Protein AF-T2MBQ6-F1 (afdb_monomer_lite)

InterPro domains:
  IPR016201 PSI domain [SM00423] (404-449)
  IPR027806 Harbinger transposase-derived nuclease domain [PF13359] (69-145)
  IPR031152 Plexin domain-containing protein [PTHR13055] (173-454)

Structure (mmCIF, N/CA/C/O backbone):
data_AF-T2MBQ6-F1
#
_entry.id   AF-T2MBQ6-F1
#
loop_
_atom_site.group_PDB
_atom_site.id
_atom_site.type_symbol
_atom_site.label_atom_id
_atom_site.label_alt_id
_atom_site.label_comp_id
_atom_site.label_asym_id
_atom_site.label_entity_id
_atom_site.label_seq_id
_atom_site.pdbx_PDB_ins_code
_atom_site.Cartn_x
_atom_site.Cartn_y
_atom_site.Cartn_z
_atom_site.occupancy
_atom_site.B_iso_or_equiv
_atom_site.auth_seq_id
_atom_site.auth_comp_id
_atom_site.auth_asym_id
_atom_site.auth_atom_id
_atom_site.pdbx_PDB_model_num
ATOM 1 N N . MET A 1 1 ? 13.380 43.664 20.270 1.00 54.34 1 MET A N 1
ATOM 2 C CA . MET A 1 1 ? 13.650 43.300 18.874 1.00 54.34 1 MET A CA 1
ATOM 3 C C . MET A 1 1 ? 13.574 44.564 18.054 1.00 54.34 1 MET A C 1
ATOM 5 O O . MET A 1 1 ? 12.499 45.163 17.990 1.00 54.34 1 MET A O 1
ATOM 9 N N . GLU A 1 2 ? 14.716 45.008 17.545 1.00 64.50 2 GLU A N 1
ATOM 10 C CA . GLU A 1 2 ? 14.783 46.165 16.647 1.00 64.50 2 GLU A CA 1
ATOM 11 C C . GLU A 1 2 ? 14.126 45.846 15.293 1.00 64.50 2 GLU A C 1
ATOM 13 O O . GLU A 1 2 ? 13.927 44.680 14.956 1.00 64.50 2 GLU A O 1
ATOM 18 N N . GLU A 1 3 ? 13.758 46.864 14.507 1.00 58.66 3 GLU A N 1
ATOM 19 C CA . GLU A 1 3 ? 13.023 46.690 13.237 1.00 58.66 3 GLU A CA 1
ATOM 20 C C . GLU A 1 3 ? 13.784 45.779 12.251 1.00 58.66 3 GLU A C 1
ATOM 22 O O . GLU A 1 3 ? 13.183 44.937 11.580 1.00 58.66 3 GLU A O 1
ATOM 27 N N . CYS A 1 4 ? 15.115 45.902 12.206 1.00 51.03 4 CYS A N 1
ATOM 28 C CA . CYS A 1 4 ? 15.989 45.070 11.379 1.00 51.03 4 CYS A CA 1
ATOM 29 C C . CYS A 1 4 ? 15.979 43.606 11.836 1.00 51.03 4 CYS A C 1
ATOM 31 O O . CYS A 1 4 ? 15.735 42.712 11.031 1.00 51.03 4 CYS A O 1
ATOM 33 N N . GLU A 1 5 ? 16.134 43.372 13.137 1.00 51.25 5 GLU A N 1
ATOM 34 C CA . GLU A 1 5 ? 16.115 42.042 13.750 1.00 51.25 5 GLU A CA 1
ATOM 35 C C . GLU A 1 5 ? 14.728 41.376 13.612 1.00 51.25 5 GLU A C 1
ATOM 37 O O . GLU A 1 5 ? 14.616 40.185 13.320 1.00 51.25 5 GLU A O 1
ATOM 42 N N . PHE A 1 6 ? 13.645 42.152 13.718 1.00 61.66 6 PHE A N 1
ATOM 43 C CA . PHE A 1 6 ? 12.268 41.693 13.501 1.00 61.66 6 PHE A CA 1
ATOM 44 C C . PHE A 1 6 ? 12.035 41.257 12.058 1.00 61.66 6 PHE A C 1
ATOM 46 O O . PHE A 1 6 ? 11.490 40.183 11.780 1.00 61.66 6 PHE A O 1
ATOM 53 N N . LYS A 1 7 ? 12.513 42.068 11.118 1.00 58.31 7 LYS A N 1
ATOM 54 C CA . LYS A 1 7 ? 12.462 41.752 9.697 1.00 58.31 7 LYS A CA 1
ATOM 55 C C . LYS A 1 7 ? 13.332 40.543 9.348 1.00 58.31 7 LYS A C 1
ATOM 57 O O . LYS A 1 7 ? 12.990 39.808 8.424 1.00 58.31 7 LYS A O 1
ATOM 62 N N . GLU A 1 8 ? 14.417 40.288 10.069 1.00 53.22 8 GLU A N 1
ATOM 63 C CA . GLU A 1 8 ? 15.236 39.088 9.879 1.00 53.22 8 GLU A CA 1
ATOM 64 C C . GLU A 1 8 ? 14.537 37.809 10.350 1.00 53.22 8 GLU A C 1
ATOM 66 O O . GLU A 1 8 ? 14.531 36.822 9.607 1.00 53.22 8 GLU A O 1
ATOM 71 N N . HIS A 1 9 ? 13.890 37.845 11.518 1.00 49.19 9 HIS A N 1
ATOM 72 C CA . HIS A 1 9 ? 13.227 36.682 12.116 1.00 49.19 9 HIS A CA 1
ATOM 73 C C . HIS A 1 9 ? 11.884 36.325 11.465 1.00 49.19 9 HIS A C 1
ATOM 75 O O . HIS A 1 9 ? 11.538 35.145 11.428 1.00 49.19 9 HIS A O 1
ATOM 81 N N . PHE A 1 10 ? 11.132 37.308 10.953 1.00 59.06 10 PHE A N 1
ATOM 82 C CA . PHE A 1 10 ? 9.771 37.102 10.423 1.00 59.06 10 PHE A CA 1
ATOM 83 C C . PHE A 1 10 ? 9.609 37.482 8.942 1.00 59.06 10 PHE A C 1
ATOM 85 O O . PHE A 1 10 ? 8.551 37.249 8.360 1.00 59.06 10 PHE A O 1
ATOM 92 N N . ARG A 1 11 ? 10.638 38.073 8.312 1.00 57.59 11 ARG A N 1
ATOM 93 C CA . ARG A 1 11 ? 10.669 38.496 6.889 1.00 57.59 11 ARG A CA 1
ATOM 94 C C . ARG A 1 11 ? 9.586 39.505 6.478 1.00 57.59 11 ARG A C 1
ATOM 96 O O . ARG A 1 11 ? 9.420 39.782 5.289 1.00 57.59 11 ARG A O 1
ATOM 103 N N . VAL A 1 12 ? 8.915 40.117 7.452 1.00 69.75 12 VAL A N 1
ATOM 104 C CA . VAL A 1 12 ? 7.949 41.211 7.293 1.00 69.75 12 VAL A CA 1
ATOM 105 C C . VAL A 1 12 ? 8.272 42.340 8.271 1.00 69.75 12 VAL A C 1
ATOM 107 O O . VAL A 1 12 ? 8.831 42.100 9.338 1.00 69.75 12 VAL A O 1
ATOM 110 N N . ASN A 1 13 ? 7.917 43.573 7.907 1.00 77.31 13 ASN A N 1
ATOM 111 C CA . ASN A 1 13 ? 8.017 44.711 8.824 1.00 77.31 13 ASN A CA 1
ATOM 112 C C . ASN A 1 13 ? 6.902 44.641 9.880 1.00 77.31 13 ASN A C 1
ATOM 114 O O . ASN A 1 13 ? 5.900 43.938 9.703 1.00 77.31 13 ASN A O 1
ATOM 118 N N . ARG A 1 14 ? 7.037 45.421 10.954 1.00 75.56 14 ARG A N 1
ATOM 119 C CA . ARG A 1 14 ? 6.098 45.388 12.084 1.00 75.56 14 ARG A CA 1
ATOM 120 C C . ARG A 1 14 ? 4.676 45.808 11.720 1.00 75.56 14 ARG A C 1
ATOM 122 O O . ARG A 1 14 ? 3.723 45.230 12.228 1.00 75.56 14 ARG A O 1
ATOM 129 N N . ASN A 1 15 ? 4.520 46.754 10.797 1.00 74.06 15 ASN A N 1
ATOM 130 C CA . ASN A 1 15 ? 3.199 47.250 10.397 1.00 74.06 15 ASN A CA 1
ATOM 131 C C . ASN A 1 15 ? 2.342 46.163 9.705 1.00 74.06 15 ASN A C 1
ATOM 133 O O . ASN A 1 15 ? 1.237 45.903 10.178 1.00 74.06 15 ASN A O 1
ATOM 137 N N . PRO A 1 16 ? 2.838 45.446 8.672 1.00 72.19 16 PRO A N 1
ATOM 138 C CA . PRO A 1 16 ? 2.152 44.273 8.122 1.00 72.19 16 PRO A CA 1
ATOM 139 C C . PRO A 1 16 ? 1.929 43.147 9.135 1.00 72.19 16 PRO A C 1
ATOM 141 O O . PRO A 1 16 ? 0.903 42.473 9.093 1.00 72.19 16 PRO A O 1
ATOM 144 N N . PHE A 1 17 ? 2.881 42.934 10.046 1.00 78.50 17 PHE A N 1
ATOM 145 C CA . PHE A 1 17 ? 2.743 41.932 11.099 1.00 78.50 17 PHE A CA 1
ATOM 146 C C . PHE A 1 17 ? 1.569 42.255 12.033 1.00 78.50 17 PHE A C 1
ATOM 148 O O . PHE A 1 17 ? 0.724 41.400 12.280 1.00 78.50 17 PHE A O 1
ATOM 155 N N . ASN A 1 18 ? 1.475 43.500 12.498 1.00 76.50 18 ASN A N 1
ATOM 156 C CA . ASN A 1 18 ? 0.396 43.953 13.374 1.00 76.50 18 ASN A CA 1
ATOM 157 C C . ASN A 1 18 ? -0.955 43.960 12.654 1.00 76.50 18 ASN A C 1
ATOM 159 O O . ASN A 1 18 ? -1.964 43.604 13.252 1.00 76.50 18 ASN A O 1
ATOM 163 N N . PHE A 1 19 ? -0.971 44.291 11.361 1.00 79.12 19 PHE A N 1
ATOM 164 C CA . PHE A 1 19 ? -2.164 44.157 10.530 1.00 79.12 19 PHE A CA 1
ATOM 165 C C . PHE A 1 19 ? -2.678 42.708 10.513 1.00 79.12 19 PHE A C 1
ATOM 167 O O . PHE A 1 19 ? -3.849 42.468 10.786 1.00 79.12 19 PHE A O 1
ATOM 174 N N . LEU A 1 20 ? -1.792 41.730 10.291 1.00 65.69 20 LEU A N 1
ATOM 175 C CA . LEU A 1 20 ? -2.149 40.306 10.315 1.00 65.69 20 LEU A CA 1
ATOM 176 C C . LEU A 1 20 ? -2.623 39.838 11.694 1.00 65.69 20 LEU A C 1
ATOM 178 O O . LEU A 1 20 ? -3.560 39.051 11.785 1.00 65.69 20 LEU A O 1
ATOM 182 N N . VAL A 1 21 ? -1.992 40.315 12.767 1.00 75.00 21 VAL A N 1
ATOM 183 C CA . VAL A 1 21 ? -2.441 40.025 14.134 1.00 75.00 21 VAL A CA 1
ATOM 184 C C . VAL A 1 21 ? -3.853 40.555 14.363 1.00 75.00 21 VAL A C 1
ATOM 186 O O . VAL A 1 21 ? -4.668 39.823 14.915 1.00 75.00 21 VAL A O 1
ATOM 189 N N . ASN A 1 22 ? -4.149 41.781 13.929 1.00 77.56 22 ASN A N 1
ATOM 190 C CA . ASN A 1 22 ? -5.450 42.417 14.128 1.00 77.56 22 ASN A CA 1
ATOM 191 C C . ASN A 1 22 ? -6.560 41.724 13.332 1.00 77.56 22 ASN A C 1
ATOM 193 O O . ASN A 1 22 ? -7.618 41.450 13.889 1.00 77.56 22 ASN A O 1
ATOM 197 N N . GLU A 1 23 ? -6.294 41.360 12.077 1.00 77.94 23 GLU A N 1
ATOM 198 C CA . GLU A 1 23 ? -7.236 40.608 11.236 1.00 77.94 23 GLU A CA 1
ATOM 199 C C . GLU A 1 23 ? -7.515 39.199 11.778 1.00 77.94 23 GLU A C 1
ATOM 201 O O . GLU A 1 23 ? -8.631 38.693 11.701 1.00 77.94 23 GLU A O 1
ATOM 206 N N . LEU A 1 24 ? -6.508 38.543 12.361 1.00 65.75 24 LEU A N 1
ATOM 207 C CA . LEU A 1 24 ? -6.647 37.179 12.880 1.00 65.75 24 LEU A CA 1
ATOM 208 C C . LEU A 1 24 ? -7.117 37.129 14.338 1.00 65.75 24 LEU A C 1
ATOM 210 O O . LEU A 1 24 ? -7.486 36.059 14.831 1.00 65.75 24 LEU A O 1
ATOM 214 N N . HIS A 1 25 ? -7.136 38.268 15.030 1.00 76.44 25 HIS A N 1
ATOM 215 C CA . HIS A 1 25 ? -7.543 38.369 16.427 1.00 76.44 25 HIS A CA 1
ATOM 216 C C . HIS A 1 25 ? -8.958 37.830 16.709 1.00 76.44 25 HIS A C 1
ATOM 218 O O . HIS A 1 25 ? -9.100 37.061 17.664 1.00 76.44 25 HIS A O 1
ATOM 224 N N . PRO A 1 26 ? -9.992 38.131 15.894 1.00 71.81 26 PRO A N 1
ATOM 225 C CA . PRO A 1 26 ? -11.354 37.633 16.112 1.00 71.81 26 PRO A CA 1
ATOM 226 C C . PRO A 1 26 ? -11.474 36.111 15.972 1.00 71.81 26 PRO A C 1
ATOM 228 O O . PRO A 1 26 ? -12.374 35.502 16.540 1.00 71.81 26 PRO A O 1
ATOM 231 N N . HIS A 1 27 ? -10.566 35.492 15.214 1.00 66.19 27 HIS A N 1
ATOM 232 C CA . HIS A 1 27 ? -10.608 34.067 14.887 1.00 66.19 27 HIS A CA 1
ATOM 233 C C . HIS A 1 27 ? -9.719 33.208 15.793 1.00 66.19 27 HIS A C 1
ATOM 235 O O . HIS A 1 27 ? -9.966 32.012 15.943 1.00 66.19 27 HIS A O 1
ATOM 241 N N . LEU A 1 28 ? -8.670 33.796 16.374 1.00 66.62 28 LEU A N 1
ATOM 242 C CA . LEU A 1 28 ? -7.662 33.082 17.163 1.00 66.62 28 LEU A CA 1
ATOM 243 C C . LEU A 1 28 ? -7.659 33.461 18.651 1.00 66.62 28 LEU A C 1
ATOM 245 O O . LEU A 1 28 ? -7.049 32.746 19.449 1.00 66.62 28 LEU A O 1
ATOM 249 N N . GLY A 1 29 ? -8.314 34.560 19.035 1.00 69.75 29 GLY A N 1
ATOM 250 C CA . GLY A 1 29 ? -8.444 34.977 20.429 1.00 69.75 29 GLY A CA 1
ATOM 251 C C . GLY A 1 29 ? -9.274 33.982 21.246 1.00 69.75 29 GLY A C 1
ATOM 252 O O . GLY A 1 29 ? -10.341 33.551 20.817 1.00 69.75 29 GLY A O 1
ATOM 253 N N . LYS A 1 30 ? -8.789 33.606 22.435 1.00 70.06 30 LYS A N 1
ATOM 254 C CA . LYS A 1 30 ? -9.489 32.721 23.384 1.00 70.06 30 LYS A CA 1
ATOM 255 C C . LYS A 1 30 ? -9.589 33.388 24.757 1.00 70.06 30 LYS A C 1
ATOM 257 O O . LYS A 1 30 ? -8.722 34.182 25.111 1.00 70.06 30 LYS A O 1
ATOM 262 N N . THR A 1 31 ? -10.619 33.049 25.529 1.00 61.88 31 THR A N 1
ATOM 263 C CA . THR A 1 31 ? -10.839 33.536 26.900 1.00 61.88 31 THR A CA 1
ATOM 264 C C . THR A 1 31 ? -9.897 32.869 27.904 1.00 61.88 31 THR A C 1
ATOM 266 O O . THR A 1 31 ? -9.593 31.679 27.796 1.00 61.88 31 THR A O 1
ATOM 269 N N . THR A 1 32 ? -9.432 33.637 28.893 1.00 58.41 32 THR A N 1
ATOM 270 C CA . THR A 1 32 ? -8.564 33.132 29.964 1.00 58.41 32 THR A CA 1
ATOM 271 C C . THR A 1 32 ? -9.331 32.186 30.879 1.00 58.41 32 THR A C 1
ATOM 273 O O . THR A 1 32 ? -10.420 32.507 31.345 1.00 58.41 32 THR A O 1
ATOM 276 N N . THR A 1 33 ? -8.752 31.014 31.138 1.00 63.06 33 THR A N 1
ATOM 277 C CA . THR A 1 33 ? -9.290 30.035 32.094 1.00 63.06 33 THR A CA 1
ATOM 278 C C . THR A 1 33 ? -8.458 30.047 33.373 1.00 63.06 33 THR A C 1
ATOM 280 O O . THR A 1 33 ? -7.293 30.43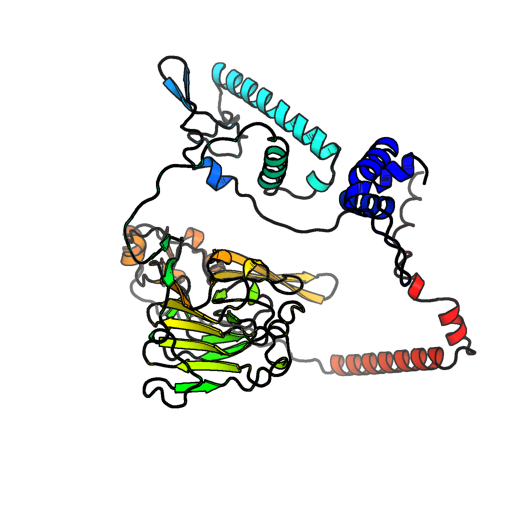7 33.348 1.00 63.06 33 THR A O 1
ATOM 283 N N . THR A 1 34 ? -9.022 29.576 34.485 1.00 51.91 34 THR A N 1
ATOM 284 C CA . THR A 1 34 ? -8.368 29.543 35.808 1.00 51.91 34 THR A CA 1
ATOM 285 C C . THR A 1 34 ? -7.125 28.646 35.889 1.00 51.91 34 THR A C 1
ATOM 287 O O . THR A 1 34 ? -6.360 28.783 36.837 1.00 51.91 34 THR A O 1
ATOM 290 N N . MET A 1 35 ? -6.884 27.757 34.914 1.00 44.22 35 MET A N 1
ATOM 291 C CA . MET A 1 35 ? -5.711 26.865 34.904 1.00 44.22 35 MET A CA 1
ATOM 292 C C . MET A 1 35 ? -4.532 27.364 34.058 1.00 44.22 35 MET A C 1
ATOM 294 O O . MET A 1 35 ? -3.388 27.020 34.352 1.00 44.22 35 MET A O 1
ATOM 298 N N . ARG A 1 36 ? -4.775 28.123 32.980 1.00 42.78 36 ARG A N 1
ATOM 299 C CA . ARG A 1 36 ? -3.714 28.604 32.081 1.00 42.78 36 ARG A CA 1
ATOM 300 C C . ARG A 1 36 ? -4.193 29.774 31.227 1.00 42.78 36 ARG A C 1
ATOM 302 O O . ARG A 1 36 ? -5.295 29.743 30.674 1.00 42.78 36 ARG A O 1
ATOM 309 N N . GLU A 1 37 ? -3.311 30.749 31.031 1.00 51.31 37 GLU A N 1
ATOM 310 C CA . GLU A 1 37 ? -3.525 31.825 30.065 1.00 51.31 37 GLU A CA 1
ATOM 311 C C . GLU A 1 37 ? -3.363 31.329 28.612 1.00 51.31 37 GLU A C 1
ATOM 313 O O . GLU A 1 37 ? -2.385 30.635 28.294 1.00 51.31 37 GLU A O 1
ATOM 318 N N . PRO A 1 38 ? -4.305 31.656 27.706 1.00 58.75 38 PRO A N 1
ATOM 319 C CA . PRO A 1 38 ? -4.214 31.293 26.300 1.00 58.75 38 PRO A CA 1
ATOM 320 C C . PRO A 1 38 ? -3.017 31.977 25.628 1.00 58.75 38 PRO A C 1
ATOM 322 O O . PRO A 1 38 ? -2.656 33.112 25.936 1.00 58.75 38 PRO A O 1
ATOM 325 N N . ILE A 1 39 ? -2.391 31.277 24.678 1.00 58.66 39 ILE A N 1
ATOM 326 C CA . ILE A 1 39 ? -1.291 31.836 23.884 1.00 58.66 39 ILE A CA 1
ATOM 327 C C . ILE A 1 39 ? -1.839 33.020 23.087 1.00 58.66 39 ILE A C 1
ATOM 329 O O . ILE A 1 39 ? -2.822 32.877 22.361 1.00 58.66 39 ILE A O 1
ATOM 333 N N . SER A 1 40 ? -1.202 34.184 23.218 1.00 68.62 40 SER A N 1
ATOM 334 C CA . SER A 1 40 ? -1.664 35.386 22.531 1.00 68.62 40 SER A CA 1
ATOM 335 C C . SER A 1 40 ? -1.621 35.212 21.013 1.00 68.62 40 SER A C 1
ATOM 337 O O . SER A 1 40 ? -0.705 34.595 20.463 1.00 68.62 40 SER A O 1
ATOM 339 N N . VAL A 1 41 ? -2.587 35.819 20.320 1.00 67.88 41 VAL A N 1
ATOM 340 C CA . VAL A 1 41 ? -2.657 35.816 18.849 1.00 67.88 41 VAL A CA 1
ATOM 341 C C . VAL A 1 41 ? -1.350 36.331 18.239 1.00 67.88 41 VAL A C 1
ATOM 343 O O . VAL A 1 41 ? -0.846 35.760 17.276 1.00 67.88 41 VAL A O 1
ATOM 346 N N . VAL A 1 42 ? -0.730 37.325 18.882 1.00 72.06 42 VAL A N 1
ATOM 347 C CA . VAL A 1 42 ? 0.606 37.841 18.549 1.00 72.06 42 VAL A CA 1
ATOM 348 C C . VAL A 1 42 ? 1.656 36.725 18.513 1.00 72.06 42 VAL A C 1
ATOM 350 O O . VAL A 1 42 ? 2.410 36.626 17.547 1.00 72.06 42 VAL A O 1
ATOM 353 N N . LYS A 1 43 ? 1.708 35.861 19.537 1.00 60.34 43 LYS A N 1
ATOM 354 C CA . LYS A 1 43 ? 2.661 34.741 19.595 1.00 60.34 43 LYS A CA 1
ATOM 355 C C . LYS A 1 43 ? 2.357 33.688 18.528 1.00 60.34 43 LYS A C 1
ATOM 357 O O . LYS A 1 43 ? 3.291 33.189 17.911 1.00 60.34 43 LYS A O 1
ATOM 362 N N . CYS A 1 44 ? 1.086 33.387 18.264 1.00 53.75 44 CYS A N 1
ATOM 363 C CA . CYS A 1 44 ? 0.693 32.448 17.207 1.00 53.75 44 CYS A CA 1
ATOM 364 C C . CYS A 1 44 ? 1.134 32.929 15.814 1.00 53.75 44 CYS A C 1
ATOM 366 O O . CYS A 1 44 ? 1.727 32.164 15.053 1.00 53.75 44 CYS A O 1
ATOM 368 N N . VAL A 1 45 ? 0.898 34.207 15.500 1.00 64.50 45 VAL A N 1
ATOM 369 C CA . VAL A 1 45 ? 1.301 34.824 14.224 1.00 64.50 45 VAL A CA 1
ATOM 370 C C . VAL A 1 45 ? 2.826 34.924 14.115 1.00 64.50 45 VAL A C 1
ATOM 372 O O . VAL A 1 45 ? 3.382 34.624 13.059 1.00 64.50 45 VAL A O 1
ATOM 375 N N . ALA A 1 46 ? 3.518 35.257 15.210 1.00 57.94 46 ALA A N 1
ATOM 376 C CA . ALA A 1 46 ? 4.979 35.257 15.273 1.00 57.94 46 ALA A CA 1
ATOM 377 C C . ALA A 1 46 ? 5.567 33.873 14.980 1.00 57.94 46 ALA A C 1
ATOM 379 O O . ALA A 1 46 ? 6.410 33.753 14.099 1.00 57.94 46 ALA A O 1
ATOM 380 N N . VAL A 1 47 ? 5.100 32.818 15.652 1.00 49.91 47 VAL A N 1
ATOM 381 C CA . VAL A 1 47 ? 5.609 31.452 15.444 1.00 49.91 47 VAL A CA 1
ATOM 382 C C . VAL A 1 47 ? 5.365 30.977 14.010 1.00 49.91 47 VAL A C 1
ATOM 384 O O . VAL A 1 47 ? 6.267 30.405 13.408 1.00 49.91 47 VAL A O 1
ATOM 387 N N . ALA A 1 48 ? 4.198 31.265 13.425 1.00 53.88 48 ALA A N 1
ATOM 388 C CA . ALA A 1 48 ? 3.889 30.885 12.045 1.00 53.88 48 ALA A CA 1
ATOM 389 C C . ALA A 1 48 ? 4.768 31.614 11.014 1.00 53.88 48 ALA A C 1
ATOM 391 O O . ALA A 1 48 ? 5.283 30.992 10.087 1.00 53.88 48 ALA A O 1
ATOM 392 N N . LEU A 1 49 ? 4.974 32.924 11.173 1.00 56.88 49 LEU A N 1
ATOM 393 C CA . LEU A 1 49 ? 5.851 33.693 10.286 1.00 56.88 49 LEU A CA 1
ATOM 394 C C . LEU A 1 49 ? 7.323 33.341 10.486 1.00 56.88 49 LEU A C 1
ATOM 396 O O . LEU A 1 49 ? 8.075 33.304 9.516 1.00 56.88 49 LEU A O 1
ATOM 400 N N . HIS A 1 50 ? 7.722 33.029 11.717 1.00 52.34 50 HIS A N 1
ATOM 401 C CA . HIS A 1 50 ? 9.059 32.538 12.011 1.00 52.34 50 HIS A CA 1
ATOM 402 C C . HIS A 1 50 ? 9.292 31.167 11.381 1.00 52.34 50 HIS A C 1
ATOM 404 O O . HIS A 1 50 ? 10.327 30.967 10.764 1.00 52.34 50 HIS A O 1
ATOM 410 N N . TYR A 1 51 ? 8.307 30.267 11.447 1.00 48.69 51 TYR A N 1
ATOM 411 C CA . TYR A 1 51 ? 8.321 28.967 10.773 1.00 48.69 51 TYR A CA 1
ATOM 412 C C . TYR A 1 51 ? 8.358 29.096 9.244 1.00 48.69 51 TYR A C 1
ATOM 414 O O . TYR A 1 51 ? 9.066 28.357 8.582 1.00 48.69 51 TYR A O 1
ATOM 422 N N . LEU A 1 52 ? 7.650 30.065 8.653 1.00 51.09 52 LEU A N 1
ATOM 423 C CA . LEU A 1 52 ? 7.767 30.370 7.218 1.00 51.09 52 LEU A CA 1
ATOM 424 C C . LEU A 1 52 ? 9.130 30.987 6.853 1.00 51.09 52 LEU A C 1
ATOM 426 O O . LEU A 1 52 ? 9.563 30.905 5.700 1.00 51.09 52 LEU A O 1
ATOM 430 N N . ALA A 1 53 ? 9.790 31.629 7.818 1.00 51.22 53 ALA A N 1
ATOM 431 C CA . ALA A 1 53 ? 11.114 32.218 7.672 1.00 51.22 53 ALA A CA 1
ATOM 432 C C . ALA A 1 53 ? 12.260 31.221 7.952 1.00 51.22 53 ALA A C 1
ATOM 434 O O . ALA A 1 53 ? 13.365 31.437 7.444 1.00 51.22 53 ALA A O 1
ATOM 435 N N . SER A 1 54 ? 12.011 30.145 8.708 1.00 44.12 54 SER A N 1
ATOM 436 C CA . SER A 1 54 ? 12.959 29.087 9.083 1.00 44.12 54 SER A CA 1
ATOM 437 C C . SER A 1 54 ? 12.662 27.760 8.351 1.00 44.12 54 SER A C 1
ATOM 439 O O . SER A 1 54 ? 11.614 27.580 7.748 1.00 44.12 54 SER A O 1
ATOM 441 N N . CYS A 1 55 ? 13.642 26.856 8.247 1.00 40.66 55 CYS A N 1
ATOM 442 C CA . CYS A 1 55 ? 13.575 25.672 7.373 1.00 40.66 55 CYS A CA 1
ATOM 443 C C . CYS A 1 55 ? 13.389 24.370 8.170 1.00 40.66 55 CYS A C 1
ATOM 445 O O . CYS A 1 55 ? 14.380 23.852 8.674 1.00 40.66 55 CYS A O 1
ATOM 447 N N . GLU A 1 56 ? 12.187 23.783 8.168 1.00 35.19 56 GLU A N 1
ATOM 448 C CA . GLU A 1 56 ? 11.971 22.349 8.451 1.00 35.19 56 GLU A CA 1
ATOM 449 C C . GLU A 1 56 ? 11.057 21.707 7.380 1.00 35.19 56 GLU A C 1
ATOM 451 O O . GLU A 1 56 ? 10.126 22.336 6.876 1.00 35.19 56 GLU A O 1
ATOM 456 N N . GLU A 1 57 ? 11.401 20.486 6.942 1.00 32.91 57 GLU A N 1
ATOM 457 C CA . GLU A 1 57 ? 11.021 19.863 5.652 1.00 32.91 57 GLU A CA 1
ATOM 458 C C . GLU A 1 57 ? 9.687 19.088 5.627 1.00 32.91 57 GLU A C 1
ATOM 460 O O . GLU A 1 57 ? 9.354 18.457 6.615 1.00 32.91 57 GLU A O 1
ATOM 465 N N . TYR A 1 58 ? 9.035 19.000 4.442 1.00 30.94 58 TYR A N 1
ATOM 466 C CA . TYR A 1 58 ? 8.357 17.790 3.895 1.00 30.94 58 TYR A CA 1
ATOM 467 C C . TYR A 1 58 ? 8.224 17.835 2.338 1.00 30.94 58 TYR A C 1
ATOM 469 O O . TYR A 1 58 ? 8.185 18.906 1.719 1.00 30.94 58 TYR A O 1
ATOM 477 N N . ARG A 1 59 ? 8.198 16.671 1.654 1.00 28.81 59 ARG A N 1
ATOM 478 C CA . ARG A 1 59 ? 8.417 16.447 0.191 1.00 28.81 59 ARG A CA 1
ATOM 479 C C . ARG A 1 59 ? 7.208 15.797 -0.528 1.00 28.81 59 ARG A C 1
ATOM 481 O O . ARG A 1 59 ? 6.685 14.828 -0.005 1.00 28.81 59 ARG A O 1
ATOM 488 N N . VAL A 1 60 ? 6.813 16.272 -1.734 1.00 30.72 60 VAL A N 1
ATOM 489 C CA . VAL A 1 60 ? 5.834 15.641 -2.680 1.00 30.72 60 VAL A CA 1
ATOM 490 C C . VAL A 1 60 ? 6.154 16.025 -4.155 1.00 30.72 60 VAL A C 1
ATOM 492 O O . VAL A 1 60 ? 6.610 17.145 -4.391 1.00 30.72 60 VAL A O 1
ATOM 495 N N . ASN A 1 61 ? 5.934 15.105 -5.119 1.00 30.83 61 ASN A N 1
ATOM 496 C CA . ASN A 1 61 ? 6.175 15.194 -6.587 1.00 30.83 61 ASN A CA 1
ATOM 497 C C . ASN A 1 61 ? 5.009 15.839 -7.404 1.00 30.83 61 ASN A C 1
ATOM 499 O O . ASN A 1 61 ? 3.864 15.795 -6.967 1.00 30.83 61 ASN A O 1
ATOM 503 N N . SER A 1 62 ? 5.290 16.405 -8.600 1.00 39.44 62 SER A N 1
ATOM 504 C CA . SER A 1 62 ? 4.369 17.196 -9.473 1.00 39.44 62 SER A CA 1
ATOM 505 C C . SER A 1 62 ? 3.386 16.422 -10.366 1.00 39.44 62 SER A C 1
ATOM 507 O O . SER A 1 62 ? 3.772 15.474 -11.043 1.00 39.44 62 SER A O 1
ATOM 509 N N . SER A 1 63 ? 2.195 17.010 -10.538 1.00 41.12 63 SER A N 1
ATOM 510 C CA . SER A 1 63 ? 1.029 16.649 -11.373 1.00 41.12 63 SER A CA 1
ATOM 511 C C . SER A 1 63 ? 1.010 17.199 -12.822 1.00 41.12 63 SER A C 1
ATOM 513 O O . SER A 1 63 ? -0.017 17.161 -13.494 1.00 41.12 63 SER A O 1
ATOM 515 N N . LEU A 1 64 ? 2.124 17.732 -13.337 1.00 41.88 64 LEU A N 1
ATOM 516 C CA . LEU A 1 64 ? 2.141 18.528 -14.583 1.00 41.88 64 LEU A CA 1
ATOM 517 C C . LEU A 1 64 ? 1.947 17.705 -15.874 1.00 41.88 64 LEU A C 1
ATOM 519 O O . LEU A 1 64 ? 1.459 18.232 -16.870 1.00 41.88 64 LEU A O 1
ATOM 523 N N . LYS A 1 65 ? 2.285 16.410 -15.856 1.00 45.75 65 LYS A N 1
ATOM 524 C CA . LYS A 1 65 ? 2.169 15.529 -17.030 1.00 45.75 65 LYS A CA 1
ATOM 525 C C . LYS A 1 65 ? 0.708 15.240 -17.405 1.00 45.75 65 LYS A C 1
ATOM 527 O O . LYS A 1 65 ? 0.356 15.339 -18.571 1.00 45.75 65 LYS A O 1
ATOM 532 N N . ALA A 1 66 ? -0.146 14.991 -16.411 1.00 45.22 66 ALA A N 1
ATOM 533 C CA . ALA A 1 66 ? -1.565 14.693 -16.622 1.00 45.22 66 ALA A CA 1
ATOM 534 C C . ALA A 1 66 ? -2.357 15.888 -17.191 1.00 45.22 66 ALA A C 1
ATOM 536 O O . ALA A 1 66 ? -3.336 15.705 -17.905 1.00 45.22 66 ALA A O 1
ATOM 537 N N . ILE A 1 67 ? -1.925 17.123 -16.905 1.00 46.41 67 ILE A N 1
ATOM 538 C CA . ILE A 1 67 ? -2.591 18.344 -17.388 1.00 46.41 67 ILE A CA 1
ATOM 539 C C . ILE A 1 67 ? -2.290 18.585 -18.876 1.00 46.41 67 ILE A C 1
ATOM 541 O O . ILE A 1 67 ? -3.182 18.982 -19.623 1.00 46.41 67 ILE A O 1
ATOM 545 N N . LEU A 1 68 ? -1.057 18.310 -19.316 1.00 46.97 68 LEU A N 1
ATOM 546 C CA . LEU A 1 68 ? -0.611 18.474 -20.708 1.00 46.97 68 LEU A CA 1
ATOM 547 C C . LEU A 1 68 ? -1.280 17.501 -21.693 1.00 46.97 68 LEU A C 1
ATOM 549 O O . LEU A 1 68 ? -1.367 17.810 -22.877 1.00 46.97 68 LEU A O 1
ATOM 553 N N . GLU A 1 69 ? -1.734 16.346 -21.206 1.00 52.00 69 GLU A N 1
ATOM 554 C CA . GLU A 1 69 ? -2.388 15.294 -22.000 1.00 52.00 69 GLU A CA 1
ATOM 555 C C . GLU A 1 69 ? -3.929 15.410 -21.983 1.00 52.00 69 GLU A C 1
ATOM 557 O O . GLU A 1 69 ? -4.621 14.588 -22.576 1.00 52.00 69 GLU A O 1
ATOM 562 N N . SER A 1 70 ? -4.486 16.430 -21.319 1.00 55.22 70 SER A N 1
ATOM 563 C CA . SER A 1 70 ? -5.935 16.633 -21.200 1.00 55.22 70 SER A CA 1
ATOM 564 C C . SER A 1 70 ? -6.517 17.503 -22.326 1.00 55.22 70 SER A C 1
ATOM 566 O O . SER A 1 70 ? -5.877 18.444 -22.794 1.00 55.22 70 SER A O 1
ATOM 568 N N . ASN A 1 71 ? -7.793 17.288 -22.678 1.00 54.25 71 ASN A N 1
ATOM 569 C CA . ASN A 1 71 ? -8.541 18.063 -23.693 1.00 54.25 71 ASN A CA 1
ATOM 570 C C . ASN A 1 71 ? -8.827 19.530 -23.282 1.00 54.25 71 ASN A C 1
ATOM 572 O O . ASN A 1 71 ? -9.673 20.208 -23.867 1.00 54.25 71 ASN A O 1
ATOM 576 N N . LEU A 1 72 ? -8.178 20.024 -22.225 1.00 53.72 72 LEU A N 1
ATOM 577 C CA . LEU A 1 72 ? -8.406 21.345 -21.639 1.00 53.72 72 LEU A CA 1
ATOM 578 C C . LEU A 1 72 ? -7.891 22.471 -22.552 1.00 53.72 72 LEU A C 1
ATOM 580 O O . LEU A 1 72 ? -8.471 23.554 -22.570 1.00 53.72 72 LEU A O 1
ATOM 584 N N . PHE A 1 73 ? -6.851 22.191 -23.347 1.00 52.94 73 PHE A N 1
ATOM 585 C CA . PHE A 1 73 ? -6.229 23.132 -24.289 1.00 52.94 73 PHE A CA 1
ATOM 586 C C . PHE A 1 73 ? -6.868 23.129 -25.688 1.00 52.94 73 PHE A C 1
ATOM 588 O O . PHE A 1 73 ? -6.645 24.058 -26.461 1.00 52.94 73 PHE A O 1
ATOM 595 N N . ASP A 1 74 ? -7.716 22.139 -25.988 1.00 55.25 74 ASP A N 1
ATOM 596 C CA . ASP A 1 74 ? -8.430 22.017 -27.268 1.00 55.25 74 ASP A CA 1
ATOM 597 C C . ASP A 1 74 ? -9.687 22.903 -27.352 1.00 55.25 74 ASP A C 1
ATOM 599 O O . ASP A 1 74 ? -10.230 23.122 -28.432 1.00 55.25 74 ASP A O 1
ATOM 603 N N . LYS A 1 75 ? -10.153 23.455 -26.223 1.00 55.84 75 LYS A N 1
ATOM 604 C CA . LYS A 1 75 ? -11.381 24.272 -26.161 1.00 55.84 75 LYS A CA 1
ATOM 605 C C . LYS A 1 75 ? -11.206 25.727 -26.607 1.00 55.84 75 LYS A C 1
ATOM 607 O O . LYS A 1 75 ? -12.203 26.394 -26.861 1.00 55.84 75 LYS A O 1
ATOM 612 N N . CYS A 1 76 ? -9.972 26.222 -26.700 1.00 55.72 76 CYS A N 1
ATOM 613 C CA . CYS A 1 76 ? -9.667 27.607 -27.064 1.00 55.72 76 CYS A CA 1
ATOM 614 C C . CYS A 1 76 ? -8.636 27.625 -28.194 1.00 55.72 76 CYS A C 1
ATOM 616 O O . CYS A 1 76 ? -7.433 27.612 -27.935 1.00 55.72 76 CYS A O 1
ATOM 618 N N . CYS A 1 77 ? -9.110 27.654 -29.438 1.00 59.53 77 CYS A N 1
ATOM 619 C CA . CYS A 1 77 ? -8.265 27.783 -30.622 1.00 59.53 77 CYS A CA 1
ATOM 620 C C . CYS A 1 77 ? -8.408 29.179 -31.234 1.00 59.53 77 CYS A C 1
ATOM 622 O O . CYS A 1 77 ? -9.475 29.789 -31.159 1.00 59.53 77 CYS A O 1
ATOM 624 N N . LYS A 1 78 ? -7.333 29.688 -31.837 1.00 63.88 78 LYS A N 1
ATOM 625 C CA . LYS A 1 78 ? -7.326 30.952 -32.575 1.00 63.88 78 LYS A CA 1
ATOM 626 C C . LYS A 1 78 ? -6.923 30.677 -34.019 1.00 63.88 78 LYS A C 1
ATOM 628 O O . LYS A 1 78 ? -5.918 30.012 -34.260 1.00 63.88 78 LYS A O 1
ATOM 633 N N . GLU A 1 79 ? -7.704 31.176 -34.967 1.00 65.94 79 GLU A N 1
ATOM 634 C CA . GLU A 1 79 ? -7.373 31.081 -36.389 1.00 65.94 79 GLU A CA 1
ATOM 635 C C . GLU A 1 79 ? -6.222 32.035 -36.715 1.00 65.94 79 GLU A C 1
ATOM 637 O O . GLU A 1 79 ? -6.259 33.227 -36.398 1.00 65.94 79 GLU A O 1
ATOM 642 N N . LEU A 1 80 ? -5.165 31.487 -37.308 1.00 62.69 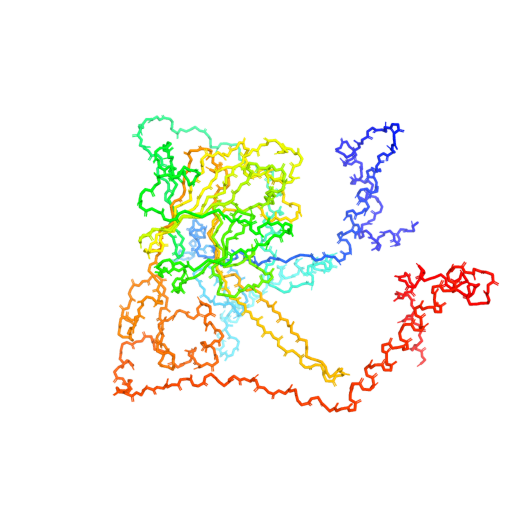80 LEU A N 1
ATOM 643 C CA . LEU A 1 80 ? -4.033 32.234 -37.839 1.00 62.69 80 LEU A CA 1
ATOM 644 C C . LEU A 1 80 ? -3.834 31.802 -39.292 1.00 62.69 80 LEU A C 1
ATOM 646 O O . LEU A 1 80 ? -3.267 30.744 -39.561 1.00 62.69 80 LEU A O 1
ATOM 650 N N . GLY A 1 81 ? -4.317 32.629 -40.223 1.00 73.88 81 GLY A N 1
ATOM 651 C CA . GLY A 1 81 ? -4.412 32.255 -41.637 1.00 73.88 81 GLY A CA 1
ATOM 652 C C . GLY A 1 81 ? -5.383 31.086 -41.821 1.00 73.88 81 GLY A C 1
ATOM 653 O O . GLY A 1 81 ? -6.425 31.058 -41.175 1.00 73.88 81 GLY A O 1
ATOM 654 N N . ASP A 1 82 ? -5.001 30.092 -42.624 1.00 67.88 82 ASP A N 1
ATOM 655 C CA . ASP A 1 82 ? -5.819 28.898 -42.908 1.00 67.88 82 ASP A CA 1
ATOM 656 C C . ASP A 1 82 ? -5.645 27.775 -41.865 1.00 67.88 82 ASP A C 1
ATOM 658 O O . ASP A 1 82 ? -5.982 26.617 -42.107 1.00 67.88 82 ASP A O 1
ATOM 662 N N . SER A 1 83 ? -5.039 28.074 -40.712 1.00 56.59 83 SER A N 1
ATOM 663 C CA . SER A 1 83 ? -4.699 27.082 -39.689 1.00 56.59 83 SER A CA 1
ATOM 664 C C . SER A 1 83 ? -5.261 27.451 -38.319 1.00 56.59 83 SER A C 1
ATOM 666 O O . SER A 1 83 ? -5.052 28.548 -37.796 1.00 56.59 83 SER A O 1
ATOM 668 N N . LEU A 1 84 ? -5.956 26.490 -37.714 1.00 65.00 84 LEU A N 1
ATOM 669 C CA . LEU A 1 84 ? -6.578 26.613 -36.402 1.00 65.00 84 LEU A CA 1
ATOM 670 C C . LEU A 1 84 ? -5.559 26.221 -35.322 1.00 65.00 84 LEU A C 1
ATOM 672 O O . LEU A 1 84 ? -5.183 25.054 -35.202 1.00 65.00 84 LEU A O 1
ATOM 676 N N . VAL A 1 85 ? -5.070 27.201 -34.559 1.00 68.06 85 VAL A N 1
ATOM 677 C CA . VAL A 1 85 ? -3.977 26.997 -33.597 1.00 68.06 85 VAL A CA 1
ATOM 678 C C . VAL A 1 85 ? -4.542 26.881 -32.175 1.00 68.06 85 VAL A C 1
ATOM 680 O O . VAL A 1 85 ? -5.176 27.831 -31.706 1.00 68.06 85 VAL A O 1
ATOM 683 N N . PRO A 1 86 ? -4.333 25.755 -31.463 1.00 66.31 86 PRO A N 1
ATOM 684 C CA . PRO A 1 86 ? -4.803 25.585 -30.090 1.00 66.31 86 PRO A CA 1
ATOM 685 C C . PRO A 1 86 ? -3.980 26.409 -29.093 1.00 66.31 86 PRO A C 1
ATOM 687 O O . PRO A 1 86 ? -2.894 26.905 -29.398 1.00 66.31 86 PRO A O 1
ATOM 690 N N . LEU A 1 87 ? -4.487 26.542 -27.866 1.00 63.47 87 LEU A N 1
ATOM 691 C CA . LEU A 1 87 ? -3.738 27.162 -26.779 1.00 63.47 87 LEU A CA 1
ATOM 692 C C . LEU A 1 87 ? -2.485 26.323 -26.468 1.00 63.47 87 LEU A C 1
ATOM 694 O O . LEU A 1 87 ? -2.584 25.149 -26.109 1.00 63.47 87 LEU A O 1
ATOM 698 N N . CYS A 1 88 ? -1.308 26.940 -26.576 1.00 62.72 88 CYS A N 1
ATOM 699 C CA . CYS A 1 88 ? -0.023 26.274 -26.372 1.00 62.72 88 CYS A CA 1
ATOM 700 C C . CYS A 1 88 ? 0.751 26.885 -25.201 1.00 62.72 88 CYS A C 1
ATOM 702 O O . CYS A 1 88 ? 0.836 28.105 -25.050 1.00 62.72 88 CYS A O 1
ATOM 704 N N . LEU A 1 89 ? 1.375 26.027 -24.398 1.00 69.38 89 LEU A N 1
ATOM 705 C CA . LEU A 1 89 ? 2.354 26.405 -23.389 1.00 69.38 89 LEU A CA 1
ATOM 706 C C . LEU A 1 89 ? 3.721 26.649 -24.037 1.00 69.38 89 LEU A C 1
ATOM 708 O O . LEU A 1 89 ? 4.047 26.074 -25.074 1.00 69.38 89 LEU A O 1
ATOM 712 N N . ILE A 1 90 ? 4.536 27.497 -23.412 1.00 69.19 90 ILE A N 1
ATOM 713 C CA . ILE A 1 90 ? 5.885 27.825 -23.884 1.00 69.19 90 ILE A CA 1
ATOM 714 C C . ILE A 1 90 ? 6.902 27.106 -22.995 1.00 69.19 90 ILE A C 1
ATOM 716 O O . ILE A 1 90 ? 6.998 27.388 -21.801 1.00 69.19 90 ILE A O 1
ATOM 720 N N . GLY A 1 91 ? 7.650 26.177 -23.584 1.00 65.94 91 GLY A N 1
ATOM 721 C CA . GLY A 1 91 ? 8.711 25.405 -22.943 1.00 65.94 91 GLY A CA 1
ATOM 722 C C . GLY A 1 91 ? 10.113 25.902 -23.296 1.00 65.94 91 GLY A C 1
ATOM 723 O O . GLY A 1 91 ? 10.312 26.684 -24.229 1.00 65.94 91 GLY A O 1
ATOM 724 N N . ASP A 1 92 ? 11.106 25.439 -22.537 1.00 65.06 92 ASP A N 1
ATOM 725 C CA . ASP A 1 92 ? 12.516 25.575 -22.907 1.00 65.06 92 ASP A CA 1
ATOM 726 C C . ASP A 1 92 ? 12.957 24.473 -23.895 1.00 65.06 92 ASP A C 1
ATOM 728 O O . ASP A 1 92 ? 12.178 23.600 -24.290 1.00 65.06 92 ASP A O 1
ATOM 732 N N . SER A 1 93 ? 14.220 24.520 -24.324 1.00 67.94 93 SER A N 1
ATOM 733 C CA . SER A 1 93 ? 14.783 23.559 -25.278 1.00 67.94 93 SER A CA 1
ATOM 734 C C . SER A 1 93 ? 14.831 22.116 -24.756 1.00 67.94 93 SER A C 1
ATOM 736 O O . SER A 1 93 ? 14.890 21.193 -25.579 1.00 67.94 93 SER A O 1
ATOM 738 N N . ALA A 1 94 ? 14.777 21.918 -23.432 1.00 57.84 94 ALA A N 1
ATOM 739 C CA . ALA A 1 94 ? 14.844 20.616 -22.776 1.00 57.84 94 ALA A CA 1
ATOM 740 C C . ALA A 1 94 ? 13.515 19.848 -22.838 1.00 57.84 94 ALA A C 1
ATOM 742 O O . ALA A 1 94 ? 13.506 18.634 -22.631 1.00 57.84 94 ALA A O 1
ATOM 743 N N . PHE A 1 95 ? 12.404 20.516 -23.159 1.00 62.75 95 PHE A N 1
ATOM 744 C CA . PHE A 1 95 ? 11.124 19.848 -23.377 1.00 62.75 95 PHE A CA 1
ATOM 745 C C . PHE A 1 95 ? 10.960 19.357 -24.829 1.00 62.75 95 PHE A C 1
ATOM 747 O O . PHE A 1 95 ? 11.525 19.937 -25.765 1.00 62.75 95 PHE A O 1
ATOM 754 N N . PRO A 1 96 ? 10.204 18.268 -25.061 1.00 65.19 96 PRO A N 1
ATOM 755 C CA . PRO A 1 96 ? 9.819 17.856 -26.407 1.00 65.19 96 PRO A CA 1
ATOM 756 C C . PRO A 1 96 ? 8.760 18.810 -26.980 1.00 65.19 96 PRO A C 1
ATOM 758 O O . PRO A 1 96 ? 7.927 19.332 -26.243 1.00 65.19 96 PRO A O 1
ATOM 761 N N . LEU A 1 97 ? 8.786 19.031 -28.297 1.00 72.38 97 LEU A N 1
ATOM 762 C CA . LEU A 1 97 ? 7.720 19.762 -28.983 1.00 72.38 97 LEU A CA 1
ATOM 763 C C . LEU A 1 97 ? 6.476 18.867 -29.006 1.00 72.38 97 LEU A C 1
ATOM 765 O O . LEU A 1 97 ? 6.562 17.725 -29.456 1.00 72.38 97 LEU A O 1
ATOM 769 N N . THR A 1 98 ? 5.340 19.366 -28.530 1.00 70.38 98 THR A N 1
ATOM 770 C CA . THR A 1 98 ? 4.066 18.632 -28.562 1.00 70.38 98 THR A CA 1
ATOM 771 C C . THR A 1 98 ? 2.946 19.533 -29.074 1.00 70.38 98 THR A C 1
ATOM 773 O O . THR A 1 98 ? 3.137 20.737 -29.241 1.00 70.38 98 THR A O 1
ATOM 776 N N . ARG A 1 99 ? 1.754 18.963 -29.300 1.00 67.12 99 ARG A N 1
ATOM 777 C CA . ARG A 1 99 ? 0.565 19.688 -29.785 1.00 67.12 99 ARG A CA 1
ATOM 778 C C . ARG A 1 99 ? 0.211 20.925 -28.944 1.00 67.12 99 ARG A C 1
ATOM 780 O O . ARG A 1 99 ? -0.316 21.885 -29.489 1.00 67.12 99 ARG A O 1
ATOM 787 N N . HIS A 1 100 ? 0.535 20.905 -27.650 1.00 67.19 100 HIS A N 1
ATOM 788 C CA . HIS A 1 100 ? 0.230 21.976 -26.695 1.00 67.19 100 HIS A CA 1
ATOM 789 C C . HIS A 1 100 ? 1.477 22.572 -26.028 1.00 67.19 100 HIS A C 1
ATOM 791 O O . HIS A 1 100 ? 1.342 23.335 -25.074 1.00 67.19 100 HIS A O 1
ATOM 797 N N . LEU A 1 101 ? 2.691 22.241 -26.488 1.00 68.44 101 LEU A N 1
ATOM 798 C CA . LEU A 1 101 ? 3.940 22.764 -25.929 1.00 68.44 101 LEU A CA 1
ATOM 799 C C . LEU A 1 101 ? 4.891 23.191 -27.046 1.00 68.44 101 LEU A C 1
ATOM 801 O O . LEU A 1 101 ? 5.464 22.356 -27.746 1.00 68.44 101 LEU A O 1
ATOM 805 N N . LEU A 1 102 ? 5.077 24.503 -27.177 1.00 77.31 102 LEU A N 1
ATOM 806 C CA . LEU A 1 102 ? 6.003 25.127 -28.114 1.00 77.31 102 LEU A CA 1
ATOM 807 C C . LEU A 1 102 ? 7.389 25.250 -27.494 1.00 77.31 102 LEU A C 1
ATOM 809 O O . LEU A 1 102 ? 7.525 25.623 -26.329 1.00 77.31 102 LEU A O 1
ATOM 813 N N . LYS A 1 103 ? 8.425 25.006 -28.296 1.00 80.12 103 LYS A N 1
ATOM 814 C CA . LYS A 1 103 ? 9.821 25.124 -27.872 1.00 80.12 103 LYS A CA 1
ATOM 815 C C . LYS A 1 103 ? 10.663 25.876 -28.908 1.00 80.12 103 LYS A C 1
ATOM 817 O O . LYS A 1 103 ? 10.278 25.907 -30.079 1.00 80.12 103 LYS A O 1
ATOM 822 N N . PRO A 1 104 ? 11.801 26.479 -28.516 1.00 83.25 104 PRO A N 1
ATOM 823 C CA . PRO A 1 104 ? 12.680 27.156 -29.464 1.00 83.25 104 PRO A CA 1
ATOM 824 C C . PRO A 1 104 ? 13.336 26.163 -30.433 1.00 83.25 104 PRO A C 1
ATOM 826 O O . PRO A 1 104 ? 13.562 24.996 -30.095 1.00 83.25 104 PRO A O 1
ATOM 829 N N . TYR A 1 105 ? 13.677 26.642 -31.632 1.00 81.81 105 TYR A N 1
ATOM 830 C CA . TYR A 1 105 ? 14.460 25.852 -32.583 1.00 81.81 105 TYR A CA 1
ATOM 831 C C . TYR A 1 105 ? 15.862 25.557 -32.017 1.00 81.81 105 TYR A C 1
ATOM 833 O O . TYR A 1 105 ? 16.428 26.429 -31.352 1.00 81.81 105 TYR A O 1
ATOM 841 N N . PRO A 1 106 ? 16.437 24.366 -32.275 1.00 77.94 106 PRO A N 1
ATOM 842 C CA . PRO A 1 106 ? 17.771 24.014 -31.794 1.00 77.94 106 PRO A CA 1
ATOM 843 C C . PRO A 1 106 ? 18.838 24.966 -32.349 1.00 77.94 106 PRO A C 1
ATOM 845 O O . PRO A 1 106 ? 18.908 25.174 -33.557 1.00 77.94 106 PRO A O 1
ATOM 848 N N . GLU A 1 107 ? 19.694 25.505 -31.481 1.00 67.19 107 GLU A N 1
ATOM 849 C CA . GLU A 1 107 ? 20.756 26.454 -31.865 1.00 67.19 107 GLU A CA 1
ATOM 850 C C . GLU A 1 107 ? 21.909 25.796 -32.646 1.00 67.19 107 GLU A C 1
ATOM 852 O O . GLU A 1 107 ? 22.706 26.488 -33.269 1.00 67.19 107 GLU A O 1
ATOM 857 N N . ASN A 1 108 ? 21.960 24.460 -32.670 1.00 66.00 108 ASN A N 1
ATOM 858 C CA . ASN A 1 108 ? 23.029 23.669 -33.290 1.00 66.00 108 ASN A CA 1
ATOM 859 C C . ASN A 1 108 ? 22.863 23.491 -34.814 1.00 66.00 108 ASN A C 1
ATOM 861 O O . ASN A 1 108 ? 23.560 22.680 -35.418 1.00 66.00 108 ASN A O 1
ATOM 865 N N . LEU A 1 109 ? 21.909 24.193 -35.427 1.00 69.56 109 LEU A N 1
ATOM 866 C CA . LEU A 1 109 ? 21.616 24.150 -36.860 1.00 69.56 109 LEU A CA 1
ATOM 867 C C . LEU A 1 109 ? 21.796 25.553 -37.454 1.00 69.56 109 LEU A C 1
ATOM 869 O O . LEU A 1 109 ? 21.594 26.552 -36.761 1.00 69.56 109 LEU A O 1
ATOM 873 N N . GLU A 1 110 ? 22.117 25.657 -38.745 1.00 78.75 110 GLU A N 1
ATOM 874 C CA . GLU A 1 110 ? 22.070 26.943 -39.450 1.00 78.75 110 GLU A CA 1
ATOM 875 C C . GLU A 1 110 ? 20.618 27.432 -39.562 1.00 78.75 110 GLU A C 1
ATOM 877 O O . GLU A 1 110 ? 19.888 27.132 -40.503 1.00 78.75 110 GLU A O 1
ATOM 882 N N . LEU A 1 111 ? 20.166 28.171 -38.546 1.00 78.56 111 LEU A N 1
ATOM 883 C CA . LEU A 1 111 ? 18.793 28.660 -38.477 1.00 78.56 111 LEU A CA 1
ATOM 884 C C . LEU A 1 111 ? 18.556 29.792 -39.483 1.00 78.56 111 LEU A C 1
ATOM 886 O O . LEU A 1 111 ? 19.297 30.785 -39.523 1.00 78.56 111 LEU A O 1
ATOM 890 N N . SER A 1 112 ? 17.446 29.691 -40.214 1.00 82.56 112 SER A N 1
ATOM 891 C CA . SER A 1 112 ? 16.947 30.766 -41.074 1.00 82.56 112 SER A CA 1
ATOM 892 C C . SER A 1 112 ? 16.646 32.038 -40.269 1.00 82.56 112 SER A C 1
ATOM 894 O O . SER A 1 112 ? 16.408 32.008 -39.056 1.00 82.56 112 SER A O 1
ATOM 896 N N . LYS A 1 113 ? 16.603 33.194 -40.945 1.00 81.62 113 LYS A N 1
ATOM 897 C CA . LYS A 1 113 ? 16.303 34.485 -40.299 1.00 81.62 113 LYS A CA 1
ATOM 898 C C . LYS A 1 113 ? 14.951 34.472 -39.569 1.00 81.62 113 LYS A C 1
ATOM 900 O O . LYS A 1 113 ? 14.838 35.051 -38.490 1.00 81.62 113 LYS A O 1
ATOM 905 N N . ILE A 1 114 ? 13.962 33.769 -40.124 1.00 79.19 114 ILE A N 1
ATOM 906 C CA . ILE A 1 114 ? 12.616 33.633 -39.555 1.00 79.19 114 ILE A CA 1
ATOM 907 C C . ILE A 1 114 ? 12.653 32.781 -38.280 1.00 79.19 114 ILE A C 1
ATOM 909 O O . ILE A 1 114 ? 12.112 33.195 -37.257 1.00 79.19 114 ILE A O 1
ATOM 913 N N . GLN A 1 115 ? 13.362 31.647 -38.290 1.00 80.38 115 GLN A N 1
ATOM 914 C CA . GLN A 1 115 ? 13.528 30.796 -37.103 1.00 80.38 115 GLN A CA 1
ATOM 915 C C . GLN A 1 115 ? 14.292 31.512 -35.983 1.00 80.38 115 GLN A C 1
ATOM 917 O O . GLN A 1 115 ? 13.899 31.435 -34.819 1.00 80.38 115 GLN A O 1
ATOM 922 N N . LYS A 1 116 ? 15.335 32.281 -36.329 1.00 78.06 116 LYS A N 1
ATOM 923 C CA . LYS A 1 116 ? 16.060 33.134 -35.372 1.00 78.06 116 LYS A CA 1
ATOM 924 C C . LYS A 1 116 ? 15.142 34.186 -34.747 1.00 78.06 116 LYS A C 1
ATOM 926 O O . LYS A 1 116 ? 15.204 34.416 -33.539 1.00 78.06 116 LYS A O 1
ATOM 931 N N . ASN A 1 117 ? 14.270 34.805 -35.545 1.00 83.50 117 ASN A N 1
ATOM 932 C CA . ASN A 1 117 ? 13.307 35.783 -35.044 1.00 83.50 117 ASN A CA 1
ATOM 933 C C . ASN A 1 117 ? 12.254 35.134 -34.127 1.00 83.50 117 ASN A C 1
ATOM 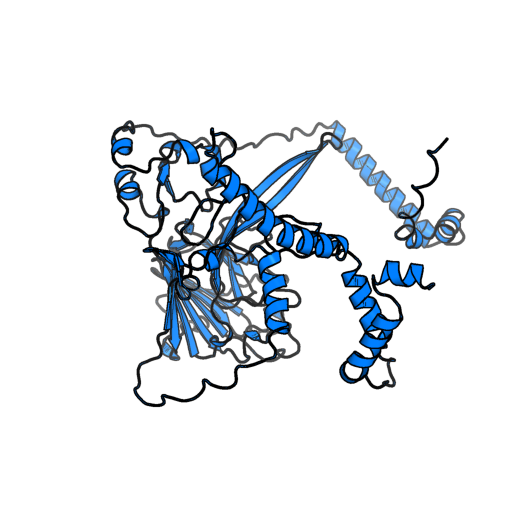935 O O . ASN A 1 117 ? 11.967 35.658 -33.052 1.00 83.50 117 ASN A O 1
ATOM 939 N N . PHE A 1 118 ? 11.748 33.955 -34.496 1.00 83.62 118 PHE A N 1
ATOM 940 C CA . PHE A 1 118 ? 10.814 33.183 -33.676 1.00 83.62 118 PHE A CA 1
ATOM 941 C C . PHE A 1 118 ? 11.408 32.821 -32.307 1.00 83.62 118 PHE A C 1
ATOM 943 O O . PHE A 1 118 ? 10.809 33.134 -31.276 1.00 83.62 118 PHE A O 1
ATOM 950 N N . SER A 1 119 ? 12.614 32.240 -32.272 1.00 84.81 119 SER A N 1
ATOM 951 C CA . SER A 1 119 ? 13.287 31.899 -31.011 1.00 84.81 119 SER A CA 1
ATOM 952 C C . SER A 1 119 ? 13.527 33.138 -30.141 1.00 84.81 119 SER A C 1
ATOM 954 O O . SER A 1 119 ? 13.351 33.076 -28.925 1.00 84.81 119 SER A O 1
ATOM 956 N N . LYS A 1 120 ? 13.849 34.295 -30.741 1.00 80.88 120 LYS A N 1
ATOM 957 C CA . LYS A 1 120 ? 14.018 35.562 -30.009 1.00 80.88 120 LYS A CA 1
ATOM 958 C C . LYS A 1 120 ? 12.727 36.009 -29.314 1.00 80.88 120 LYS A C 1
ATOM 960 O O . LYS A 1 120 ? 12.773 36.395 -28.146 1.00 80.88 120 LYS A O 1
ATOM 965 N N . ILE A 1 121 ? 11.588 35.937 -30.003 1.00 78.38 121 ILE A N 1
ATOM 966 C CA . ILE A 1 121 ? 10.274 36.307 -29.452 1.00 78.38 121 ILE A CA 1
ATOM 967 C C . ILE A 1 121 ? 9.872 35.343 -28.328 1.00 78.38 121 ILE A C 1
ATOM 969 O O . ILE A 1 121 ? 9.495 35.782 -27.239 1.00 78.38 121 ILE A O 1
ATOM 973 N N . LEU A 1 122 ? 10.026 34.035 -28.553 1.00 80.00 122 LEU A N 1
ATOM 974 C CA . LEU A 1 122 ? 9.678 32.997 -27.581 1.00 80.00 122 LEU A CA 1
ATOM 975 C C . LEU A 1 122 ? 10.532 33.099 -26.302 1.00 80.00 122 LEU A C 1
ATOM 977 O O . LEU A 1 122 ? 10.005 33.053 -25.188 1.00 80.00 122 LEU A O 1
ATOM 981 N N . CYS A 1 123 ? 11.838 33.344 -26.440 1.00 75.50 123 CYS A N 1
ATOM 982 C CA . CYS A 1 123 ? 12.730 33.610 -25.309 1.00 75.50 123 CYS A CA 1
ATOM 983 C C . CYS A 1 123 ? 12.378 34.910 -24.567 1.00 75.50 123 CYS A C 1
ATOM 985 O O . CYS A 1 123 ? 12.499 34.962 -23.341 1.00 75.50 123 CYS A O 1
ATOM 987 N N . GLY A 1 124 ? 11.920 35.945 -25.278 1.00 75.81 124 GLY A N 1
ATOM 988 C CA . GLY A 1 124 ? 11.439 37.193 -24.681 1.00 75.81 124 GLY A CA 1
ATOM 989 C C . GLY A 1 124 ? 10.224 36.981 -23.776 1.00 75.81 124 GLY A C 1
ATOM 990 O O . GLY A 1 124 ? 10.228 37.433 -22.632 1.00 75.81 124 GLY A O 1
ATOM 991 N N . ALA A 1 125 ? 9.229 36.222 -24.242 1.00 73.38 125 ALA A N 1
ATOM 992 C CA . ALA A 1 125 ? 8.053 35.870 -23.445 1.00 73.38 125 ALA A CA 1
ATOM 993 C C . ALA A 1 125 ? 8.424 35.034 -22.204 1.00 73.38 125 ALA A C 1
ATOM 995 O O . ALA A 1 125 ? 7.946 35.297 -21.099 1.00 73.38 125 ALA A O 1
ATOM 996 N N . ARG A 1 126 ? 9.349 34.076 -22.357 1.00 71.25 126 ARG A N 1
ATOM 997 C CA . ARG A 1 126 ? 9.839 33.224 -21.260 1.00 71.25 126 ARG A CA 1
ATOM 998 C C . ARG A 1 126 ? 10.550 34.029 -20.167 1.00 71.25 126 ARG A C 1
ATOM 1000 O O . ARG A 1 126 ? 10.320 33.787 -18.985 1.00 71.25 126 ARG A O 1
ATOM 1007 N N . ARG A 1 127 ? 11.342 35.041 -20.544 1.00 68.88 127 ARG A N 1
ATOM 1008 C CA . ARG A 1 127 ? 12.062 35.918 -19.601 1.00 68.88 127 ARG A CA 1
ATOM 1009 C C . ARG A 1 127 ? 11.141 36.682 -18.653 1.00 68.88 127 ARG A C 1
ATOM 1011 O O . ARG A 1 127 ? 11.512 36.900 -17.506 1.00 68.88 127 ARG A O 1
ATOM 1018 N N . VAL A 1 128 ? 9.943 37.075 -19.090 1.00 71.00 128 VAL A N 1
ATOM 1019 C CA . VAL A 1 128 ? 8.966 37.753 -18.216 1.00 71.00 128 VAL A CA 1
ATOM 1020 C C . VAL A 1 128 ? 8.538 36.828 -17.074 1.00 71.00 128 VAL A C 1
ATOM 1022 O O . VAL A 1 128 ? 8.527 37.233 -15.910 1.00 71.00 128 VAL A O 1
ATOM 1025 N N . VAL A 1 129 ? 8.270 35.562 -17.399 1.00 60.38 129 VAL A N 1
ATOM 1026 C CA . VAL A 1 129 ? 7.915 34.517 -16.432 1.00 60.38 129 VAL A CA 1
ATOM 1027 C C . VAL A 1 129 ? 9.104 34.191 -15.523 1.00 60.38 129 VAL A C 1
ATOM 1029 O O . VAL A 1 129 ? 8.956 34.158 -14.303 1.00 60.38 129 VAL A O 1
ATOM 1032 N N . GLU A 1 130 ? 10.303 34.026 -16.085 1.00 57.81 130 GLU A N 1
ATOM 1033 C CA . GLU A 1 130 ? 11.529 33.781 -15.315 1.00 57.81 130 GLU A CA 1
ATOM 1034 C C . GLU A 1 130 ? 11.849 34.917 -14.344 1.00 57.81 130 GLU A C 1
ATOM 1036 O O . GLU A 1 130 ? 12.199 34.646 -13.199 1.00 57.81 130 GLU A O 1
ATOM 1041 N N . ASN A 1 131 ? 11.677 36.174 -14.755 1.00 60.72 131 ASN A N 1
ATOM 1042 C CA . ASN A 1 131 ? 11.894 37.337 -13.899 1.00 60.72 131 ASN A CA 1
ATOM 1043 C C . ASN A 1 131 ? 10.847 37.417 -12.784 1.00 60.72 131 ASN A C 1
ATOM 1045 O O . ASN A 1 131 ? 11.188 37.735 -11.644 1.00 60.72 131 ASN A O 1
ATOM 1049 N N . ALA A 1 132 ? 9.585 37.089 -13.072 1.00 60.78 132 ALA A N 1
ATOM 1050 C CA . ALA A 1 132 ? 8.540 37.012 -12.055 1.00 60.78 132 ALA A CA 1
ATOM 1051 C C . ALA A 1 132 ? 8.865 35.936 -11.004 1.00 60.78 132 ALA A C 1
ATOM 1053 O O . ALA A 1 132 ? 8.879 36.225 -9.804 1.00 60.78 132 ALA A O 1
ATOM 1054 N N . PHE A 1 133 ? 9.232 34.725 -11.440 1.00 55.38 133 PHE A N 1
ATOM 1055 C CA . PHE A 1 133 ? 9.686 33.662 -10.540 1.00 55.38 133 PHE A CA 1
ATOM 1056 C C . PHE A 1 133 ? 11.017 33.991 -9.860 1.00 55.38 133 PHE A C 1
ATOM 1058 O O . PHE A 1 133 ? 11.212 33.601 -8.716 1.00 55.38 133 PHE A O 1
ATOM 1065 N N . GLY A 1 134 ? 11.915 34.728 -10.510 1.00 53.69 134 GLY A N 1
ATOM 1066 C CA . GLY A 1 134 ? 13.177 35.205 -9.950 1.00 53.69 134 GLY A CA 1
ATOM 1067 C C . GLY A 1 134 ? 12.954 36.172 -8.792 1.00 53.69 134 GLY A C 1
ATOM 1068 O O . GLY A 1 134 ? 13.554 36.011 -7.734 1.00 53.69 134 GLY A O 1
ATOM 1069 N N . ARG A 1 135 ? 12.007 37.108 -8.929 1.00 59.62 135 ARG A N 1
ATOM 1070 C CA . ARG A 1 135 ? 11.585 38.005 -7.839 1.00 59.62 135 ARG A CA 1
ATOM 1071 C C . ARG A 1 135 ? 10.911 37.238 -6.700 1.00 59.62 135 ARG A C 1
ATOM 1073 O O . ARG A 1 135 ? 11.139 37.549 -5.533 1.00 59.62 135 ARG A O 1
ATOM 1080 N N . LEU A 1 136 ? 10.126 36.212 -7.029 1.00 52.19 136 LEU A N 1
ATOM 1081 C CA . LEU A 1 136 ? 9.485 35.326 -6.053 1.00 52.19 136 LEU A CA 1
ATOM 1082 C C . LEU A 1 136 ? 10.523 34.501 -5.265 1.00 52.19 136 LEU A C 1
ATOM 1084 O O . LEU A 1 136 ? 10.472 34.452 -4.038 1.00 52.19 136 LEU A O 1
ATOM 1088 N N . LYS A 1 137 ? 11.506 33.927 -5.968 1.00 54.44 137 LYS A N 1
ATOM 1089 C CA . LYS A 1 137 ? 12.665 33.187 -5.438 1.00 54.44 137 LYS A CA 1
ATOM 1090 C C . LYS A 1 137 ? 13.577 34.063 -4.579 1.00 54.44 137 LYS A C 1
ATOM 1092 O O . LYS A 1 137 ? 14.048 33.622 -3.534 1.00 54.44 137 LYS A O 1
ATOM 1097 N N . ALA A 1 138 ? 13.788 35.313 -4.988 1.00 53.50 138 ALA A N 1
ATOM 1098 C CA . ALA A 1 138 ? 14.560 36.291 -4.227 1.00 53.50 138 ALA A CA 1
ATOM 1099 C C . ALA A 1 138 ? 13.877 36.673 -2.902 1.00 53.50 138 ALA A C 1
ATOM 1101 O O . ALA A 1 138 ? 14.561 36.954 -1.920 1.00 53.50 138 ALA A O 1
ATOM 1102 N N . ARG A 1 139 ? 12.537 36.656 -2.857 1.00 46.62 139 ARG A N 1
ATOM 1103 C CA . ARG A 1 139 ? 11.748 37.044 -1.677 1.00 46.62 139 ARG A CA 1
ATOM 1104 C C . ARG A 1 139 ? 11.462 35.882 -0.721 1.00 46.62 139 ARG A C 1
ATOM 1106 O O . ARG A 1 139 ? 11.471 36.087 0.488 1.00 46.62 139 ARG A O 1
ATOM 1113 N N . PHE A 1 140 ? 11.255 34.671 -1.239 1.00 52.34 140 PHE A N 1
ATOM 1114 C CA . PHE A 1 140 ? 10.967 33.472 -0.449 1.00 52.34 140 PHE A CA 1
ATOM 1115 C C . PHE A 1 140 ? 12.025 32.393 -0.707 1.00 52.34 140 PHE A C 1
ATOM 1117 O O . PHE A 1 140 ? 11.931 31.616 -1.658 1.00 52.34 140 PHE A O 1
ATOM 1124 N N . ARG A 1 141 ? 13.036 32.314 0.170 1.00 45.97 141 ARG A N 1
ATOM 1125 C CA . ARG A 1 141 ? 14.174 31.380 0.032 1.00 45.97 141 ARG A CA 1
ATOM 1126 C C . ARG A 1 141 ? 13.779 29.895 0.049 1.00 45.97 141 ARG A C 1
ATOM 1128 O O . ARG A 1 141 ? 14.527 29.085 -0.494 1.00 45.97 141 ARG A O 1
ATOM 1135 N N . VAL A 1 142 ? 12.601 29.542 0.576 1.00 45.47 142 VAL A N 1
ATOM 1136 C CA . VAL A 1 142 ? 12.018 28.185 0.481 1.00 45.47 142 VAL A CA 1
ATOM 1137 C C . VAL A 1 142 ? 11.837 27.734 -0.977 1.00 45.47 142 VAL A C 1
ATOM 1139 O O . VAL A 1 142 ? 12.000 26.556 -1.281 1.00 45.47 142 VAL A O 1
ATOM 1142 N N . ILE A 1 143 ? 11.595 28.670 -1.905 1.00 47.06 143 ILE A N 1
ATOM 1143 C CA . ILE A 1 143 ? 11.418 28.387 -3.340 1.00 47.06 143 ILE A CA 1
ATOM 1144 C C . ILE A 1 143 ? 12.764 28.046 -4.017 1.00 47.06 143 ILE A C 1
ATOM 1146 O O . ILE A 1 143 ? 12.789 27.434 -5.084 1.00 47.06 143 ILE A O 1
ATOM 1150 N N . CYS A 1 144 ? 13.899 28.393 -3.398 1.00 44.00 144 CYS A N 1
ATOM 1151 C CA . CYS A 1 144 ? 15.239 28.128 -3.934 1.00 44.00 144 CYS A CA 1
ATOM 1152 C C . CYS A 1 144 ? 15.854 26.793 -3.483 1.00 44.00 144 CYS A C 1
ATOM 1154 O O . CYS A 1 144 ? 16.863 26.390 -4.055 1.00 44.00 144 CYS A O 1
ATOM 1156 N N . LYS A 1 145 ? 15.279 26.088 -2.497 1.00 43.44 145 LYS A N 1
ATOM 1157 C CA . LYS A 1 145 ? 15.822 24.818 -1.977 1.00 43.44 145 LYS A CA 1
ATOM 1158 C C . LYS A 1 145 ? 14.946 23.600 -2.313 1.00 43.44 145 LYS A C 1
ATOM 1160 O O . LYS A 1 145 ? 14.566 22.861 -1.419 1.00 43.44 145 LYS A O 1
ATOM 1165 N N . GLN A 1 146 ? 14.627 23.386 -3.593 1.00 39.41 146 GLN A N 1
ATOM 1166 C CA . GLN A 1 146 ? 14.646 22.064 -4.258 1.00 39.41 146 GLN A CA 1
ATOM 1167 C C . GLN A 1 146 ? 14.071 22.136 -5.676 1.00 39.41 146 GLN A C 1
ATOM 1169 O O . GLN A 1 146 ? 12.985 22.663 -5.916 1.00 39.41 146 GLN A O 1
ATOM 1174 N N . ASP A 1 147 ? 14.834 21.555 -6.597 1.00 39.81 147 ASP A N 1
ATOM 1175 C CA . ASP A 1 147 ? 14.548 21.410 -8.016 1.00 39.81 147 ASP A CA 1
ATOM 1176 C C . ASP A 1 147 ? 13.383 20.418 -8.264 1.00 39.81 147 ASP A C 1
ATOM 1178 O O . ASP A 1 147 ? 13.277 19.379 -7.614 1.00 39.81 147 ASP A O 1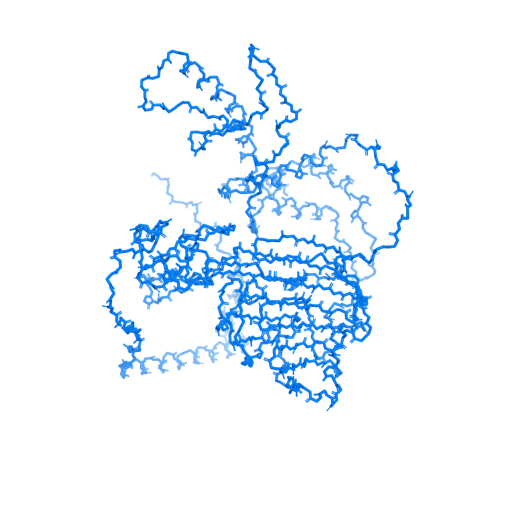
ATOM 1182 N N . ARG A 1 148 ? 12.524 20.790 -9.225 1.00 39.62 148 ARG A N 1
ATOM 1183 C CA . ARG A 1 148 ? 11.462 20.040 -9.944 1.00 39.62 148 ARG A CA 1
ATOM 1184 C C . ARG A 1 148 ? 10.386 19.305 -9.127 1.00 39.62 148 ARG A C 1
ATOM 1186 O O . ARG A 1 148 ? 10.497 18.126 -8.816 1.00 39.62 148 ARG A O 1
ATOM 1193 N N . GLY A 1 149 ? 9.244 19.974 -8.927 1.00 42.47 149 GLY A N 1
ATOM 1194 C CA . GLY A 1 149 ? 7.959 19.274 -8.747 1.00 42.47 149 GLY A CA 1
ATOM 1195 C C . GLY A 1 149 ? 6.898 19.971 -7.888 1.00 42.47 149 GLY A C 1
ATOM 1196 O O . GLY A 1 149 ? 5.719 19.642 -7.957 1.00 42.47 149 GLY A O 1
ATOM 1197 N N . LYS A 1 150 ? 7.263 20.972 -7.088 1.00 41.25 150 LYS A N 1
ATOM 1198 C CA . LYS A 1 150 ? 6.317 21.574 -6.128 1.00 41.25 150 LYS A CA 1
ATOM 1199 C C . LYS A 1 150 ? 5.587 22.828 -6.628 1.00 41.25 150 LYS A C 1
ATOM 1201 O O . LYS A 1 150 ? 4.654 23.289 -5.976 1.00 41.25 150 LYS A O 1
ATOM 1206 N N . ASN A 1 151 ? 5.945 23.350 -7.805 1.00 42.41 151 ASN A N 1
ATOM 1207 C CA . ASN A 1 151 ? 5.365 24.599 -8.318 1.00 42.41 151 ASN A CA 1
ATOM 1208 C C . ASN A 1 151 ? 3.900 24.471 -8.774 1.00 42.41 151 ASN A C 1
ATOM 1210 O O . ASN A 1 151 ? 3.167 25.445 -8.668 1.00 42.41 151 ASN A O 1
ATOM 1214 N N . ALA A 1 152 ? 3.432 23.299 -9.219 1.00 40.22 152 ALA A N 1
ATOM 1215 C CA . ALA A 1 152 ? 2.055 23.159 -9.713 1.00 40.22 152 ALA A CA 1
ATOM 1216 C C . ALA A 1 152 ? 1.002 23.241 -8.588 1.00 40.22 152 ALA A C 1
ATOM 1218 O O . ALA A 1 152 ? -0.033 23.874 -8.757 1.00 40.22 152 ALA A O 1
ATOM 1219 N N . ILE A 1 153 ? 1.293 22.664 -7.416 1.00 40.78 153 ILE A N 1
ATOM 1220 C CA . ILE A 1 153 ? 0.347 22.574 -6.285 1.00 40.78 153 ILE A CA 1
ATOM 1221 C C . ILE A 1 153 ? 0.293 23.895 -5.499 1.00 40.78 153 ILE A C 1
ATOM 1223 O O . ILE A 1 153 ? -0.763 24.296 -5.019 1.00 40.78 153 ILE A O 1
ATOM 1227 N N . PHE A 1 154 ? 1.423 24.599 -5.372 1.00 41.34 154 PHE A N 1
ATOM 1228 C CA . PHE A 1 154 ? 1.462 25.901 -4.699 1.00 41.34 154 PHE A CA 1
ATOM 1229 C C . PHE A 1 154 ? 0.815 27.007 -5.546 1.00 41.34 154 PHE A C 1
ATOM 1231 O O . PHE A 1 154 ? 0.085 27.837 -5.009 1.00 41.34 154 PHE A O 1
ATOM 1238 N N . VAL A 1 155 ? 1.015 26.981 -6.871 1.00 42.34 155 VAL A N 1
ATOM 1239 C CA . VAL A 1 155 ? 0.347 27.912 -7.794 1.00 42.34 155 VAL A CA 1
ATOM 1240 C C . VAL A 1 155 ? -1.150 27.605 -7.891 1.00 42.34 155 VAL A C 1
ATOM 1242 O O . VAL A 1 155 ? -1.926 28.553 -7.841 1.00 42.34 155 VAL A O 1
ATOM 1245 N N . SER A 1 156 ? -1.584 26.332 -7.918 1.00 38.56 156 SER A N 1
ATOM 1246 C CA . SER A 1 156 ? -3.026 26.011 -7.884 1.00 38.56 156 SER A CA 1
ATOM 1247 C C . SER A 1 156 ? -3.686 26.531 -6.609 1.00 38.56 156 SER A C 1
ATOM 1249 O O . SER A 1 156 ? -4.711 27.183 -6.694 1.00 38.56 156 SER A O 1
ATOM 1251 N N . LYS A 1 157 ? -3.053 26.370 -5.438 1.00 40.09 157 LYS A N 1
ATOM 1252 C CA . LYS A 1 157 ? -3.613 26.851 -4.163 1.00 40.09 157 LYS A CA 1
ATOM 1253 C C . LYS A 1 157 ? -3.685 28.377 -4.054 1.00 40.09 157 LYS A C 1
ATOM 1255 O O . LYS A 1 157 ? -4.500 28.885 -3.289 1.00 40.09 157 LYS A O 1
ATOM 1260 N N . ILE A 1 158 ? -2.830 29.102 -4.778 1.00 39.97 158 ILE A N 1
ATOM 1261 C CA . ILE A 1 158 ? -2.883 30.567 -4.883 1.00 39.97 158 ILE A CA 1
ATOM 1262 C C . ILE A 1 158 ? -3.953 30.996 -5.892 1.00 39.97 158 ILE A C 1
ATOM 1264 O O . ILE A 1 158 ? -4.700 31.920 -5.599 1.00 39.97 158 ILE A O 1
ATOM 1268 N N . VAL A 1 159 ? -4.076 30.312 -7.033 1.00 40.62 159 VAL A N 1
ATOM 1269 C CA . VAL A 1 159 ? -5.136 30.567 -8.024 1.00 40.62 159 VAL A CA 1
ATOM 1270 C C . VAL A 1 159 ? -6.515 30.263 -7.429 1.00 40.62 159 VAL A C 1
ATOM 1272 O O . VAL A 1 159 ? -7.375 31.130 -7.490 1.00 40.62 159 VAL A O 1
ATOM 1275 N N . ASP A 1 160 ? -6.674 29.138 -6.726 1.00 37.75 160 ASP A N 1
ATOM 1276 C CA . ASP A 1 160 ? -7.905 28.734 -6.027 1.00 37.75 160 ASP A CA 1
ATOM 1277 C C . ASP A 1 160 ? -8.302 29.709 -4.902 1.00 37.75 160 ASP A C 1
ATOM 1279 O O . ASP A 1 160 ? -9.482 29.837 -4.581 1.00 37.75 160 ASP A O 1
ATOM 1283 N N . LYS A 1 161 ? -7.334 30.420 -4.300 1.00 37.19 161 LYS A N 1
ATOM 1284 C CA . LYS A 1 161 ? -7.592 31.467 -3.291 1.00 37.19 161 LYS A CA 1
ATOM 1285 C C . LYS A 1 161 ? -7.777 32.867 -3.874 1.00 37.19 161 LYS A C 1
ATOM 1287 O O . LYS A 1 161 ? -8.358 33.711 -3.200 1.00 37.19 161 LYS A O 1
ATOM 1292 N N . LEU A 1 162 ? -7.284 33.125 -5.085 1.00 31.48 162 LEU A N 1
ATOM 1293 C CA . LEU A 1 162 ? -7.468 34.398 -5.789 1.00 31.48 162 LEU A CA 1
ATOM 1294 C C . LEU A 1 162 ? -8.740 34.415 -6.646 1.00 31.48 162 LEU A C 1
ATOM 1296 O O . LEU A 1 162 ? -9.230 35.491 -6.970 1.00 31.48 162 LEU A O 1
ATOM 1300 N N . SER A 1 163 ? -9.324 33.258 -6.960 1.00 35.00 163 SER A N 1
ATOM 1301 C CA . SER A 1 163 ? -10.645 33.148 -7.579 1.00 35.00 163 SER A CA 1
ATOM 1302 C C . SER A 1 163 ? -11.764 33.086 -6.534 1.00 35.00 163 SER A C 1
ATOM 1304 O O . SER A 1 163 ? -12.518 32.119 -6.465 1.00 35.00 163 SER A O 1
ATOM 1306 N N . ILE A 1 164 ? -11.899 34.152 -5.740 1.00 38.84 164 ILE A N 1
ATOM 1307 C CA . ILE A 1 164 ? -13.213 34.584 -5.249 1.00 38.84 164 ILE A CA 1
ATOM 1308 C C . ILE A 1 164 ? -13.697 35.642 -6.239 1.00 38.84 164 ILE A C 1
ATOM 1310 O O . ILE A 1 164 ? -13.568 36.832 -5.994 1.00 38.84 164 ILE A O 1
ATOM 1314 N N . ASP A 1 165 ? -14.184 35.193 -7.393 1.00 36.34 165 ASP A N 1
ATOM 1315 C CA . ASP A 1 165 ? -15.352 35.799 -8.029 1.00 36.34 165 ASP A CA 1
ATOM 1316 C C . ASP A 1 165 ? -15.926 34.827 -9.077 1.00 36.34 165 ASP A C 1
ATOM 1318 O O . ASP A 1 165 ? -15.205 34.296 -9.921 1.00 36.34 165 ASP A O 1
ATOM 1322 N N . ARG A 1 166 ? -17.244 34.609 -9.005 1.00 34.81 166 ARG A N 1
ATOM 1323 C CA . ARG A 1 166 ? -18.115 33.801 -9.890 1.00 34.81 166 ARG A CA 1
ATOM 1324 C C . ARG A 1 166 ? -17.935 32.274 -9.949 1.00 34.81 166 ARG A C 1
ATOM 1326 O O . ARG A 1 166 ? -17.313 31.741 -10.866 1.00 34.81 166 ARG A O 1
ATOM 1333 N N . ARG A 1 167 ? -18.754 31.565 -9.156 1.00 30.59 167 ARG A N 1
ATOM 1334 C CA . ARG A 1 167 ? -19.665 30.523 -9.691 1.00 30.59 167 ARG A CA 1
ATOM 1335 C C . ARG A 1 167 ? -20.783 30.143 -8.710 1.00 30.59 167 ARG A C 1
ATOM 1337 O O . ARG A 1 167 ? -20.786 29.085 -8.097 1.00 30.59 167 ARG A O 1
ATOM 1344 N N . GLU A 1 168 ? -21.784 31.010 -8.641 1.00 36.94 168 GLU A N 1
ATOM 1345 C CA . GLU A 1 168 ? -23.182 30.606 -8.457 1.00 36.94 168 GLU A CA 1
ATOM 1346 C C . GLU A 1 168 ? -23.736 30.235 -9.851 1.00 36.94 168 GLU A C 1
ATOM 1348 O O . GLU A 1 168 ? -23.527 30.996 -10.797 1.00 36.94 168 GLU A O 1
ATOM 1353 N N . ARG A 1 169 ? -24.426 29.087 -9.962 1.00 31.39 169 ARG A N 1
ATOM 1354 C CA . ARG A 1 169 ? -25.043 28.427 -11.151 1.00 31.39 169 ARG A CA 1
ATOM 1355 C C . ARG A 1 169 ? -24.312 27.186 -11.675 1.00 31.39 169 ARG A C 1
ATOM 1357 O O . ARG A 1 169 ? -23.676 27.230 -12.722 1.00 31.39 169 ARG A O 1
ATOM 1364 N N . PHE A 1 170 ? -24.511 26.056 -10.994 1.00 27.11 170 PHE A N 1
ATOM 1365 C CA . PHE A 1 170 ? -25.043 24.835 -11.627 1.00 27.11 170 PHE A CA 1
ATOM 1366 C C . PHE A 1 170 ? -25.450 23.824 -10.537 1.00 27.11 170 PHE A C 1
ATOM 1368 O O . PHE A 1 170 ? -24.702 22.925 -10.164 1.00 27.11 170 PHE A O 1
ATOM 1375 N N . LYS A 1 171 ? -26.651 24.003 -9.982 1.00 27.61 171 LYS A N 1
ATOM 1376 C CA . LYS A 1 171 ? -27.410 22.942 -9.309 1.00 27.61 171 LYS A CA 1
ATOM 1377 C C . LYS A 1 171 ? -28.835 22.987 -9.851 1.00 27.61 171 LYS A C 1
ATOM 1379 O O . LYS A 1 171 ? -29.384 24.075 -10.000 1.00 27.61 171 LYS A O 1
ATOM 1384 N N . ARG A 1 172 ? -29.400 21.787 -10.032 1.00 25.28 172 ARG A N 1
ATOM 1385 C CA . ARG A 1 172 ? -30.726 21.410 -10.565 1.00 25.28 172 ARG A CA 1
ATOM 1386 C C . ARG A 1 172 ? -30.753 21.178 -12.074 1.00 25.28 172 ARG A C 1
ATOM 1388 O O . ARG A 1 172 ? -30.767 22.118 -12.855 1.00 25.28 172 ARG A O 1
ATOM 1395 N N . THR A 1 173 ? -30.690 19.905 -12.461 1.00 24.17 173 THR A N 1
ATOM 1396 C CA . THR A 1 173 ? -31.755 19.058 -13.059 1.00 24.17 173 THR A CA 1
ATOM 1397 C C . THR A 1 173 ? -31.007 17.753 -13.397 1.00 24.17 173 THR A C 1
ATOM 1399 O O . THR A 1 173 ? -30.012 17.807 -14.107 1.00 24.17 173 THR A O 1
ATOM 1402 N N . LEU A 1 174 ? -31.241 16.601 -12.772 1.00 25.86 174 LEU A N 1
ATOM 1403 C CA . LEU A 1 174 ? -32.415 15.747 -12.925 1.00 25.86 174 LEU A CA 1
ATOM 1404 C C . LEU A 1 174 ? -32.499 14.798 -11.713 1.00 25.86 174 LEU A C 1
ATOM 1406 O O . LEU A 1 174 ? -31.586 14.011 -11.470 1.00 25.86 174 LEU A O 1
ATOM 1410 N N . THR A 1 175 ? -33.590 14.894 -10.965 1.00 26.28 175 THR A N 1
ATOM 1411 C CA . THR A 1 175 ? -34.254 13.749 -10.333 1.00 26.28 175 THR A CA 1
ATOM 1412 C C . THR A 1 175 ? -35.172 13.156 -11.403 1.00 26.28 175 THR A C 1
ATOM 1414 O O . THR A 1 175 ? -35.940 13.906 -11.998 1.00 26.28 175 THR A O 1
ATOM 1417 N N . ASP A 1 176 ? -35.019 11.888 -11.776 1.00 24.80 176 ASP A N 1
ATOM 1418 C CA . ASP A 1 176 ? -35.796 10.793 -11.183 1.00 24.80 176 ASP A CA 1
ATOM 1419 C C . ASP A 1 176 ? -35.584 9.455 -11.915 1.00 24.80 176 ASP A C 1
ATOM 1421 O O . ASP A 1 176 ? -35.454 9.391 -13.134 1.00 24.80 176 ASP A O 1
ATOM 1425 N N . GLU A 1 177 ? -35.557 8.417 -11.077 1.00 26.36 177 GLU A N 1
ATOM 1426 C CA . GLU A 1 177 ? -35.912 7.008 -11.294 1.00 26.36 177 GLU A CA 1
ATOM 1427 C C . GLU A 1 177 ? -35.193 6.171 -12.373 1.00 26.36 177 GLU A C 1
ATOM 1429 O O . GLU A 1 177 ? -35.528 6.169 -13.555 1.00 26.36 177 GLU A O 1
ATOM 1434 N N . ASN A 1 178 ? -34.333 5.248 -11.919 1.00 28.20 178 ASN A N 1
ATOM 1435 C CA . ASN A 1 178 ? -34.816 3.893 -11.615 1.00 28.20 178 ASN A CA 1
ATOM 1436 C C . ASN A 1 178 ? -33.759 3.012 -10.928 1.00 28.20 178 ASN A C 1
ATOM 1438 O O . ASN A 1 178 ? -32.575 3.056 -11.254 1.00 28.20 178 ASN A O 1
ATOM 1442 N N . ASN A 1 179 ? -34.242 2.186 -9.995 1.00 37.97 179 ASN A N 1
ATOM 1443 C CA . ASN A 1 179 ? -33.518 1.159 -9.247 1.00 37.97 179 ASN A CA 1
ATOM 1444 C C . ASN A 1 179 ? -32.537 0.355 -10.116 1.00 37.97 179 ASN A C 1
ATOM 1446 O O . ASN A 1 179 ? -32.926 -0.540 -10.868 1.00 37.97 179 ASN A O 1
ATOM 1450 N N . LYS A 1 180 ? -31.244 0.610 -9.927 1.00 33.38 180 LYS A N 1
ATOM 1451 C CA . LYS A 1 180 ? -30.163 -0.305 -10.282 1.00 33.38 180 LYS A CA 1
ATOM 1452 C C . LYS A 1 180 ? -29.213 -0.314 -9.098 1.00 33.38 180 LYS A C 1
ATOM 1454 O O . LYS A 1 180 ? -28.799 0.741 -8.642 1.00 33.38 180 LYS A O 1
ATOM 1459 N N . THR A 1 181 ? -28.924 -1.496 -8.570 1.00 40.94 181 THR A N 1
ATOM 1460 C CA . THR A 1 181 ? -27.891 -1.709 -7.551 1.00 40.94 181 THR A CA 1
ATOM 1461 C C . THR A 1 181 ? -26.638 -0.912 -7.923 1.00 40.94 181 THR A C 1
ATOM 1463 O O . THR A 1 181 ? -26.079 -1.156 -8.994 1.00 40.94 181 THR A O 1
ATOM 1466 N N . ASP A 1 182 ? -26.247 0.051 -7.081 1.00 47.44 182 ASP A N 1
ATOM 1467 C CA . ASP A 1 182 ? -25.149 1.001 -7.311 1.00 47.44 182 ASP A CA 1
ATOM 1468 C C . ASP A 1 182 ? -23.785 0.288 -7.316 1.00 47.44 182 ASP A C 1
ATOM 1470 O O . ASP A 1 182 ? -23.011 0.359 -6.360 1.00 47.44 182 ASP A O 1
ATOM 1474 N N . VAL A 1 183 ? -23.491 -0.433 -8.399 1.00 58.25 183 VAL A N 1
ATOM 1475 C CA . VAL A 1 183 ? -22.159 -0.969 -8.677 1.00 58.25 183 VAL A CA 1
ATOM 1476 C C . VAL A 1 183 ? -21.360 0.126 -9.372 1.00 58.25 183 VAL A C 1
ATOM 1478 O O . VAL A 1 183 ? -21.665 0.502 -10.503 1.00 58.25 183 VAL A O 1
ATOM 1481 N N . ILE A 1 184 ? -20.353 0.666 -8.686 1.00 63.12 184 ILE A N 1
ATOM 1482 C CA . ILE A 1 184 ? -19.470 1.707 -9.232 1.00 63.12 184 ILE A CA 1
ATOM 1483 C C . ILE A 1 184 ? -18.117 1.072 -9.522 1.00 63.12 184 ILE A C 1
ATOM 1485 O O . ILE A 1 184 ? -17.446 0.635 -8.586 1.00 63.12 184 ILE A O 1
ATOM 1489 N N . THR A 1 185 ? -17.722 1.055 -10.793 1.00 62.41 185 THR A N 1
ATOM 1490 C CA . THR A 1 185 ? -16.421 0.551 -11.250 1.00 62.41 185 THR A CA 1
ATOM 1491 C C . THR A 1 185 ? -15.459 1.711 -11.504 1.00 62.41 185 THR A C 1
ATOM 1493 O O . THR A 1 185 ? -15.849 2.709 -12.110 1.00 62.41 185 THR A O 1
ATOM 1496 N N . ASP A 1 186 ? -14.218 1.582 -11.041 1.00 56.88 186 ASP A N 1
ATOM 1497 C CA . ASP A 1 186 ? -13.107 2.506 -11.293 1.00 56.88 186 ASP A CA 1
ATOM 1498 C C . ASP A 1 186 ? -11.880 1.714 -11.761 1.00 56.88 186 ASP A C 1
ATOM 1500 O O . ASP A 1 186 ? -11.449 0.767 -11.091 1.00 56.88 186 ASP A O 1
ATOM 1504 N N . ASP A 1 187 ? -11.357 2.085 -12.925 1.00 69.62 187 ASP A N 1
ATOM 1505 C CA . ASP A 1 187 ? -10.294 1.368 -13.622 1.00 69.62 187 ASP A CA 1
ATOM 1506 C C . ASP A 1 187 ? -8.930 1.980 -13.274 1.00 69.62 187 ASP A C 1
ATOM 1508 O O . ASP A 1 187 ? -8.610 3.105 -13.664 1.00 69.62 187 ASP A O 1
ATOM 1512 N N . HIS A 1 188 ? -8.089 1.218 -12.568 1.00 76.69 188 HIS A N 1
ATOM 1513 C CA . HIS A 1 188 ? -6.701 1.584 -12.265 1.00 76.69 188 HIS A CA 1
ATOM 1514 C C . HIS A 1 188 ? -5.736 0.856 -13.206 1.00 76.69 188 HIS A C 1
ATOM 1516 O O . HIS A 1 188 ? -6.099 -0.097 -13.891 1.00 76.69 188 HIS A O 1
ATOM 1522 N N . GLN A 1 189 ? -4.460 1.260 -13.214 1.00 79.56 189 GLN A N 1
ATOM 1523 C CA . GLN A 1 189 ? -3.470 0.695 -14.142 1.00 79.56 189 GLN A CA 1
ATOM 1524 C C . GLN A 1 189 ? -3.283 -0.826 -13.972 1.00 79.56 189 GLN A C 1
ATOM 1526 O O . GLN A 1 189 ? -3.109 -1.531 -14.961 1.00 79.56 189 GLN A O 1
ATOM 1531 N N . TYR A 1 190 ? -3.305 -1.323 -12.731 1.00 85.81 190 TYR A N 1
ATOM 1532 C CA . TYR A 1 190 ? -3.045 -2.735 -12.407 1.00 85.81 190 TYR A CA 1
ATOM 1533 C C . TYR A 1 190 ? -4.271 -3.500 -11.895 1.00 85.81 190 TYR A C 1
ATOM 1535 O O . TYR A 1 190 ? -4.234 -4.726 -11.844 1.00 85.81 190 TYR A O 1
ATOM 1543 N N . TYR A 1 191 ? -5.332 -2.804 -11.485 1.00 88.94 191 TYR A N 1
ATOM 1544 C CA . TYR A 1 191 ? -6.534 -3.405 -10.903 1.00 88.94 191 TYR A CA 1
ATOM 1545 C C . TYR A 1 191 ? -7.763 -2.605 -11.302 1.00 88.94 191 TYR A C 1
ATOM 1547 O O . TYR A 1 191 ? -7.695 -1.391 -11.444 1.00 88.94 191 TYR A O 1
ATOM 1555 N N . THR A 1 192 ? -8.904 -3.268 -11.387 1.00 88.69 192 THR A N 1
ATOM 1556 C CA . THR A 1 192 ? -10.211 -2.609 -11.471 1.00 88.69 192 THR A CA 1
ATOM 1557 C C . THR A 1 192 ? -10.884 -2.723 -10.113 1.00 88.69 192 THR A C 1
ATOM 1559 O O . THR A 1 192 ? -10.812 -3.773 -9.480 1.00 88.69 192 THR A O 1
ATOM 1562 N N . SER A 1 193 ? -11.468 -1.639 -9.611 1.00 91.69 193 SER A N 1
ATOM 1563 C CA . SER A 1 193 ? -12.148 -1.626 -8.313 1.00 91.69 193 SER A CA 1
ATOM 1564 C C . SER A 1 193 ? -13.648 -1.473 -8.506 1.00 91.69 193 SER A C 1
ATOM 1566 O O . SER A 1 193 ? -14.082 -0.587 -9.233 1.00 91.69 193 SER A O 1
ATOM 1568 N N . THR A 1 194 ? -14.439 -2.309 -7.844 1.00 90.94 194 THR A N 1
ATOM 1569 C CA . THR A 1 194 ? -15.902 -2.280 -7.878 1.00 90.94 194 THR A CA 1
ATOM 1570 C C . THR A 1 194 ? -16.444 -2.106 -6.466 1.00 90.94 194 THR A C 1
ATOM 1572 O O . THR A 1 194 ? -16.106 -2.862 -5.557 1.00 90.94 194 THR A O 1
ATOM 1575 N N . TYR A 1 195 ? -17.264 -1.079 -6.266 1.00 91.81 195 TYR A N 1
ATOM 1576 C CA . TYR A 1 195 ? -17.983 -0.835 -5.017 1.00 91.81 195 TYR A CA 1
ATOM 1577 C C . TYR A 1 195 ? -19.385 -1.420 -5.096 1.00 91.81 195 TYR A C 1
ATOM 1579 O O . TYR A 1 195 ? -20.053 -1.226 -6.109 1.00 91.81 195 TYR A O 1
ATOM 1587 N N . PHE A 1 196 ? -19.847 -2.063 -4.026 1.00 90.56 196 PHE A N 1
ATOM 1588 C CA . PHE A 1 196 ? -21.230 -2.512 -3.899 1.00 90.56 196 PHE A CA 1
ATOM 1589 C C . PHE A 1 196 ? -21.640 -2.653 -2.428 1.00 90.56 196 PHE A C 1
ATOM 1591 O O . PHE A 1 196 ? -20.806 -2.788 -1.529 1.00 90.56 196 PHE A O 1
ATOM 1598 N N . SER A 1 197 ? -22.946 -2.617 -2.177 1.00 89.56 197 SER A N 1
ATOM 1599 C CA . SER A 1 197 ? -23.522 -2.930 -0.866 1.00 89.56 197 SER A CA 1
ATOM 1600 C C . SER A 1 197 ? -23.614 -4.442 -0.681 1.00 89.56 197 SER A C 1
ATOM 1602 O O . SER A 1 197 ? -23.937 -5.158 -1.628 1.00 89.56 197 SER A O 1
ATOM 1604 N N . VAL A 1 198 ? -23.363 -4.922 0.535 1.00 87.75 198 VAL A N 1
ATOM 1605 C CA . VAL A 1 198 ? -23.412 -6.352 0.877 1.00 87.75 198 VAL A CA 1
ATOM 1606 C C . VAL A 1 198 ? -24.516 -6.651 1.876 1.00 87.75 198 VAL A C 1
ATOM 1608 O O . VAL A 1 198 ? -24.873 -5.817 2.706 1.00 87.75 198 VAL A O 1
ATOM 1611 N N . ASN A 1 199 ? -25.028 -7.874 1.831 1.00 84.19 199 ASN A N 1
ATOM 1612 C CA . ASN A 1 199 ? -25.926 -8.402 2.845 1.00 84.19 199 ASN A CA 1
ATOM 1613 C C . ASN A 1 199 ? -25.134 -9.126 3.940 1.00 84.19 199 ASN A C 1
ATOM 1615 O O . ASN A 1 199 ? -23.972 -9.490 3.770 1.00 84.19 199 ASN A O 1
ATOM 1619 N N . ARG A 1 200 ? -25.787 -9.412 5.075 1.00 72.69 200 ARG A N 1
ATOM 1620 C CA . ARG A 1 200 ? -25.157 -10.164 6.179 1.00 72.69 200 ARG A CA 1
ATOM 1621 C C . ARG A 1 200 ? -24.639 -11.548 5.765 1.00 72.69 200 ARG A C 1
ATOM 1623 O O . ARG A 1 200 ? -23.730 -12.046 6.411 1.00 72.69 200 ARG A O 1
ATOM 1630 N N . HIS A 1 201 ? -25.212 -12.156 4.726 1.00 73.31 201 HIS A N 1
ATOM 1631 C CA . HIS A 1 201 ? -24.818 -13.480 4.235 1.00 73.31 201 HIS A CA 1
ATOM 1632 C C . HIS A 1 201 ? -23.515 -13.480 3.423 1.00 73.31 201 HIS A C 1
ATOM 1634 O O . HIS A 1 201 ? -22.903 -14.532 3.284 1.00 73.31 201 HIS A O 1
ATOM 1640 N N . ASP A 1 202 ? -23.074 -12.320 2.926 1.00 77.69 202 ASP A N 1
ATOM 1641 C CA . ASP A 1 202 ? -21.828 -12.197 2.158 1.00 77.69 202 ASP A CA 1
ATOM 1642 C C . ASP A 1 202 ? -20.592 -12.105 3.076 1.00 77.69 202 ASP A C 1
ATOM 1644 O O . ASP A 1 202 ? -19.454 -12.265 2.631 1.00 77.69 202 ASP A O 1
ATOM 1648 N N . PHE A 1 203 ? -20.804 -11.844 4.371 1.00 86.25 203 PHE A N 1
ATOM 1649 C CA . PHE A 1 203 ? -19.760 -11.809 5.390 1.00 86.25 203 PHE A CA 1
ATOM 1650 C C . PHE A 1 203 ? -19.531 -13.209 5.973 1.00 86.25 203 PHE A C 1
ATOM 1652 O O . PHE A 1 203 ? -20.459 -13.855 6.461 1.00 86.25 203 PHE A O 1
ATOM 1659 N N . ILE A 1 204 ? -18.278 -13.668 5.951 1.00 87.19 204 ILE A N 1
ATOM 1660 C CA . ILE A 1 204 ? -17.886 -14.997 6.433 1.00 87.19 204 ILE A CA 1
ATOM 1661 C C . ILE A 1 204 ? -17.306 -14.835 7.833 1.00 87.19 204 ILE A C 1
ATOM 1663 O O . ILE A 1 204 ? -16.139 -14.500 7.995 1.00 87.19 204 ILE A O 1
ATOM 1667 N N . ASP A 1 205 ? -18.133 -15.075 8.844 1.00 86.38 205 ASP A N 1
ATOM 1668 C CA . ASP A 1 205 ? -17.739 -14.886 10.237 1.00 86.38 205 ASP A CA 1
ATOM 1669 C C . ASP A 1 205 ? -16.824 -16.016 10.738 1.00 86.38 205 ASP A C 1
ATOM 1671 O O . ASP A 1 205 ? -17.272 -17.102 11.112 1.00 86.38 205 ASP A O 1
ATOM 1675 N N . LEU A 1 206 ? -15.521 -15.736 10.781 1.00 86.12 206 LEU A N 1
ATOM 1676 C CA . LEU A 1 206 ? -14.480 -16.651 11.247 1.00 86.12 206 LEU A CA 1
ATOM 1677 C C . LEU A 1 206 ? -14.508 -16.892 12.766 1.00 86.12 206 LEU A C 1
ATOM 1679 O O . LEU A 1 206 ? -13.766 -17.740 13.256 1.00 86.12 206 LEU A O 1
ATOM 1683 N N . THR A 1 207 ? -15.340 -16.185 13.537 1.00 82.44 207 THR A N 1
ATOM 1684 C CA . THR A 1 207 ? -15.490 -16.466 14.976 1.00 82.44 207 THR A CA 1
ATOM 1685 C C . THR A 1 207 ? -16.314 -17.729 15.246 1.00 82.44 207 THR A C 1
ATOM 1687 O O . THR A 1 207 ? -16.265 -18.287 16.344 1.00 82.44 207 THR A O 1
ATOM 1690 N N . GLN A 1 208 ? -17.062 -18.210 14.248 1.00 79.75 208 GLN A N 1
ATOM 1691 C CA . GLN A 1 208 ? -17.958 -19.351 14.386 1.00 79.75 208 GLN A CA 1
ATOM 1692 C C . GLN A 1 208 ? -17.219 -20.668 14.097 1.00 79.75 208 GLN A C 1
ATOM 1694 O O . GLN A 1 208 ? -16.668 -20.884 13.022 1.00 79.75 208 GLN A O 1
ATOM 1699 N N . ASN A 1 209 ? -17.247 -21.598 15.057 1.00 53.94 209 ASN A N 1
ATOM 1700 C CA . ASN A 1 209 ? -16.432 -22.827 15.073 1.00 53.94 209 ASN A CA 1
ATOM 1701 C C . ASN A 1 209 ? -16.747 -23.884 13.987 1.00 53.94 209 ASN A C 1
ATOM 1703 O O . ASN A 1 209 ? -16.154 -24.963 14.009 1.00 53.94 209 ASN A O 1
ATOM 1707 N N . LYS A 1 210 ? -17.678 -23.647 13.056 1.00 55.62 210 LYS A N 1
ATOM 1708 C CA . LYS A 1 210 ? -18.061 -24.635 12.030 1.00 55.62 210 LYS A CA 1
ATOM 1709 C C . LYS A 1 210 ? -18.268 -23.997 10.659 1.00 55.62 210 LYS A C 1
ATOM 1711 O O . LYS A 1 210 ? -19.388 -23.928 10.164 1.00 55.62 210 LYS A O 1
ATOM 1716 N N . ILE A 1 211 ? -17.172 -23.614 10.014 1.00 69.50 211 ILE A N 1
ATOM 1717 C CA . ILE A 1 211 ? -17.138 -23.480 8.555 1.00 69.50 211 ILE A CA 1
ATOM 1718 C C . ILE A 1 211 ? -16.408 -24.715 8.028 1.00 69.50 211 ILE A C 1
ATOM 1720 O O . ILE A 1 211 ? -15.186 -24.792 8.076 1.00 69.50 211 ILE A O 1
ATOM 1724 N N . SER A 1 212 ? -17.160 -25.723 7.582 1.00 60.31 212 SER A N 1
ATOM 1725 C CA . SER A 1 212 ? -16.641 -27.048 7.200 1.00 60.31 212 SER A CA 1
ATOM 1726 C C . SER A 1 212 ? -15.624 -27.032 6.048 1.00 60.31 212 SER A C 1
ATOM 1728 O O . SER A 1 212 ? -14.933 -28.027 5.848 1.00 60.31 212 SER A O 1
ATOM 1730 N N . SER A 1 213 ? -15.506 -25.925 5.312 1.00 76.81 213 SER A N 1
ATOM 1731 C CA . SER A 1 213 ? -14.583 -25.746 4.186 1.00 76.81 213 SER A CA 1
ATOM 1732 C C . SER A 1 213 ? -13.307 -24.954 4.507 1.00 76.81 213 SER A C 1
ATOM 1734 O O . SER A 1 213 ? -12.435 -24.874 3.643 1.00 76.81 213 SER A O 1
ATOM 1736 N N . LEU A 1 214 ? -13.171 -24.367 5.706 1.00 83.50 214 LEU A N 1
ATOM 1737 C CA . LEU A 1 214 ? -12.056 -23.473 6.050 1.00 83.50 214 LEU A CA 1
ATOM 1738 C C . LEU A 1 214 ? -11.319 -23.930 7.312 1.00 83.50 214 LEU A C 1
ATOM 1740 O O . LEU A 1 214 ? -11.928 -24.154 8.357 1.00 83.50 214 LEU A O 1
ATOM 1744 N N . SER A 1 215 ? -9.985 -23.975 7.257 1.00 87.31 215 SER A N 1
ATOM 1745 C CA . SER A 1 215 ? -9.169 -24.109 8.467 1.00 87.31 215 SER A CA 1
ATOM 1746 C C . SER A 1 215 ? -8.974 -22.731 9.100 1.00 87.31 215 SER A C 1
ATOM 1748 O O . SER A 1 215 ? -8.221 -21.906 8.570 1.00 87.31 215 SER A O 1
ATOM 1750 N N . VAL A 1 216 ? -9.660 -22.476 10.212 1.00 89.88 216 VAL A N 1
ATOM 1751 C CA . VAL A 1 216 ? -9.647 -21.178 10.899 1.00 89.88 216 VAL A CA 1
ATOM 1752 C C . VAL A 1 216 ? -8.662 -21.183 12.064 1.00 89.88 216 VAL A C 1
ATOM 1754 O O . VAL A 1 216 ? -8.613 -22.132 12.846 1.00 89.88 216 VAL A O 1
ATOM 1757 N N . GLN A 1 217 ? -7.879 -20.113 12.191 1.00 89.75 217 GLN A N 1
ATOM 1758 C CA . GLN A 1 217 ? -6.937 -19.911 13.289 1.00 89.75 217 GLN A CA 1
ATOM 1759 C C . GLN A 1 217 ? -7.033 -18.486 13.841 1.00 89.75 217 GLN A C 1
ATOM 1761 O O . GLN A 1 217 ? -7.171 -17.510 13.101 1.00 89.75 217 GLN A O 1
ATOM 1766 N N . LYS A 1 218 ? -6.928 -18.369 15.168 1.00 89.50 218 LYS A N 1
ATOM 1767 C CA . LYS A 1 218 ? -6.807 -17.092 15.880 1.00 89.50 218 LYS A CA 1
ATOM 1768 C C . LYS A 1 218 ? -5.334 -16.731 16.050 1.00 89.50 218 LYS A C 1
ATOM 1770 O O . LYS A 1 218 ? -4.535 -17.571 16.465 1.00 89.50 218 LYS A O 1
ATOM 1775 N N . ILE A 1 219 ? -4.968 -15.479 15.778 1.00 84.56 219 ILE A N 1
ATOM 1776 C CA . ILE A 1 219 ? -3.590 -15.021 15.975 1.00 84.56 219 ILE A CA 1
ATOM 1777 C C . ILE A 1 219 ? -3.361 -14.685 17.455 1.00 84.56 219 ILE A C 1
ATOM 1779 O O . ILE A 1 219 ? -3.811 -13.655 17.953 1.00 84.56 219 ILE A O 1
ATOM 1783 N N . ASN A 1 220 ? -2.636 -15.559 18.158 1.00 71.44 220 ASN A N 1
ATOM 1784 C CA . ASN A 1 220 ? -2.407 -15.447 19.605 1.00 71.44 220 ASN A CA 1
ATOM 1785 C C . ASN A 1 220 ? -1.204 -14.556 19.989 1.00 71.44 220 ASN A C 1
ATOM 1787 O O . ASN A 1 220 ? -1.138 -14.084 21.119 1.00 71.44 220 ASN A O 1
ATOM 1791 N N . SER A 1 221 ? -0.257 -14.312 19.073 1.00 62.25 221 SER A N 1
ATOM 1792 C CA . SER A 1 221 ? 1.051 -13.690 19.372 1.00 62.25 221 SER A CA 1
ATOM 1793 C C . SER A 1 221 ? 1.133 -12.176 19.142 1.00 62.25 221 SER A C 1
ATOM 1795 O O . SER A 1 221 ? 2.222 -11.611 19.183 1.00 62.25 221 SER A O 1
ATOM 1797 N N . LEU A 1 222 ? 0.012 -11.484 18.931 1.00 60.53 222 LEU A N 1
ATOM 1798 C CA . LEU A 1 222 ? -0.003 -10.024 18.749 1.00 60.53 222 LEU A CA 1
ATOM 1799 C C . LEU A 1 222 ? -0.135 -9.299 20.100 1.00 60.53 222 LEU A C 1
ATOM 1801 O O . LEU A 1 222 ? -0.925 -8.375 20.281 1.00 60.53 222 LEU A O 1
ATOM 1805 N N . THR A 1 223 ? 0.643 -9.744 21.085 1.00 48.19 223 THR A N 1
ATOM 1806 C CA . THR A 1 223 ? 0.781 -9.090 22.384 1.00 48.19 223 THR A CA 1
ATOM 1807 C C . THR A 1 223 ? 1.941 -8.103 22.321 1.00 48.19 223 THR A C 1
ATOM 1809 O O . THR A 1 223 ? 3.099 -8.492 22.251 1.00 48.19 223 THR A O 1
ATOM 1812 N N . SER A 1 224 ? 1.596 -6.816 22.380 1.00 47.16 224 SER A N 1
ATOM 1813 C CA . SER A 1 224 ? 2.480 -5.669 22.640 1.00 47.16 224 SER A CA 1
ATOM 1814 C C . SER A 1 224 ? 3.457 -5.239 21.548 1.00 47.16 224 SER A C 1
ATOM 1816 O O . SER A 1 224 ? 4.654 -5.472 21.646 1.00 47.16 224 SER A O 1
ATOM 1818 N N . GLY A 1 225 ? 2.948 -4.462 20.593 1.00 48.19 225 GLY A N 1
ATOM 1819 C CA . GLY A 1 225 ? 3.754 -3.555 19.780 1.00 48.19 225 GLY A CA 1
ATOM 1820 C C . GLY A 1 225 ? 2.969 -3.012 18.592 1.00 48.19 225 GLY A C 1
ATOM 1821 O O . GLY A 1 225 ? 2.180 -3.730 17.984 1.00 48.19 225 GLY A O 1
ATOM 1822 N N . TYR A 1 226 ? 3.190 -1.738 18.286 1.00 47.78 226 TYR A N 1
ATOM 1823 C CA . TYR A 1 226 ? 2.753 -1.093 17.052 1.00 47.78 226 TYR A CA 1
ATOM 1824 C C . TYR A 1 226 ? 3.350 -1.847 15.848 1.00 47.78 226 TYR A C 1
ATOM 1826 O O . TYR A 1 226 ? 4.556 -2.093 15.824 1.00 47.78 226 TYR A O 1
ATOM 1834 N N . LEU A 1 227 ? 2.516 -2.236 14.873 1.00 55.41 227 LEU A N 1
ATOM 1835 C CA . LEU A 1 227 ? 2.924 -2.876 13.607 1.00 55.41 227 LEU A CA 1
ATOM 1836 C C . LEU A 1 227 ? 3.623 -4.249 13.715 1.00 55.41 227 LEU A C 1
ATOM 1838 O O . LEU A 1 227 ? 4.505 -4.568 12.917 1.00 55.41 227 LEU A O 1
ATOM 1842 N N . ILE A 1 228 ? 3.210 -5.105 14.652 1.00 62.50 228 ILE A N 1
ATOM 1843 C CA . ILE A 1 228 ? 3.649 -6.510 14.646 1.00 62.50 228 ILE A CA 1
ATOM 1844 C C . ILE A 1 228 ? 2.875 -7.268 13.560 1.00 62.50 228 ILE A C 1
ATOM 1846 O O . ILE A 1 228 ? 1.644 -7.265 13.543 1.00 62.50 228 ILE A O 1
ATOM 1850 N N . GLY A 1 229 ? 3.605 -7.907 12.642 1.00 73.81 229 GLY A N 1
ATOM 1851 C CA . GLY A 1 229 ? 3.049 -8.759 11.594 1.00 73.81 229 GLY A CA 1
ATOM 1852 C C . GLY A 1 229 ? 3.349 -10.235 11.848 1.00 73.81 229 GLY A C 1
ATOM 1853 O O . GLY A 1 229 ? 4.509 -10.603 12.024 1.00 73.81 229 GLY A O 1
ATOM 1854 N N . THR A 1 230 ? 2.338 -11.104 11.832 1.00 85.44 230 THR A N 1
ATOM 1855 C CA . THR A 1 230 ? 2.543 -12.563 11.845 1.00 85.44 230 THR A CA 1
ATOM 1856 C C . THR A 1 230 ? 2.650 -13.079 10.415 1.00 85.44 230 THR A C 1
ATOM 1858 O O . THR A 1 230 ? 1.735 -12.870 9.621 1.00 85.44 230 THR A O 1
ATOM 1861 N N . LYS A 1 231 ? 3.757 -13.758 10.085 1.00 89.88 231 LYS A N 1
ATOM 1862 C CA . LYS A 1 231 ? 3.935 -14.396 8.774 1.00 89.88 231 LYS A CA 1
ATOM 1863 C C . LYS A 1 231 ? 3.061 -15.644 8.673 1.00 89.88 231 LYS A C 1
ATOM 1865 O O . LYS A 1 231 ? 3.156 -16.526 9.523 1.00 89.88 231 LYS A O 1
ATOM 1870 N N . VAL A 1 232 ? 2.267 -15.733 7.615 1.00 91.19 232 VAL A N 1
ATOM 1871 C CA . VAL A 1 232 ? 1.418 -16.880 7.290 1.00 91.19 232 VAL A CA 1
ATOM 1872 C C . VAL A 1 232 ? 1.728 -17.327 5.867 1.00 91.19 232 VAL A C 1
ATOM 1874 O O . VAL A 1 232 ? 1.771 -16.510 4.947 1.00 91.19 232 VAL A O 1
ATOM 1877 N N . ASN A 1 233 ? 1.968 -18.626 5.691 1.00 93.19 233 ASN A N 1
ATOM 1878 C CA . ASN A 1 233 ? 2.095 -19.227 4.367 1.00 93.19 233 ASN A CA 1
ATOM 1879 C C . ASN A 1 233 ? 0.700 -19.473 3.800 1.00 93.19 233 ASN A C 1
ATOM 1881 O O . ASN A 1 233 ? -0.181 -19.942 4.518 1.00 93.19 233 ASN A O 1
ATOM 1885 N N . LEU A 1 234 ? 0.511 -19.148 2.528 1.00 92.94 234 LEU A N 1
ATOM 1886 C CA . LEU A 1 234 ? -0.774 -19.288 1.861 1.00 92.94 234 LEU A CA 1
ATOM 1887 C C . LEU A 1 234 ? -0.961 -20.717 1.332 1.00 92.94 234 LEU A C 1
ATOM 1889 O O . LEU A 1 234 ? 0.022 -21.358 0.951 1.00 92.94 234 LEU A O 1
ATOM 1893 N N . PRO A 1 235 ? -2.211 -21.201 1.233 1.00 92.44 235 PRO A N 1
ATOM 1894 C CA . PRO A 1 235 ? -2.509 -22.514 0.656 1.00 92.44 235 PRO A CA 1
ATOM 1895 C C . PRO A 1 235 ? -2.301 -22.550 -0.868 1.00 92.44 235 PRO A C 1
ATOM 1897 O O . PRO A 1 235 ? -2.152 -23.620 -1.454 1.00 92.44 235 PRO A O 1
ATOM 1900 N N . PHE A 1 236 ? -2.257 -21.382 -1.512 1.00 93.69 236 PHE A N 1
ATOM 1901 C CA . PHE A 1 236 ? -2.020 -21.211 -2.939 1.00 93.69 236 PHE A CA 1
ATOM 1902 C C . PHE A 1 236 ? -1.119 -20.004 -3.202 1.00 93.69 236 PHE A C 1
ATOM 1904 O O . PHE A 1 236 ? -0.956 -19.114 -2.368 1.00 93.69 236 PHE A O 1
ATOM 1911 N N . ASN A 1 237 ? -0.578 -19.951 -4.416 1.00 92.94 237 ASN A N 1
ATOM 1912 C CA . ASN A 1 237 ? 0.123 -18.775 -4.910 1.00 92.94 237 ASN A CA 1
ATOM 1913 C C . ASN A 1 237 ? -0.854 -17.892 -5.687 1.00 92.94 237 ASN A C 1
ATOM 1915 O O . ASN A 1 237 ? -1.551 -18.409 -6.559 1.00 92.94 237 ASN A O 1
ATOM 1919 N N . PHE A 1 238 ? -0.852 -16.587 -5.428 1.00 93.56 238 PHE A N 1
ATOM 1920 C CA . PHE A 1 238 ? -1.610 -15.602 -6.209 1.00 93.56 238 PHE A CA 1
ATOM 1921 C C . PHE A 1 238 ? -0.680 -14.515 -6.759 1.00 93.56 238 PHE A C 1
ATOM 1923 O O . PHE A 1 238 ? 0.486 -14.417 -6.359 1.00 93.56 238 PHE A O 1
ATOM 1930 N N . THR A 1 239 ? -1.175 -13.714 -7.699 1.00 91.50 239 THR A N 1
ATOM 1931 C CA . THR A 1 239 ? -0.435 -12.595 -8.290 1.00 91.50 239 THR A CA 1
ATOM 1932 C C . THR A 1 239 ? -0.830 -11.269 -7.642 1.00 91.50 239 THR A C 1
ATOM 1934 O O . THR A 1 239 ? -2.000 -10.906 -7.595 1.00 91.50 239 THR A O 1
ATOM 1937 N N . PHE A 1 240 ? 0.161 -10.516 -7.163 1.00 93.00 240 PHE A N 1
ATOM 1938 C CA . PHE A 1 240 ? 0.011 -9.147 -6.676 1.00 93.00 240 PHE A CA 1
ATOM 1939 C C . PHE A 1 240 ? 0.856 -8.212 -7.542 1.00 93.00 240 PHE A C 1
ATOM 1941 O O . PHE A 1 240 ? 2.084 -8.291 -7.514 1.00 93.00 240 PHE A O 1
ATOM 1948 N N . TYR A 1 241 ? 0.214 -7.349 -8.340 1.00 89.62 241 TYR A N 1
ATOM 1949 C CA . TYR A 1 241 ? 0.912 -6.493 -9.319 1.00 89.62 241 TYR A CA 1
ATOM 1950 C C . TYR A 1 241 ? 1.810 -7.306 -10.278 1.00 89.62 241 TYR A C 1
ATOM 1952 O O . TYR A 1 241 ? 2.912 -6.902 -10.641 1.00 89.62 241 TYR A O 1
ATOM 1960 N N . GLY A 1 242 ? 1.360 -8.512 -10.636 1.00 84.69 242 GLY A N 1
ATOM 1961 C CA . GLY A 1 242 ? 2.119 -9.469 -11.447 1.00 84.69 242 GLY A CA 1
ATOM 1962 C C . GLY A 1 242 ? 3.187 -10.266 -10.689 1.00 84.69 242 GLY A C 1
ATOM 1963 O O . GLY A 1 242 ? 3.673 -11.271 -11.202 1.00 84.69 242 GLY A O 1
ATOM 1964 N N . ASN A 1 243 ? 3.540 -9.889 -9.457 1.00 87.88 243 ASN A N 1
ATOM 1965 C CA . ASN A 1 243 ? 4.488 -10.647 -8.643 1.00 87.88 243 ASN A CA 1
ATOM 1966 C C . ASN A 1 243 ? 3.794 -11.831 -7.963 1.00 87.88 243 ASN A C 1
ATOM 1968 O O . ASN A 1 243 ? 2.689 -11.705 -7.441 1.00 87.88 243 ASN A O 1
ATOM 1972 N N . ARG A 1 244 ? 4.451 -12.992 -7.939 1.00 89.62 244 ARG A N 1
ATOM 1973 C CA . ARG A 1 244 ? 3.910 -14.204 -7.314 1.00 89.62 244 ARG A CA 1
ATOM 1974 C C . ARG A 1 244 ? 4.113 -14.167 -5.798 1.00 89.62 244 ARG A C 1
ATOM 1976 O O . ARG A 1 244 ? 5.250 -14.112 -5.336 1.00 89.62 244 ARG A O 1
ATOM 1983 N N . VAL A 1 245 ? 3.024 -14.261 -5.041 1.00 93.06 245 VAL A N 1
ATOM 1984 C CA . VAL A 1 245 ? 3.014 -14.222 -3.572 1.00 93.06 245 VAL A CA 1
ATOM 1985 C C . VAL A 1 245 ? 2.603 -15.584 -3.020 1.00 93.06 245 VAL A C 1
ATOM 1987 O O . VAL A 1 245 ? 1.634 -16.177 -3.488 1.00 93.06 245 VAL A O 1
ATOM 1990 N N . ASN A 1 246 ? 3.353 -16.077 -2.031 1.00 93.06 246 ASN A N 1
ATOM 1991 C CA . ASN A 1 246 ? 3.142 -17.375 -1.373 1.00 93.06 246 ASN A CA 1
ATOM 1992 C C . ASN A 1 246 ? 3.018 -17.279 0.159 1.00 93.06 246 ASN A C 1
ATOM 1994 O O . ASN A 1 246 ? 2.702 -18.258 0.831 1.00 93.06 246 ASN A O 1
ATOM 1998 N N . SER A 1 247 ? 3.309 -16.112 0.728 1.00 93.19 247 SER A N 1
ATOM 1999 C CA . SER A 1 247 ? 3.230 -15.842 2.157 1.00 93.19 247 SER A CA 1
ATOM 2000 C C . SER A 1 247 ? 2.944 -14.363 2.369 1.00 93.19 247 SER A C 1
ATOM 2002 O O . SER A 1 247 ? 3.311 -13.535 1.536 1.00 93.19 247 SER A O 1
ATOM 2004 N N . ILE A 1 248 ? 2.266 -14.041 3.464 1.00 93.31 248 ILE A N 1
ATOM 2005 C CA . ILE A 1 248 ? 1.889 -12.673 3.821 1.00 93.31 248 ILE A CA 1
ATOM 2006 C C . ILE A 1 248 ? 2.125 -12.432 5.307 1.00 93.31 248 ILE A C 1
ATOM 2008 O O . ILE A 1 248 ? 2.127 -13.365 6.108 1.00 93.31 248 ILE A O 1
ATOM 2012 N N . TYR A 1 249 ? 2.275 -11.172 5.686 1.00 91.88 249 TYR A N 1
ATOM 2013 C CA . TYR A 1 249 ? 2.296 -10.738 7.074 1.00 91.88 249 TYR A CA 1
ATOM 2014 C C . TYR A 1 249 ? 0.952 -10.111 7.437 1.00 91.88 249 TYR A C 1
ATOM 2016 O O . TYR A 1 249 ? 0.554 -9.110 6.846 1.00 91.88 249 TYR A O 1
ATOM 2024 N N . ILE A 1 250 ? 0.268 -10.679 8.426 1.00 92.00 250 ILE A N 1
ATOM 2025 C CA . ILE A 1 250 ? -0.995 -10.153 8.954 1.00 92.00 250 ILE A CA 1
ATOM 2026 C C . ILE A 1 250 ? -0.689 -9.213 10.117 1.00 92.00 250 ILE A C 1
ATOM 2028 O O . ILE A 1 250 ? -0.051 -9.636 11.081 1.00 92.00 250 ILE A O 1
ATOM 2032 N N . THR A 1 251 ? -1.141 -7.959 10.040 1.00 89.25 251 THR A N 1
ATOM 2033 C CA . THR A 1 251 ? -0.866 -6.934 11.061 1.00 89.25 251 THR A CA 1
ATOM 2034 C C . THR A 1 251 ? -2.101 -6.595 11.897 1.00 89.25 251 THR A C 1
ATOM 2036 O O . THR A 1 251 ? -3.239 -6.752 11.451 1.00 89.25 251 THR A O 1
ATOM 2039 N N . THR A 1 252 ? -1.895 -6.074 13.110 1.00 86.31 252 THR A N 1
ATOM 2040 C CA . THR A 1 252 ? -2.991 -5.526 13.933 1.00 86.31 252 THR A CA 1
ATOM 2041 C C . THR A 1 252 ? -3.600 -4.260 13.344 1.00 86.31 252 THR A C 1
ATOM 2043 O O . THR A 1 252 ? -4.790 -4.039 13.525 1.00 86.31 252 THR A O 1
ATOM 2046 N N . GLY A 1 253 ? -2.813 -3.467 12.609 1.00 87.06 253 GLY A N 1
ATOM 2047 C CA . GLY A 1 253 ? -3.201 -2.167 12.053 1.00 87.06 253 GLY A CA 1
ATOM 2048 C C . GLY A 1 253 ? -4.175 -2.230 10.875 1.00 87.06 253 GLY A C 1
ATOM 2049 O O . GLY A 1 253 ? -4.298 -1.246 10.156 1.00 87.06 253 GLY A O 1
ATOM 2050 N N . GLY A 1 254 ? -4.838 -3.369 10.644 1.00 90.88 254 GLY A N 1
ATOM 2051 C CA . GLY A 1 254 ? -5.889 -3.507 9.632 1.00 90.88 254 GLY A CA 1
ATOM 2052 C C . GLY A 1 254 ? -5.393 -3.657 8.189 1.00 90.88 254 GLY A C 1
ATOM 2053 O O . GLY A 1 254 ? -6.117 -3.368 7.233 1.00 90.88 254 GLY A O 1
ATOM 2054 N N . PHE A 1 255 ? -4.153 -4.119 8.011 1.00 93.38 255 PHE A N 1
ATOM 2055 C CA . PHE A 1 255 ? -3.584 -4.394 6.693 1.00 93.38 255 PHE A CA 1
ATOM 2056 C C . PHE A 1 255 ? -2.704 -5.647 6.664 1.00 93.38 255 PHE A C 1
ATOM 2058 O O . PHE A 1 255 ? -2.240 -6.153 7.689 1.00 93.38 255 PHE A O 1
ATOM 2065 N N . LEU A 1 256 ? -2.465 -6.136 5.454 1.00 93.88 256 LEU A N 1
ATOM 2066 C CA . LEU A 1 256 ? -1.573 -7.241 5.136 1.00 93.88 256 LEU A CA 1
ATOM 2067 C C . LEU A 1 256 ? -0.346 -6.690 4.423 1.00 93.88 256 LEU A C 1
ATOM 2069 O O . LEU A 1 256 ? -0.497 -5.840 3.548 1.00 93.88 256 LEU A O 1
ATOM 2073 N N . SER A 1 257 ? 0.846 -7.190 4.738 1.00 92.00 257 SER A N 1
ATOM 2074 C CA . SER A 1 257 ? 2.038 -6.947 3.922 1.00 92.00 257 SER A CA 1
ATOM 2075 C C . SER A 1 257 ? 2.369 -8.183 3.092 1.00 92.00 257 SER A C 1
ATOM 2077 O O . SER A 1 257 ? 2.378 -9.301 3.604 1.00 92.00 257 SER A O 1
ATOM 2079 N N . VAL A 1 258 ? 2.613 -7.980 1.801 1.00 91.62 258 VAL A N 1
ATOM 2080 C CA . VAL A 1 258 ? 2.839 -9.054 0.821 1.00 91.62 258 VAL A CA 1
ATOM 2081 C C . VAL A 1 258 ? 4.303 -9.197 0.404 1.00 91.62 258 VAL A C 1
ATOM 2083 O O . VAL A 1 258 ? 4.624 -10.056 -0.416 1.00 91.62 258 VAL A O 1
ATOM 2086 N N . TYR A 1 259 ? 5.200 -8.360 0.937 1.00 86.44 259 TYR A N 1
ATOM 2087 C CA . TYR A 1 259 ? 6.622 -8.460 0.621 1.00 86.44 259 TYR A CA 1
ATOM 2088 C C . TYR A 1 259 ? 7.224 -9.721 1.276 1.00 86.44 259 TYR A C 1
ATOM 2090 O O . TYR A 1 259 ? 6.880 -10.027 2.423 1.00 86.44 259 TYR A O 1
ATOM 2098 N N . PRO A 1 260 ? 8.124 -10.460 0.595 1.00 79.12 260 PRO A N 1
ATOM 2099 C CA . PRO A 1 260 ? 8.689 -11.705 1.130 1.00 79.12 260 PRO A CA 1
ATOM 2100 C C . PRO A 1 260 ? 9.419 -11.546 2.473 1.00 79.12 260 PRO A C 1
ATOM 2102 O O . PRO A 1 260 ? 9.368 -12.451 3.319 1.00 79.12 260 PRO A O 1
ATOM 2105 N N . ASP A 1 261 ? 10.066 -10.391 2.655 1.00 74.31 261 ASP A N 1
ATOM 2106 C CA . ASP A 1 261 ? 10.870 -10.046 3.825 1.00 74.31 261 ASP A CA 1
ATOM 2107 C C . ASP A 1 261 ? 10.201 -8.948 4.661 1.00 74.31 261 ASP A C 1
ATOM 2109 O O . ASP A 1 261 ? 9.566 -8.031 4.149 1.00 74.31 261 ASP A O 1
ATOM 2113 N N . PHE A 1 262 ? 10.363 -8.979 5.979 1.00 68.06 262 PHE A N 1
ATOM 2114 C CA . PHE A 1 262 ? 9.836 -7.895 6.805 1.00 68.06 262 PHE A CA 1
ATOM 2115 C C . PHE A 1 262 ? 10.756 -6.668 6.715 1.00 68.06 262 PHE A C 1
ATOM 2117 O O . PHE A 1 262 ? 11.950 -6.766 6.999 1.00 68.06 262 PHE A O 1
ATOM 2124 N N . HIS A 1 263 ? 10.215 -5.506 6.343 1.00 70.25 263 HIS A N 1
ATOM 2125 C CA . HIS A 1 263 ? 10.968 -4.249 6.254 1.00 70.25 263 HIS A CA 1
ATOM 2126 C C . HIS A 1 263 ? 10.274 -3.124 7.032 1.00 70.25 263 HIS A C 1
ATOM 2128 O O . HIS A 1 263 ? 9.056 -3.098 7.162 1.00 70.25 263 HIS A O 1
ATOM 2134 N N . SER A 1 264 ? 11.023 -2.122 7.500 1.00 67.62 264 SER A N 1
ATOM 2135 C CA . SER A 1 264 ? 10.484 -1.039 8.351 1.00 67.62 264 SER A CA 1
ATOM 2136 C C . SER A 1 264 ? 9.421 -0.146 7.687 1.00 67.62 264 SER A C 1
ATOM 2138 O O . SER A 1 264 ? 8.831 0.706 8.342 1.00 67.62 264 SER A O 1
ATOM 2140 N N . PHE A 1 265 ? 9.168 -0.329 6.390 1.00 68.75 265 PHE A N 1
ATOM 2141 C CA . PHE A 1 265 ? 8.266 0.498 5.585 1.00 68.75 265 PHE A CA 1
ATOM 2142 C C . PHE A 1 265 ? 7.017 -0.260 5.107 1.00 68.75 265 PHE A C 1
ATOM 2144 O O . PHE A 1 265 ? 6.409 0.151 4.120 1.00 68.75 265 PHE A O 1
ATOM 2151 N N . ILE A 1 266 ? 6.636 -1.360 5.771 1.00 72.75 266 ILE A N 1
ATOM 2152 C CA . ILE A 1 266 ? 5.480 -2.198 5.387 1.00 72.75 266 ILE A CA 1
ATOM 2153 C C . ILE A 1 266 ? 4.144 -1.436 5.297 1.00 72.75 266 ILE A C 1
ATOM 2155 O O . ILE A 1 266 ? 3.225 -1.879 4.621 1.00 72.75 266 ILE A O 1
ATOM 2159 N N . HIS A 1 267 ? 4.025 -0.288 5.970 1.00 68.94 267 HIS A N 1
ATOM 2160 C CA . HIS A 1 267 ? 2.840 0.579 5.942 1.00 68.94 267 HIS A CA 1
ATOM 2161 C C . HIS A 1 267 ? 2.842 1.553 4.747 1.00 68.94 267 HIS A C 1
ATOM 2163 O O . HIS A 1 267 ? 1.867 2.259 4.512 1.00 68.94 267 HIS A O 1
ATOM 2169 N N . SER A 1 268 ? 3.954 1.642 4.011 1.00 75.44 268 SER A N 1
ATOM 2170 C CA . SER A 1 268 ? 4.138 2.603 2.917 1.00 75.44 268 SER A CA 1
ATOM 2171 C C . SER A 1 268 ? 4.032 1.966 1.529 1.00 75.44 268 SER A C 1
ATOM 2173 O O . SER A 1 268 ? 3.624 2.647 0.587 1.00 75.44 268 SER A O 1
ATOM 2175 N N . VAL A 1 269 ? 4.413 0.692 1.391 1.00 85.06 269 VAL A N 1
ATOM 2176 C CA . VAL A 1 269 ? 4.415 -0.094 0.142 1.00 85.06 269 VAL A CA 1
ATOM 2177 C C . VAL A 1 269 ? 4.159 -1.569 0.444 1.00 85.06 269 VAL A C 1
ATOM 2179 O O . VAL A 1 269 ? 4.276 -1.979 1.596 1.00 85.06 269 VAL A O 1
ATOM 2182 N N . HIS A 1 270 ? 3.858 -2.359 -0.591 1.00 89.44 270 HIS A N 1
ATOM 2183 C CA . HIS A 1 270 ? 3.657 -3.810 -0.495 1.00 89.44 270 HIS A CA 1
ATOM 2184 C C . HIS A 1 270 ? 2.532 -4.197 0.460 1.00 89.44 270 HIS A C 1
ATOM 2186 O O . HIS A 1 270 ? 2.686 -5.138 1.244 1.00 89.44 270 HIS A O 1
ATOM 2192 N N . TYR A 1 271 ? 1.414 -3.472 0.416 1.00 93.25 271 TYR A N 1
ATOM 2193 C CA . TYR A 1 271 ? 0.310 -3.697 1.341 1.00 93.25 271 TYR A CA 1
ATOM 2194 C C . TYR A 1 271 ? -1.034 -3.930 0.647 1.00 93.25 271 TYR A C 1
ATOM 2196 O O . TYR A 1 271 ? -1.320 -3.371 -0.415 1.00 93.25 271 TYR A O 1
ATOM 2204 N N . ILE A 1 272 ? -1.875 -4.719 1.320 1.00 96.00 272 ILE A N 1
ATOM 2205 C CA . ILE A 1 272 ? -3.314 -4.846 1.084 1.00 96.00 272 ILE A CA 1
ATOM 2206 C C . ILE A 1 272 ? -4.024 -4.365 2.348 1.00 96.00 272 ILE A C 1
ATOM 2208 O O . ILE A 1 272 ? -3.968 -5.021 3.386 1.00 96.00 272 ILE A O 1
ATOM 2212 N N . ALA A 1 273 ? -4.672 -3.210 2.278 1.00 95.62 273 ALA A N 1
ATOM 2213 C CA . ALA A 1 273 ? -5.281 -2.534 3.413 1.00 95.62 273 ALA A CA 1
ATOM 2214 C C . ALA A 1 273 ? -6.798 -2.427 3.216 1.00 95.62 273 ALA A C 1
ATOM 2216 O O . ALA A 1 273 ? -7.254 -1.445 2.632 1.00 95.62 273 ALA A O 1
ATOM 2217 N N . PRO A 1 274 ? -7.609 -3.388 3.698 1.00 96.00 274 PRO A N 1
ATOM 2218 C CA . PRO A 1 274 ? -9.053 -3.175 3.775 1.00 96.00 274 PRO A CA 1
ATOM 2219 C C . PRO A 1 274 ? -9.377 -1.913 4.581 1.00 96.00 274 PRO A C 1
ATOM 2221 O O . PRO A 1 274 ? -10.162 -1.083 4.127 1.00 96.00 274 PRO A O 1
ATOM 2224 N N . LEU A 1 275 ? -8.724 -1.719 5.727 1.00 95.38 275 LEU A N 1
ATOM 2225 C CA . LEU A 1 275 ? -8.771 -0.476 6.485 1.00 95.38 275 LEU A CA 1
ATOM 2226 C C . LEU A 1 275 ? -7.528 -0.384 7.366 1.00 95.38 275 LEU A C 1
ATOM 2228 O O . LEU A 1 275 ? -7.465 -1.008 8.413 1.00 95.38 275 LEU A O 1
ATOM 2232 N N . MET A 1 276 ? -6.544 0.398 6.946 1.00 92.56 276 MET A N 1
ATOM 2233 C CA . MET A 1 276 ? -5.338 0.678 7.714 1.00 92.56 276 MET A CA 1
ATOM 2234 C C . MET A 1 276 ? -5.588 1.863 8.648 1.00 92.56 276 MET A C 1
ATOM 2236 O O . MET A 1 276 ? -5.937 2.942 8.170 1.00 92.56 276 MET A O 1
ATOM 2240 N N . ALA A 1 277 ? -5.418 1.662 9.953 1.00 89.25 277 ALA A N 1
ATOM 2241 C CA . ALA A 1 277 ? -5.516 2.689 10.992 1.00 89.25 277 ALA A CA 1
ATOM 2242 C C . ALA A 1 277 ? -4.764 2.233 12.257 1.00 89.25 277 ALA A C 1
ATOM 2244 O O . ALA A 1 277 ? -4.246 1.115 12.311 1.00 89.25 277 ALA A O 1
ATOM 2245 N N . ASP A 1 278 ? -4.724 3.081 13.285 1.00 86.12 278 ASP A N 1
ATOM 2246 C CA . ASP A 1 278 ? -4.051 2.788 14.556 1.00 86.12 278 ASP A CA 1
ATOM 2247 C C . ASP A 1 278 ? -4.891 1.860 15.458 1.00 86.12 278 ASP A C 1
ATOM 2249 O O . ASP A 1 278 ? -5.403 2.247 16.510 1.00 86.12 278 ASP A O 1
ATOM 2253 N N . PHE A 1 279 ? -5.135 0.638 14.973 1.00 87.25 279 PHE A N 1
ATOM 2254 C CA . PHE A 1 279 ? -5.916 -0.372 15.679 1.00 87.25 279 PHE A CA 1
ATOM 2255 C C . PHE A 1 279 ? -5.090 -1.087 16.747 1.00 87.25 279 PHE A C 1
ATOM 2257 O O . PHE A 1 279 ? -4.022 -1.650 16.480 1.00 87.25 279 PHE A O 1
ATOM 2264 N N . ASN A 1 280 ? -5.657 -1.161 17.949 1.00 83.75 280 ASN A N 1
ATOM 2265 C CA . ASN A 1 280 ? -5.007 -1.711 19.123 1.00 83.75 280 ASN A CA 1
ATOM 2266 C C . ASN A 1 280 ? -5.861 -2.813 19.766 1.00 83.75 280 ASN A C 1
ATOM 2268 O O . ASN A 1 280 ? -6.892 -2.576 20.399 1.00 83.75 280 ASN A O 1
ATOM 2272 N N . LEU A 1 281 ? -5.395 -4.059 19.628 1.00 84.69 281 LEU A N 1
ATOM 2273 C CA . LEU A 1 281 ? -6.082 -5.239 20.161 1.00 84.69 281 LEU A CA 1
ATOM 2274 C C . LEU A 1 281 ? -6.104 -5.283 21.697 1.00 84.69 281 LEU A C 1
ATOM 2276 O O . LEU A 1 281 ? -6.927 -5.987 22.267 1.00 84.69 281 LEU A O 1
ATOM 2280 N N . LYS A 1 282 ? -5.226 -4.543 22.389 1.00 82.12 282 LYS A N 1
ATOM 2281 C CA . LYS A 1 282 ? -5.176 -4.556 23.861 1.00 82.12 282 LYS A CA 1
ATOM 2282 C C . LYS A 1 282 ? -6.323 -3.796 24.514 1.00 82.12 282 LYS A C 1
ATOM 2284 O O . LYS A 1 282 ? -6.614 -4.053 25.679 1.00 82.12 282 LYS A O 1
ATOM 2289 N N . LEU A 1 283 ? -6.937 -2.859 23.794 1.00 81.50 283 LEU A N 1
ATOM 2290 C CA . LEU A 1 283 ? -7.986 -1.999 24.341 1.00 81.50 283 LEU A CA 1
ATOM 2291 C C . LEU A 1 283 ? -9.258 -2.781 24.691 1.00 81.50 283 LEU A C 1
ATOM 2293 O O . LEU A 1 283 ? -9.996 -2.383 25.586 1.00 81.50 283 LEU A O 1
ATOM 2297 N N . ASN A 1 284 ? -9.505 -3.911 24.024 1.00 82.00 284 ASN A N 1
ATOM 2298 C CA . ASN A 1 284 ? -10.681 -4.740 24.252 1.00 82.00 284 ASN A CA 1
ATOM 2299 C C . ASN A 1 284 ? -10.318 -6.227 24.186 1.00 82.00 284 ASN A C 1
ATOM 2301 O O . ASN A 1 284 ? -9.752 -6.702 23.208 1.00 82.00 284 ASN A O 1
ATOM 2305 N N . LYS A 1 285 ? -10.687 -6.983 25.227 1.00 82.88 285 LYS A N 1
ATOM 2306 C CA . LYS A 1 285 ? -10.413 -8.428 25.330 1.00 82.88 285 LYS A CA 1
ATOM 2307 C C . LYS A 1 285 ? -11.118 -9.254 24.249 1.00 82.88 285 LYS A C 1
ATOM 2309 O O . LYS A 1 285 ? -10.673 -10.361 23.954 1.00 82.88 285 LYS A O 1
ATOM 2314 N N . ASN A 1 286 ? -12.192 -8.717 23.673 1.00 87.12 286 ASN A N 1
ATOM 2315 C CA . ASN A 1 286 ? -12.929 -9.347 22.583 1.00 87.12 286 ASN A CA 1
ATOM 2316 C C . ASN A 1 286 ? -12.324 -9.026 21.208 1.00 87.12 286 ASN A C 1
ATOM 2318 O O . ASN A 1 286 ? -12.696 -9.674 20.236 1.00 87.12 286 ASN A O 1
ATOM 2322 N N . SER A 1 287 ? -11.391 -8.070 21.116 1.00 89.69 287 SER A N 1
ATOM 2323 C CA . SER A 1 287 ? -10.690 -7.765 19.870 1.00 89.69 287 SER A CA 1
ATOM 2324 C C . SER A 1 287 ? -9.801 -8.930 19.464 1.00 89.69 287 SER A C 1
ATOM 2326 O O . SER A 1 287 ? -8.971 -9.405 20.246 1.00 89.69 287 SER A O 1
ATOM 2328 N N . ALA A 1 288 ? -9.927 -9.376 18.222 1.00 90.44 288 ALA A N 1
ATOM 2329 C CA . ALA A 1 288 ? -9.115 -10.466 17.710 1.00 90.44 288 ALA A CA 1
ATOM 2330 C C . ALA A 1 288 ? -8.917 -10.364 16.201 1.00 90.44 288 ALA A C 1
ATOM 2332 O O . ALA A 1 288 ? -9.724 -9.784 15.479 1.00 90.44 288 ALA A O 1
ATOM 2333 N N . VAL A 1 289 ? -7.827 -10.967 15.732 1.00 92.56 289 VAL A N 1
ATOM 2334 C CA . VAL A 1 289 ? -7.580 -11.170 14.307 1.00 92.56 289 VAL A CA 1
ATOM 2335 C C . VAL A 1 289 ? -7.615 -12.664 14.033 1.00 92.56 289 VAL A C 1
ATOM 2337 O O . VAL A 1 289 ? -6.903 -13.442 14.680 1.00 92.56 289 VAL A O 1
ATOM 2340 N N . TYR A 1 290 ? -8.458 -13.051 13.084 1.00 93.12 290 TYR A N 1
ATOM 2341 C CA . TYR A 1 290 ? -8.621 -14.426 12.631 1.00 93.12 290 TYR A CA 1
ATOM 2342 C C . TYR A 1 290 ? -8.183 -14.531 11.180 1.00 93.12 290 TYR A C 1
ATOM 2344 O O . TYR A 1 290 ? -8.348 -13.589 10.404 1.00 93.12 290 TYR A O 1
ATOM 2352 N N . PHE A 1 291 ? -7.665 -15.693 10.804 1.00 94.38 291 PHE A N 1
ATOM 2353 C CA . PHE A 1 291 ? -7.493 -16.034 9.402 1.00 94.38 291 PHE A CA 1
ATOM 2354 C C . PHE A 1 291 ? -8.046 -17.424 9.107 1.00 94.38 291 PHE A C 1
ATOM 2356 O O . PHE A 1 291 ? -7.978 -18.328 9.940 1.00 94.38 291 PHE A O 1
ATOM 2363 N N . GLY A 1 292 ? -8.617 -17.573 7.916 1.00 92.12 292 GLY A N 1
ATOM 2364 C CA . GLY A 1 292 ? -9.185 -18.811 7.401 1.00 92.12 292 GLY A CA 1
ATOM 2365 C C . GLY A 1 292 ? -8.507 -19.196 6.094 1.00 92.12 292 GLY A C 1
ATOM 2366 O O . GLY A 1 292 ? -8.337 -18.353 5.213 1.00 92.12 292 GLY A O 1
ATOM 2367 N N . GLN A 1 293 ? -8.123 -20.463 5.962 1.00 92.12 293 GLN A N 1
ATOM 2368 C CA . GLN A 1 293 ? -7.522 -20.997 4.737 1.00 92.12 293 GLN A CA 1
ATOM 2369 C C . GLN A 1 293 ? -8.485 -21.979 4.075 1.00 92.12 293 GLN A C 1
ATOM 2371 O O . GLN A 1 293 ? -8.924 -22.935 4.716 1.00 92.12 293 GLN A O 1
ATOM 2376 N N . GLY A 1 294 ? -8.805 -21.724 2.809 1.00 88.88 294 GLY A N 1
ATOM 2377 C CA . GLY A 1 294 ? -9.537 -22.622 1.923 1.00 88.88 294 GLY A CA 1
ATOM 2378 C C . GLY A 1 294 ? -8.674 -23.067 0.744 1.00 88.88 294 GLY A C 1
ATOM 2379 O O . GLY A 1 294 ? -7.485 -22.755 0.668 1.00 88.88 294 GLY A O 1
ATOM 2380 N N . VAL A 1 295 ? -9.282 -23.801 -0.188 1.00 87.19 295 VAL A N 1
ATOM 2381 C CA . VAL A 1 295 ? -8.591 -24.313 -1.385 1.00 87.19 295 VAL A CA 1
ATOM 2382 C C . VAL A 1 295 ? -8.307 -23.191 -2.388 1.00 87.19 295 VAL A C 1
ATOM 2384 O O . VAL A 1 295 ? -7.217 -23.120 -2.947 1.00 87.19 295 VAL A O 1
ATOM 2387 N N . ASP A 1 296 ? -9.275 -22.301 -2.589 1.00 87.81 296 ASP A N 1
ATOM 2388 C CA . ASP A 1 296 ? -9.291 -21.247 -3.610 1.00 87.81 296 ASP A CA 1
ATOM 2389 C C . ASP A 1 296 ? -9.347 -19.826 -3.024 1.00 87.81 296 ASP A C 1
ATOM 2391 O O . ASP A 1 296 ? -9.243 -18.838 -3.758 1.00 87.81 296 ASP A O 1
ATOM 2395 N N . MET A 1 297 ? -9.489 -19.713 -1.702 1.00 92.81 297 MET A N 1
ATOM 2396 C CA . MET A 1 297 ? -9.607 -18.444 -0.993 1.00 92.81 297 MET A CA 1
ATOM 2397 C C . MET A 1 297 ? -8.863 -18.437 0.348 1.00 92.81 297 MET A C 1
ATOM 2399 O O . MET A 1 297 ? -8.734 -19.454 1.030 1.00 92.81 297 MET A O 1
ATOM 2403 N N . PHE A 1 298 ? -8.393 -17.260 0.741 1.00 94.56 298 PHE A N 1
ATOM 2404 C CA . PHE A 1 298 ? -7.753 -16.987 2.021 1.00 94.56 298 PHE A CA 1
ATOM 2405 C C . PHE A 1 298 ? -8.400 -15.749 2.644 1.00 94.56 298 PHE A C 1
ATOM 2407 O O . PHE A 1 298 ? -8.506 -14.716 1.989 1.00 94.56 298 PHE A O 1
ATOM 2414 N N . ILE A 1 299 ? -8.844 -15.841 3.895 1.00 95.19 299 ILE A N 1
ATOM 2415 C CA . ILE A 1 299 ? -9.636 -14.798 4.558 1.00 95.19 299 ILE A CA 1
ATOM 2416 C C . ILE A 1 299 ? -8.879 -14.281 5.773 1.00 95.19 299 ILE A C 1
ATOM 2418 O O . ILE A 1 299 ? -8.345 -15.076 6.542 1.00 95.19 299 ILE A O 1
ATOM 2422 N N . VAL A 1 300 ? -8.887 -12.965 5.983 1.00 96.06 300 VAL A N 1
ATOM 2423 C CA . VAL A 1 300 ? -8.454 -12.336 7.237 1.00 96.06 300 VAL A CA 1
ATOM 2424 C C . VAL A 1 300 ? -9.558 -11.433 7.756 1.00 96.06 300 VAL A C 1
ATOM 2426 O O . VAL A 1 300 ? -10.021 -10.554 7.031 1.00 96.06 300 VAL A O 1
ATOM 2429 N N . GLN A 1 301 ? -9.950 -11.634 9.011 1.00 95.75 301 GLN A N 1
ATOM 2430 C CA . GLN A 1 301 ? -10.973 -10.860 9.707 1.00 95.75 301 GLN A CA 1
ATOM 2431 C C . GLN A 1 301 ? -10.348 -10.121 10.891 1.00 95.75 301 GLN A C 1
ATOM 2433 O O . GLN A 1 301 ? -9.725 -10.740 11.756 1.00 95.75 301 GLN A O 1
ATOM 2438 N N . TRP A 1 302 ? -10.571 -8.809 10.949 1.00 95.06 302 TRP A N 1
ATOM 2439 C CA . TRP A 1 302 ? -10.350 -7.994 12.141 1.00 95.06 302 TRP A CA 1
ATOM 2440 C C . TRP A 1 302 ? -11.690 -7.855 12.852 1.00 95.06 302 TRP A C 1
ATOM 2442 O O . TRP A 1 302 ? -12.601 -7.194 12.350 1.00 95.06 302 TRP A O 1
ATOM 2452 N N . ASP A 1 303 ? -11.816 -8.519 13.996 1.00 94.88 303 ASP A N 1
ATOM 2453 C CA . ASP A 1 303 ? -13.045 -8.581 14.773 1.00 94.88 303 ASP A CA 1
ATOM 2454 C C . ASP A 1 303 ? -12.979 -7.657 15.988 1.00 94.88 303 ASP A C 1
ATOM 2456 O O . ASP A 1 303 ? -12.017 -7.689 16.758 1.00 94.88 303 ASP A O 1
ATOM 2460 N N . ASN A 1 304 ? -14.019 -6.837 16.147 1.00 93.38 304 ASN A N 1
ATOM 2461 C CA . ASN A 1 304 ? -14.211 -5.912 17.265 1.00 93.38 304 ASN A CA 1
ATOM 2462 C C . ASN A 1 304 ? -13.009 -5.015 17.627 1.00 93.38 304 ASN A C 1
ATOM 2464 O O . ASN A 1 304 ? -12.862 -4.623 18.787 1.00 93.38 304 ASN A O 1
ATOM 2468 N N . VAL A 1 305 ? -12.179 -4.651 16.647 1.00 91.31 305 VAL A N 1
ATOM 2469 C CA . VAL A 1 305 ? -10.957 -3.867 16.873 1.00 91.31 305 VAL A CA 1
ATOM 2470 C C . VAL A 1 305 ? -11.270 -2.404 17.201 1.00 91.31 305 VAL A C 1
ATOM 2472 O O . VAL A 1 305 ? -12.230 -1.831 16.685 1.00 91.31 305 VAL A O 1
ATOM 2475 N N . LEU A 1 306 ? -10.456 -1.803 18.069 1.00 89.19 306 LEU A N 1
ATOM 2476 C CA . LEU A 1 306 ? -10.591 -0.420 18.538 1.00 89.19 306 LEU A CA 1
ATOM 2477 C C . LEU A 1 306 ? -9.392 0.413 18.096 1.00 89.19 306 LEU A C 1
ATOM 2479 O O . LEU A 1 306 ? -8.293 -0.121 17.952 1.00 89.19 306 LEU A O 1
ATOM 2483 N N . THR A 1 307 ? -9.605 1.712 17.917 1.00 85.56 307 THR A N 1
ATOM 2484 C CA . THR A 1 307 ? -8.541 2.688 17.649 1.00 85.56 307 THR A CA 1
ATOM 2485 C C . THR A 1 307 ? -8.151 3.432 18.921 1.00 85.56 307 THR A C 1
ATOM 2487 O O . THR A 1 307 ? -9.021 3.694 19.748 1.00 85.56 307 THR A O 1
ATOM 2490 N N . ASP A 1 308 ? -6.902 3.887 19.022 1.00 78.50 308 ASP A N 1
ATOM 2491 C CA . ASP A 1 308 ? -6.438 4.754 20.121 1.00 78.50 308 ASP A CA 1
ATOM 2492 C C . ASP A 1 308 ? -6.985 6.213 20.044 1.00 78.50 308 ASP A C 1
ATOM 2494 O O . ASP A 1 308 ? -6.655 7.058 20.879 1.00 78.50 308 ASP A O 1
ATOM 2498 N N . ASP A 1 309 ? -7.864 6.540 19.079 1.00 79.69 309 ASP A N 1
ATOM 2499 C CA . ASP A 1 309 ? -8.523 7.856 19.002 1.00 79.69 309 ASP A CA 1
ATOM 2500 C C . ASP A 1 309 ? -9.510 8.046 20.176 1.00 79.69 309 ASP A C 1
ATOM 2502 O O . ASP A 1 309 ? -10.483 7.293 20.294 1.00 79.69 309 ASP A O 1
ATOM 2506 N N . PRO A 1 310 ? -9.344 9.085 21.022 1.00 75.50 310 PRO A N 1
ATOM 2507 C CA . PRO A 1 310 ? -10.224 9.329 22.166 1.00 75.50 310 PRO A CA 1
ATOM 2508 C C . PRO A 1 310 ? -11.698 9.514 21.779 1.00 75.50 310 PRO A C 1
ATOM 2510 O O . PRO A 1 310 ? -12.579 9.172 22.569 1.00 75.50 310 PRO A O 1
ATOM 2513 N N . ASN A 1 311 ? -11.978 10.003 20.565 1.00 78.12 311 ASN A N 1
ATOM 2514 C CA . ASN A 1 311 ? -13.345 10.169 20.061 1.00 78.12 311 ASN A CA 1
ATOM 2515 C C . ASN A 1 311 ? -14.038 8.834 19.725 1.00 78.12 311 ASN A C 1
ATOM 2517 O O . ASN A 1 311 ? -15.246 8.824 19.503 1.00 78.12 311 ASN A O 1
ATOM 2521 N N . LEU A 1 312 ? -13.282 7.733 19.653 1.00 81.00 312 LEU A N 1
ATOM 2522 C CA . LEU A 1 312 ? -13.722 6.409 19.198 1.00 81.00 312 LEU A CA 1
ATOM 2523 C C . LEU A 1 312 ? -13.440 5.308 20.222 1.00 81.00 312 LEU A C 1
ATOM 2525 O O . LEU A 1 312 ? -13.518 4.127 19.900 1.00 81.00 312 LEU A O 1
ATOM 2529 N N . SER A 1 313 ? -13.147 5.695 21.463 1.00 73.94 313 SER A N 1
ATOM 2530 C CA . SER A 1 313 ? -12.725 4.803 22.550 1.00 73.94 313 SER A CA 1
ATOM 2531 C C . SER A 1 313 ? -13.647 3.597 22.795 1.00 73.94 313 SER A C 1
ATOM 2533 O O . SER A 1 313 ? -13.162 2.557 23.233 1.00 73.94 313 SER A O 1
ATOM 2535 N N . ASN A 1 314 ? -14.940 3.694 22.458 1.00 81.00 314 ASN A N 1
ATOM 2536 C CA . ASN A 1 314 ? -15.922 2.612 22.620 1.00 81.00 314 ASN A CA 1
ATOM 2537 C C . ASN A 1 314 ? -16.475 2.050 21.295 1.00 81.00 314 ASN A C 1
ATOM 2539 O O . ASN A 1 314 ? -17.336 1.171 21.313 1.00 81.00 314 ASN A O 1
ATOM 2543 N N . GLU A 1 315 ? -16.014 2.547 20.148 1.00 89.44 315 GLU A N 1
ATOM 2544 C CA . GLU A 1 315 ? -16.573 2.199 18.842 1.00 89.44 315 GLU A CA 1
ATOM 2545 C C . GLU A 1 315 ? -15.751 1.113 18.152 1.00 89.44 315 GLU A C 1
ATOM 2547 O O . GLU A 1 315 ? -14.632 1.349 17.702 1.00 89.44 315 GLU A O 1
ATOM 2552 N N . THR A 1 316 ? -16.315 -0.093 18.046 1.00 92.88 316 THR A N 1
ATOM 2553 C CA . THR A 1 316 ? -15.611 -1.237 17.454 1.00 92.88 316 THR A CA 1
ATOM 2554 C C . THR A 1 316 ? -15.789 -1.322 15.943 1.00 92.88 316 THR A C 1
ATOM 2556 O O . THR A 1 316 ? -16.892 -1.158 15.411 1.00 92.88 316 THR A O 1
ATOM 2559 N N . PHE A 1 317 ? -14.700 -1.654 15.258 1.00 94.75 317 PHE A N 1
ATOM 2560 C CA . PHE A 1 317 ? -14.660 -1.890 13.823 1.00 94.75 317 PHE A CA 1
ATOM 2561 C C . PHE A 1 317 ? -14.630 -3.393 13.547 1.00 94.75 317 PHE A C 1
ATOM 2563 O O . PHE A 1 317 ? -13.994 -4.169 14.264 1.00 94.75 317 PHE A O 1
ATOM 2570 N N . THR A 1 318 ? -15.342 -3.827 12.510 1.00 95.81 318 THR A N 1
ATOM 2571 C CA . THR A 1 318 ? -15.311 -5.221 12.052 1.00 95.81 318 THR A CA 1
ATOM 2572 C C . THR A 1 318 ? -15.333 -5.262 10.540 1.00 95.81 318 THR A C 1
ATOM 2574 O O . THR A 1 318 ? -16.269 -4.777 9.899 1.00 95.81 318 THR A O 1
ATOM 2577 N N . PHE A 1 319 ? -14.271 -5.812 9.972 1.00 96.69 319 PHE A N 1
ATOM 2578 C CA . PHE A 1 319 ? -14.058 -5.883 8.536 1.00 96.69 319 PHE A CA 1
ATOM 2579 C C . PHE A 1 319 ? -13.158 -7.068 8.205 1.00 96.69 319 PHE A C 1
ATOM 2581 O O . PHE A 1 319 ? -12.425 -7.582 9.053 1.00 96.69 319 PHE A O 1
ATOM 2588 N N . GLN A 1 320 ? -13.214 -7.499 6.953 1.00 96.06 320 GLN A N 1
ATOM 2589 C CA . GLN A 1 320 ? -12.407 -8.602 6.464 1.00 96.06 320 GLN A CA 1
ATOM 2590 C C . GLN A 1 320 ? -11.884 -8.332 5.061 1.00 96.06 320 GLN A C 1
ATOM 2592 O O . GLN A 1 320 ? -12.432 -7.517 4.317 1.00 96.06 320 GLN A O 1
ATOM 2597 N N . VAL A 1 321 ? -10.837 -9.057 4.693 1.00 97.25 321 VAL A N 1
ATOM 2598 C CA . VAL A 1 321 ? -10.371 -9.168 3.315 1.00 97.25 321 VAL A CA 1
ATOM 2599 C C . VAL A 1 321 ? -10.307 -10.636 2.928 1.00 97.25 321 VAL A C 1
ATOM 2601 O O . VAL A 1 321 ? -9.815 -11.470 3.687 1.00 97.25 321 VAL A O 1
ATOM 2604 N N . ILE A 1 322 ? -10.811 -10.938 1.741 1.00 95.38 322 ILE A N 1
ATOM 2605 C CA . ILE A 1 322 ? -10.729 -12.242 1.101 1.00 95.38 322 ILE A CA 1
ATOM 2606 C C . ILE A 1 322 ? -9.783 -12.100 -0.087 1.00 95.38 322 ILE A C 1
ATOM 2608 O O . ILE A 1 322 ? -9.957 -11.215 -0.922 1.00 95.38 322 ILE A O 1
ATOM 2612 N N . ILE A 1 323 ? -8.785 -12.968 -0.154 1.00 96.31 323 ILE A N 1
ATOM 2613 C CA . ILE A 1 323 ? -7.862 -13.104 -1.274 1.00 96.31 323 ILE A CA 1
ATOM 2614 C C . ILE A 1 323 ? -8.245 -14.377 -2.016 1.00 96.31 323 ILE A C 1
ATOM 2616 O O . ILE A 1 323 ? -8.273 -15.448 -1.413 1.00 96.31 323 ILE A O 1
ATOM 2620 N N . TYR A 1 324 ? -8.514 -14.272 -3.310 1.00 94.62 324 TYR A N 1
ATOM 2621 C CA . TYR A 1 324 ? -8.779 -15.421 -4.168 1.00 94.62 324 TYR A CA 1
ATOM 2622 C C . TYR A 1 324 ? -7.508 -15.865 -4.894 1.00 94.62 324 TYR A C 1
ATOM 2624 O O . TYR A 1 324 ? -6.619 -15.060 -5.183 1.00 94.62 324 TYR A O 1
ATOM 2632 N N . GLN A 1 325 ? -7.438 -17.145 -5.252 1.00 92.44 325 GLN A N 1
ATOM 2633 C CA . GLN A 1 325 ? -6.308 -17.718 -5.987 1.00 92.44 325 GLN A CA 1
ATOM 2634 C C . GLN A 1 325 ? -6.020 -17.006 -7.317 1.00 92.44 325 GLN A C 1
ATOM 2636 O O . GLN A 1 325 ? -4.867 -16.915 -7.736 1.00 92.44 325 GLN A O 1
ATOM 2641 N N . ASN A 1 326 ? -7.049 -16.453 -7.960 1.00 90.12 326 ASN A N 1
ATOM 2642 C CA . ASN A 1 326 ? -6.919 -15.686 -9.200 1.00 90.12 326 ASN A CA 1
ATOM 2643 C C . ASN A 1 326 ? -6.321 -14.272 -9.008 1.00 90.12 326 ASN A C 1
ATOM 2645 O O . ASN A 1 326 ? -6.214 -13.536 -9.984 1.00 90.12 326 ASN A O 1
ATOM 2649 N N . GLY A 1 327 ? -5.968 -13.876 -7.779 1.00 91.38 327 GLY A N 1
ATOM 2650 C CA . GLY A 1 327 ? -5.412 -12.559 -7.452 1.00 91.38 327 GLY A CA 1
ATOM 2651 C C . GLY A 1 327 ? -6.451 -11.464 -7.198 1.00 91.38 327 GLY A C 1
ATOM 2652 O O . GLY A 1 327 ? -6.076 -10.310 -7.011 1.00 91.38 327 GLY A O 1
ATOM 2653 N N . SER A 1 328 ? -7.744 -11.803 -7.177 1.00 94.12 328 SER A N 1
ATOM 2654 C CA . SER A 1 328 ? -8.801 -10.852 -6.817 1.00 94.12 328 SER A CA 1
ATOM 2655 C C . SER A 1 328 ? -8.879 -10.674 -5.303 1.00 94.12 328 SER A C 1
ATOM 2657 O O . SER A 1 328 ? -8.696 -11.630 -4.543 1.00 94.12 328 SER A O 1
ATOM 2659 N N . PHE A 1 329 ? -9.206 -9.463 -4.862 1.00 94.69 329 PHE A N 1
ATOM 2660 C CA . PHE A 1 329 ? -9.413 -9.137 -3.453 1.00 9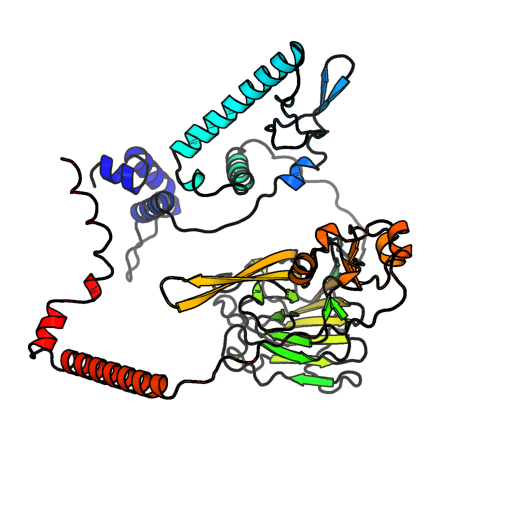4.69 329 PHE A CA 1
ATOM 2661 C C . PHE A 1 329 ? -10.850 -8.697 -3.221 1.00 94.69 329 PHE A C 1
ATOM 2663 O O . PHE A 1 329 ? -11.384 -7.909 -3.993 1.00 94.69 329 PHE A O 1
ATOM 2670 N N . LEU A 1 330 ? -11.460 -9.147 -2.132 1.00 95.19 330 LEU A N 1
ATOM 2671 C CA . LEU A 1 330 ? -12.770 -8.687 -1.688 1.00 95.19 330 LEU A CA 1
ATOM 2672 C C . LEU A 1 330 ? -12.663 -8.169 -0.254 1.00 95.19 330 LEU A C 1
ATOM 2674 O O . LEU A 1 330 ? -12.438 -8.930 0.682 1.00 95.19 330 LEU A O 1
ATOM 2678 N N . MET A 1 331 ? -12.790 -6.857 -0.095 1.00 96.75 331 MET A N 1
ATOM 2679 C CA . MET A 1 331 ? -12.750 -6.147 1.181 1.00 96.75 331 MET A CA 1
ATOM 2680 C C . MET A 1 331 ? -14.185 -5.891 1.632 1.00 96.75 331 MET A C 1
ATOM 2682 O O . MET A 1 331 ? -14.918 -5.189 0.941 1.00 96.75 331 MET A O 1
ATOM 2686 N N . ILE A 1 332 ? -14.593 -6.461 2.764 1.00 95.88 332 ILE A N 1
ATOM 2687 C CA . ILE A 1 332 ? -15.969 -6.386 3.269 1.00 95.88 332 ILE A CA 1
ATOM 2688 C C . ILE A 1 332 ? -15.984 -5.664 4.612 1.00 95.88 332 ILE A C 1
ATOM 2690 O O . ILE A 1 332 ? -15.232 -6.007 5.527 1.00 95.88 332 ILE A O 1
ATOM 2694 N N . TYR A 1 333 ? -16.878 -4.690 4.744 1.00 96.25 333 TYR A N 1
ATOM 2695 C CA . TYR A 1 333 ? -17.015 -3.834 5.913 1.00 96.25 333 TYR A CA 1
ATOM 2696 C C . TYR A 1 333 ? -18.322 -4.152 6.638 1.00 96.25 333 TYR A C 1
ATOM 2698 O O . TYR A 1 333 ? -19.380 -3.629 6.298 1.00 96.25 333 TYR A O 1
ATOM 2706 N N . GLN A 1 334 ? -18.261 -5.013 7.653 1.00 94.50 334 GLN A N 1
ATOM 2707 C CA . GLN A 1 334 ? -19.442 -5.432 8.411 1.00 94.50 334 GLN A CA 1
ATOM 2708 C C . GLN A 1 334 ? -19.924 -4.333 9.364 1.00 94.50 334 GLN A C 1
ATOM 2710 O O . GLN A 1 334 ? -21.110 -4.008 9.396 1.00 94.50 334 GLN A O 1
ATOM 2715 N N . LYS A 1 335 ? -19.002 -3.740 10.130 1.00 94.38 335 LYS A N 1
ATOM 2716 C CA . LYS A 1 335 ? -19.296 -2.701 11.122 1.00 94.38 335 LYS A CA 1
ATOM 2717 C C . LYS A 1 335 ? -18.271 -1.574 11.026 1.00 94.38 335 LYS A C 1
ATOM 2719 O O . LYS A 1 335 ? -17.120 -1.750 11.417 1.00 94.38 335 LYS A O 1
ATOM 2724 N N . ILE A 1 336 ? -18.713 -0.420 10.529 1.00 94.75 336 ILE A N 1
ATOM 2725 C CA . ILE A 1 336 ? -17.963 0.841 10.466 1.00 94.75 336 ILE A CA 1
ATOM 2726 C C . ILE A 1 336 ? -18.815 1.914 11.161 1.00 94.75 336 ILE A C 1
ATOM 2728 O O . ILE A 1 336 ? -19.688 2.512 10.528 1.00 94.75 336 ILE A O 1
ATOM 2732 N N . PRO A 1 337 ? -18.626 2.123 12.475 1.00 92.75 337 PRO A N 1
ATOM 2733 C CA . PRO A 1 337 ? -19.491 2.994 13.274 1.00 92.75 337 PRO A CA 1
ATOM 2734 C C . PRO A 1 337 ? -19.217 4.488 13.064 1.00 92.75 337 PRO A C 1
ATOM 2736 O O . PRO A 1 337 ? -20.053 5.328 13.393 1.00 92.75 337 PRO A O 1
ATOM 2739 N N . TYR A 1 338 ? -18.055 4.830 12.505 1.00 90.06 338 TYR A N 1
ATOM 2740 C CA . TYR A 1 338 ? -17.607 6.205 12.356 1.00 90.06 338 TYR A CA 1
ATOM 2741 C C . TYR A 1 338 ? -17.108 6.489 10.936 1.00 90.06 338 TYR A C 1
ATOM 2743 O O . TYR A 1 338 ? -16.434 5.634 10.355 1.00 90.06 338 TYR A O 1
ATOM 2751 N N . PRO A 1 339 ? -17.388 7.678 10.364 1.00 90.06 339 PRO A N 1
ATOM 2752 C CA . PRO A 1 339 ? -16.892 8.032 9.041 1.00 90.06 339 PRO A CA 1
ATOM 2753 C C . PRO A 1 339 ? -15.361 8.002 8.992 1.00 90.06 339 PRO A C 1
ATOM 2755 O O . PRO A 1 339 ? -14.693 8.821 9.626 1.00 90.06 339 PRO A O 1
ATOM 2758 N N . VAL A 1 340 ? -14.808 7.075 8.207 1.00 91.31 340 VAL A N 1
ATOM 2759 C CA . VAL A 1 340 ? -13.372 6.747 8.217 1.00 91.31 340 VAL A CA 1
ATOM 2760 C C . VAL A 1 340 ? -12.487 7.958 7.908 1.00 91.31 340 VAL A C 1
ATOM 2762 O O . VAL A 1 340 ? -11.449 8.146 8.531 1.00 91.31 340 VAL A O 1
ATOM 2765 N N . TYR A 1 341 ? -12.925 8.843 7.011 1.00 88.06 341 TYR A N 1
ATOM 2766 C CA . TYR A 1 341 ? -12.185 10.055 6.637 1.00 88.06 341 TYR A CA 1
ATOM 2767 C C . TYR A 1 341 ? -12.014 11.083 7.776 1.00 88.06 341 TYR A C 1
ATOM 2769 O O . TYR A 1 341 ? -11.243 12.029 7.627 1.00 88.06 341 TYR A O 1
ATOM 2777 N N . LYS A 1 342 ? -12.742 10.939 8.893 1.00 86.88 342 LYS A N 1
ATOM 2778 C CA . LYS A 1 342 ? -12.633 11.812 10.075 1.00 86.88 342 LYS A CA 1
ATOM 2779 C C . LYS A 1 342 ? -11.711 11.256 11.163 1.00 86.88 342 LYS A C 1
ATOM 2781 O O . LYS A 1 342 ? -11.454 11.970 12.131 1.00 86.88 342 LYS A O 1
ATOM 2786 N N . ILE A 1 343 ? -11.256 10.008 11.041 1.00 85.06 343 ILE A N 1
ATOM 2787 C CA . ILE A 1 343 ? -10.350 9.389 12.016 1.00 85.06 343 ILE A CA 1
ATOM 2788 C C . ILE A 1 343 ? -9.030 10.169 12.020 1.00 85.06 343 ILE A C 1
ATOM 2790 O O . ILE A 1 343 ? -8.498 10.512 10.959 1.00 85.06 343 ILE A O 1
ATOM 2794 N N . LYS A 1 344 ? -8.507 10.487 13.209 1.00 78.50 344 LYS A N 1
ATOM 2795 C CA . LYS A 1 344 ? -7.255 11.238 13.332 1.00 78.50 344 LYS A CA 1
ATOM 2796 C C . LYS A 1 344 ? -6.070 10.454 12.763 1.00 78.50 344 LYS A C 1
ATOM 2798 O O . LYS A 1 344 ? -5.897 9.273 13.030 1.00 78.50 344 LYS A O 1
ATOM 2803 N N . ASN A 1 345 ? -5.218 11.162 12.028 1.00 72.00 345 ASN A N 1
ATOM 2804 C CA . ASN A 1 345 ? -3.988 10.650 11.424 1.00 72.00 345 ASN A CA 1
ATOM 2805 C C . ASN A 1 345 ? -2.789 11.354 12.085 1.00 72.00 345 ASN A C 1
ATOM 2807 O O . ASN A 1 345 ? -2.185 12.242 11.486 1.00 72.00 345 ASN A O 1
ATOM 2811 N N . VAL A 1 346 ? -2.565 11.079 13.378 1.00 61.12 346 VAL A N 1
ATOM 2812 C CA . VAL A 1 346 ? -1.490 11.714 14.170 1.00 61.12 346 VAL A CA 1
ATOM 2813 C C . VAL A 1 346 ? -0.205 10.897 14.070 1.00 61.12 346 VAL A C 1
ATOM 2815 O O . VAL A 1 346 ? 0.819 11.449 13.680 1.00 61.12 346 VAL A O 1
ATOM 2818 N N . ASP A 1 347 ? -0.285 9.591 14.339 1.00 61.34 347 ASP A N 1
ATOM 2819 C CA . ASP A 1 347 ? 0.886 8.706 14.372 1.00 61.34 347 ASP A CA 1
ATOM 2820 C C . ASP A 1 347 ? 0.924 7.694 13.209 1.00 61.34 347 ASP A C 1
ATOM 2822 O O . ASP A 1 347 ? 2.010 7.300 12.774 1.00 61.34 347 ASP A O 1
ATOM 2826 N N . HIS A 1 348 ? -0.238 7.322 12.646 1.00 65.94 348 HIS A N 1
ATOM 2827 C CA . HIS A 1 348 ? -0.354 6.353 11.548 1.00 65.94 348 HIS A CA 1
ATOM 2828 C C . HIS A 1 348 ? -1.321 6.819 10.443 1.00 65.94 348 HIS A C 1
ATOM 2830 O O . HIS A 1 348 ? -2.414 7.305 10.755 1.00 65.94 348 HIS A O 1
ATOM 2836 N N . PRO A 1 349 ? -0.994 6.602 9.149 1.00 79.31 349 PRO A N 1
ATOM 2837 C CA . PRO A 1 349 ? -1.912 6.878 8.051 1.00 79.31 349 PRO A CA 1
ATOM 2838 C C . PRO A 1 349 ? -3.211 6.075 8.156 1.00 79.31 349 PRO A C 1
ATOM 2840 O O . PRO A 1 349 ? -3.185 4.857 8.330 1.00 79.31 349 PRO A O 1
ATOM 2843 N N . VAL A 1 350 ? -4.337 6.766 7.954 1.00 88.38 350 VAL A N 1
ATOM 2844 C CA . VAL A 1 350 ? -5.653 6.151 7.737 1.00 88.38 350 VAL A CA 1
ATOM 2845 C C . VAL A 1 350 ? -5.848 5.954 6.236 1.00 88.38 350 VAL A C 1
ATOM 2847 O O . VAL A 1 350 ? -5.951 6.934 5.496 1.00 88.38 350 VAL A O 1
ATOM 2850 N N . THR A 1 351 ? -5.832 4.707 5.765 1.00 91.19 351 THR A N 1
ATOM 2851 C CA . THR A 1 351 ? -5.857 4.384 4.324 1.00 91.19 351 THR A CA 1
ATOM 2852 C C . THR A 1 351 ? -6.667 3.119 4.052 1.00 91.19 351 THR A C 1
ATOM 2854 O O . THR A 1 351 ? -6.661 2.195 4.854 1.00 91.19 351 THR A O 1
ATOM 2857 N N . ALA A 1 352 ? -7.329 3.044 2.901 1.00 94.94 352 ALA A N 1
ATOM 2858 C CA . ALA A 1 352 ? -7.916 1.811 2.387 1.00 94.94 352 ALA A CA 1
ATOM 2859 C C . ALA A 1 352 ? -7.515 1.622 0.920 1.00 94.94 352 ALA A C 1
ATOM 2861 O O . ALA A 1 352 ? -7.463 2.594 0.163 1.00 94.94 352 ALA A O 1
ATOM 2862 N N . GLY A 1 353 ? -7.226 0.385 0.525 1.00 94.69 353 GLY A N 1
ATOM 2863 C CA . GLY A 1 353 ? -6.786 0.012 -0.816 1.00 94.69 353 GLY A CA 1
ATOM 2864 C C . GLY A 1 353 ? -5.491 -0.794 -0.830 1.00 94.69 353 GLY A C 1
ATOM 2865 O O . GLY A 1 353 ? -5.199 -1.542 0.102 1.00 94.69 353 GLY A O 1
ATOM 2866 N N . ILE A 1 354 ? -4.729 -0.688 -1.916 1.00 95.06 354 ILE A N 1
ATOM 2867 C CA . ILE A 1 354 ? -3.526 -1.500 -2.149 1.00 95.06 354 ILE A CA 1
ATOM 2868 C C . ILE A 1 354 ? -2.392 -0.638 -2.700 1.00 95.06 354 ILE A C 1
ATOM 2870 O O . ILE A 1 354 ? -2.631 0.271 -3.494 1.00 95.06 354 ILE A O 1
ATOM 2874 N N . ALA A 1 355 ? -1.147 -0.942 -2.347 1.00 91.62 355 ALA A N 1
ATOM 2875 C CA . ALA A 1 355 ? 0.009 -0.229 -2.889 1.00 91.62 355 ALA A CA 1
ATOM 2876 C C . ALA A 1 355 ? 1.189 -1.151 -3.146 1.00 91.62 355 ALA A C 1
ATOM 2878 O O . ALA A 1 355 ? 1.442 -2.078 -2.374 1.00 91.62 355 ALA A O 1
ATOM 2879 N N . ASP A 1 356 ? 1.956 -0.827 -4.186 1.00 89.75 356 ASP A N 1
ATOM 2880 C CA . ASP A 1 356 ? 3.174 -1.549 -4.518 1.00 89.75 356 ASP A CA 1
ATOM 2881 C C . ASP A 1 356 ? 4.369 -0.629 -4.801 1.00 89.75 356 ASP A C 1
ATOM 2883 O O . ASP A 1 356 ? 4.245 0.547 -5.167 1.00 89.75 356 ASP A O 1
ATOM 2887 N N . GLY A 1 357 ? 5.560 -1.172 -4.578 1.00 84.06 357 GLY A N 1
ATOM 2888 C CA . GLY A 1 357 ? 6.814 -0.455 -4.692 1.00 84.06 357 GLY A CA 1
ATOM 2889 C C . GLY A 1 357 ? 8.021 -1.365 -4.865 1.00 84.06 357 GLY A C 1
ATOM 2890 O O . GLY A 1 357 ? 7.916 -2.577 -5.013 1.00 84.06 357 GLY A O 1
ATOM 2891 N N . TYR A 1 358 ? 9.208 -0.778 -4.836 1.00 78.06 358 TYR A N 1
ATOM 2892 C CA . TYR A 1 358 ? 10.455 -1.519 -4.685 1.00 78.06 358 TYR A CA 1
ATOM 2893 C C . TYR A 1 358 ? 11.400 -0.759 -3.758 1.00 78.06 358 TYR A C 1
ATOM 2895 O O . TYR A 1 358 ? 11.319 0.465 -3.614 1.00 78.06 358 TYR A O 1
ATOM 2903 N N . ILE A 1 359 ? 12.295 -1.498 -3.112 1.00 73.50 359 ILE A N 1
ATOM 2904 C CA . ILE A 1 359 ? 13.266 -0.953 -2.165 1.00 73.50 359 ILE A CA 1
ATOM 2905 C C . ILE A 1 359 ? 14.613 -0.837 -2.880 1.00 73.50 359 ILE A C 1
ATOM 2907 O O . ILE A 1 359 ? 15.029 -1.758 -3.580 1.00 73.50 359 ILE A O 1
ATOM 2911 N N . ILE A 1 360 ? 15.293 0.300 -2.740 1.00 69.31 360 ILE A N 1
ATOM 2912 C CA . ILE A 1 360 ? 16.672 0.512 -3.190 1.00 69.31 360 ILE A CA 1
ATOM 2913 C C . ILE A 1 360 ? 17.563 0.609 -1.962 1.00 69.31 360 ILE A C 1
ATOM 2915 O O . ILE A 1 360 ? 17.418 1.550 -1.188 1.00 69.31 360 ILE A O 1
ATOM 2919 N N . SER A 1 361 ? 18.517 -0.306 -1.817 1.00 66.31 361 SER A N 1
ATOM 2920 C CA . SER A 1 361 ? 19.511 -0.261 -0.743 1.00 66.31 361 SER A CA 1
ATOM 2921 C C . SER A 1 361 ? 20.856 0.204 -1.299 1.00 66.31 361 SER A C 1
ATOM 2923 O O . SER A 1 361 ? 21.405 -0.406 -2.212 1.00 66.31 361 SER A O 1
ATOM 2925 N N . LEU A 1 362 ? 21.379 1.303 -0.760 1.00 63.00 362 LEU A N 1
ATOM 2926 C CA . LEU A 1 362 ? 22.689 1.858 -1.079 1.00 63.00 362 LEU A CA 1
ATOM 2927 C C . LEU A 1 362 ? 23.639 1.612 0.092 1.00 63.00 362 LEU A C 1
ATOM 2929 O O . LEU A 1 362 ? 23.345 1.988 1.227 1.00 63.00 362 LEU A O 1
ATOM 2933 N N . THR A 1 363 ? 24.796 1.025 -0.197 1.00 58.50 363 THR A N 1
ATOM 2934 C CA . THR A 1 363 ? 25.894 0.888 0.763 1.00 58.50 363 THR A CA 1
ATOM 2935 C C . THR A 1 363 ? 26.938 1.954 0.461 1.00 58.50 363 THR A C 1
ATOM 2937 O O . THR A 1 363 ? 27.529 1.953 -0.618 1.00 58.50 363 THR A O 1
ATOM 2940 N N . GLN A 1 364 ? 27.171 2.867 1.401 1.00 57.34 364 GLN A N 1
ATOM 2941 C CA . GLN A 1 364 ? 28.281 3.813 1.326 1.00 57.34 364 GLN A CA 1
ATOM 2942 C C . GLN A 1 364 ? 29.380 3.376 2.290 1.00 57.34 364 GLN A C 1
ATOM 2944 O O . GLN A 1 364 ? 29.174 3.302 3.502 1.00 57.34 364 GLN A O 1
ATOM 2949 N N . ASN A 1 365 ? 30.563 3.098 1.745 1.00 51.88 365 ASN A N 1
ATOM 2950 C CA . ASN A 1 365 ? 31.749 2.856 2.553 1.00 51.88 365 ASN A CA 1
ATOM 2951 C C . ASN A 1 365 ? 32.338 4.207 2.948 1.00 51.88 365 ASN A C 1
ATOM 2953 O O . ASN A 1 365 ? 32.848 4.939 2.100 1.00 51.88 365 ASN A O 1
ATOM 2957 N N . SER A 1 366 ? 32.264 4.544 4.234 1.00 49.25 366 SER A N 1
ATOM 2958 C CA . SER A 1 366 ? 32.944 5.729 4.740 1.00 49.25 366 SER A CA 1
ATOM 2959 C C . SER A 1 366 ? 34.439 5.435 4.831 1.00 49.25 366 SER A C 1
ATOM 2961 O O . SER A 1 366 ? 34.885 4.719 5.730 1.00 49.25 366 SER A O 1
ATOM 2963 N N . SER A 1 367 ? 35.226 6.012 3.918 1.00 53.91 367 SER A N 1
ATOM 2964 C CA . SER A 1 367 ? 36.696 5.924 3.908 1.00 53.91 367 SER A CA 1
ATOM 2965 C C . SER A 1 367 ? 37.351 6.497 5.170 1.00 53.91 367 SER A C 1
ATOM 2967 O O . SER A 1 367 ? 38.543 6.306 5.387 1.00 53.91 367 SER A O 1
ATOM 2969 N N . ARG A 1 368 ? 36.576 7.190 6.013 1.00 49.22 368 ARG A N 1
ATOM 2970 C CA . ARG A 1 368 ? 37.047 7.859 7.227 1.00 49.22 368 ARG A CA 1
ATOM 2971 C C . ARG A 1 368 ? 36.837 7.052 8.512 1.00 49.22 368 ARG A C 1
ATOM 2973 O O . ARG A 1 368 ? 37.511 7.339 9.491 1.00 49.22 368 ARG A O 1
ATOM 2980 N N . PHE A 1 369 ? 35.919 6.078 8.529 1.00 48.91 369 PHE A N 1
ATOM 2981 C CA . PHE A 1 369 ? 35.494 5.417 9.776 1.00 48.91 369 PHE A CA 1
ATOM 2982 C C . PHE A 1 369 ? 35.401 3.880 9.724 1.00 48.91 369 PHE A C 1
ATOM 2984 O O . PHE A 1 369 ? 34.911 3.290 10.680 1.00 48.91 369 PHE A O 1
ATOM 2991 N N . ASN A 1 370 ? 35.870 3.208 8.663 1.00 51.78 370 ASN A N 1
ATOM 2992 C CA . ASN A 1 370 ? 35.855 1.734 8.548 1.00 51.78 370 ASN A CA 1
ATOM 2993 C C . ASN A 1 370 ? 34.497 1.071 8.883 1.00 51.78 370 ASN A C 1
ATOM 2995 O O . ASN A 1 370 ? 34.449 -0.088 9.292 1.00 51.78 370 ASN A O 1
ATOM 2999 N N . PHE A 1 371 ? 33.382 1.780 8.681 1.00 48.81 371 PHE A N 1
ATOM 3000 C CA . PHE A 1 371 ? 32.043 1.208 8.767 1.00 48.81 371 PHE A CA 1
ATOM 3001 C C . PHE A 1 371 ? 31.256 1.511 7.490 1.00 48.81 371 PHE A C 1
ATOM 3003 O O . PHE A 1 371 ? 31.408 2.567 6.867 1.00 48.81 371 PHE A O 1
ATOM 3010 N N . ALA A 1 372 ? 30.434 0.545 7.089 1.00 52.09 372 ALA A N 1
ATOM 3011 C CA . ALA A 1 372 ? 29.526 0.672 5.962 1.00 52.09 372 ALA A CA 1
ATOM 3012 C C . ALA A 1 372 ? 28.190 1.242 6.454 1.00 52.09 372 ALA A C 1
ATOM 3014 O O . ALA A 1 372 ? 27.558 0.668 7.342 1.00 52.09 372 ALA A O 1
ATOM 3015 N N . VAL A 1 373 ? 27.762 2.365 5.876 1.00 51.16 373 VAL A N 1
ATOM 3016 C CA . VAL A 1 373 ? 26.427 2.929 6.104 1.00 51.16 373 VAL A CA 1
ATOM 3017 C C . VAL A 1 373 ? 25.477 2.320 5.075 1.00 51.16 373 VAL A C 1
ATOM 3019 O O . VAL A 1 373 ? 25.746 2.383 3.873 1.00 51.16 373 VAL A O 1
ATOM 3022 N N . TYR A 1 374 ? 24.358 1.758 5.531 1.00 55.84 374 TYR A N 1
ATOM 3023 C CA . TYR A 1 374 ? 23.310 1.211 4.669 1.00 55.84 374 TYR A CA 1
ATOM 3024 C C . TYR A 1 374 ? 22.098 2.145 4.670 1.00 55.84 374 TYR A C 1
ATOM 3026 O O . TYR A 1 374 ? 21.453 2.328 5.700 1.00 55.84 374 TYR A O 1
ATOM 3034 N N . HIS A 1 375 ? 21.765 2.717 3.515 1.00 61.62 375 HIS A N 1
ATOM 3035 C CA . HIS A 1 375 ? 20.555 3.516 3.324 1.00 61.62 375 HIS A CA 1
ATOM 3036 C C . HIS A 1 375 ? 19.570 2.764 2.434 1.00 61.62 375 HIS A C 1
ATOM 3038 O O . HIS A 1 375 ? 19.915 2.421 1.308 1.00 61.62 375 HIS A O 1
ATOM 3044 N N . SER A 1 376 ? 18.342 2.542 2.907 1.00 61.09 376 SER A N 1
ATOM 3045 C CA . SER A 1 376 ? 17.268 1.959 2.093 1.00 61.09 376 SER A CA 1
ATOM 3046 C C . SER A 1 376 ? 16.208 3.008 1.766 1.00 61.09 376 SER A C 1
ATOM 3048 O O . SER A 1 376 ? 15.698 3.680 2.658 1.00 61.09 376 SER A O 1
ATOM 3050 N N . PHE A 1 377 ? 15.878 3.137 0.485 1.00 66.00 377 PHE A N 1
ATOM 3051 C CA . PHE A 1 377 ? 14.857 4.032 -0.045 1.00 66.00 377 PHE A CA 1
ATOM 3052 C C . PHE A 1 377 ? 13.697 3.217 -0.589 1.00 66.00 377 PHE A C 1
ATOM 3054 O O . PHE A 1 377 ? 13.900 2.213 -1.266 1.00 66.00 377 PHE A O 1
ATOM 3061 N N . VAL A 1 378 ? 12.481 3.682 -0.343 1.00 69.94 378 VAL A N 1
ATOM 3062 C CA . VAL A 1 378 ? 11.268 3.057 -0.861 1.00 69.94 378 VAL A CA 1
ATOM 3063 C C . VAL A 1 378 ? 10.754 3.864 -2.041 1.00 69.94 378 VAL A C 1
ATOM 3065 O O . VAL A 1 378 ? 10.549 5.073 -1.931 1.00 69.94 378 VAL A O 1
ATOM 3068 N N . TYR A 1 379 ? 10.522 3.197 -3.167 1.00 70.88 379 TYR A N 1
ATOM 3069 C CA . TYR A 1 379 ? 9.880 3.788 -4.331 1.00 70.88 379 TYR A CA 1
ATOM 3070 C C . TYR A 1 379 ? 8.509 3.147 -4.543 1.00 70.88 379 TYR A C 1
ATOM 3072 O O . TYR A 1 379 ? 8.425 2.002 -4.976 1.00 70.88 379 TYR A O 1
ATOM 3080 N N . LYS A 1 380 ? 7.439 3.887 -4.237 1.00 81.62 380 LYS A N 1
ATOM 3081 C CA . LYS A 1 380 ? 6.054 3.492 -4.523 1.00 81.62 380 LYS A CA 1
ATOM 3082 C C . LYS A 1 380 ? 5.710 3.880 -5.956 1.00 81.62 380 LYS A C 1
ATOM 3084 O O . LYS A 1 380 ? 5.663 5.072 -6.258 1.00 81.62 380 LYS A O 1
ATOM 3089 N N . TYR A 1 381 ? 5.502 2.895 -6.823 1.00 77.19 381 TYR A N 1
ATOM 3090 C CA . TYR A 1 381 ? 5.222 3.155 -8.237 1.00 77.19 381 TYR A CA 1
ATOM 3091 C C . TYR A 1 381 ? 3.720 3.179 -8.543 1.00 77.19 381 TYR A C 1
ATOM 3093 O O . TYR A 1 381 ? 3.320 3.852 -9.488 1.00 77.19 381 TYR A O 1
ATOM 3101 N N . HIS A 1 382 ? 2.890 2.501 -7.741 1.00 84.38 382 HIS A N 1
ATOM 3102 C CA . HIS A 1 382 ? 1.438 2.517 -7.900 1.00 84.38 382 HIS A CA 1
ATOM 3103 C C . HIS A 1 382 ? 0.710 2.341 -6.562 1.00 84.38 382 HIS A C 1
ATOM 3105 O O . HIS A 1 382 ? 1.190 1.670 -5.646 1.00 84.38 382 HIS A O 1
ATOM 3111 N N . GLU A 1 383 ? -0.462 2.960 -6.456 1.00 89.12 383 GLU A N 1
ATOM 3112 C CA . GLU A 1 383 ? -1.345 2.893 -5.296 1.00 89.12 383 GLU A CA 1
ATOM 3113 C C . GLU A 1 383 ? -2.794 3.051 -5.752 1.00 89.12 383 GLU A C 1
ATOM 3115 O O . GLU A 1 383 ? -3.129 4.021 -6.426 1.00 89.12 383 GLU A O 1
ATOM 3120 N N . VAL A 1 384 ? -3.647 2.117 -5.346 1.00 89.94 384 VAL A N 1
ATOM 3121 C CA . VAL A 1 384 ? -5.101 2.229 -5.454 1.00 89.94 384 VAL A CA 1
ATOM 3122 C C . VAL A 1 384 ? -5.606 2.715 -4.106 1.00 89.94 384 VAL A C 1
ATOM 3124 O O . VAL A 1 384 ? -5.467 2.002 -3.112 1.00 89.94 384 VAL A O 1
ATOM 3127 N N . LYS A 1 385 ? -6.188 3.916 -4.062 1.00 91.00 385 LYS A N 1
ATOM 3128 C CA . LYS A 1 385 ? -6.825 4.458 -2.854 1.00 91.00 385 LYS A CA 1
ATOM 3129 C C . LYS A 1 385 ? -8.332 4.337 -2.971 1.00 91.00 385 LYS A C 1
ATOM 3131 O O . LYS A 1 385 ? -8.932 4.956 -3.844 1.00 91.00 385 LYS A O 1
ATOM 3136 N N . LEU A 1 386 ? -8.939 3.582 -2.065 1.00 91.88 386 LEU A N 1
ATOM 3137 C CA . LEU A 1 386 ? -10.387 3.476 -1.982 1.00 91.88 386 LEU A CA 1
ATOM 3138 C C . LEU A 1 386 ? -10.961 4.733 -1.302 1.00 91.88 386 LEU A C 1
ATOM 3140 O O . LEU A 1 386 ? -10.425 5.163 -0.275 1.00 91.88 386 LEU A O 1
ATOM 3144 N N . PRO A 1 387 ? -12.042 5.332 -1.838 1.00 90.19 387 PRO A N 1
ATOM 3145 C CA . PRO A 1 387 ? -12.687 6.496 -1.236 1.00 90.19 387 PRO A CA 1
ATOM 3146 C C . PRO A 1 387 ? -13.174 6.217 0.192 1.00 90.19 387 PRO A C 1
ATOM 3148 O O . PRO A 1 387 ? -14.101 5.427 0.406 1.00 90.19 387 PRO A O 1
ATOM 3151 N N . LEU A 1 388 ? -12.575 6.894 1.175 1.00 91.69 388 LEU A N 1
ATOM 3152 C CA . LEU A 1 388 ? -12.880 6.703 2.596 1.00 91.69 388 LEU A CA 1
ATOM 3153 C C . LEU A 1 388 ? -14.312 7.137 2.955 1.00 91.69 388 LEU A C 1
ATOM 3155 O O . LEU A 1 388 ? -14.868 6.674 3.946 1.00 91.69 388 LEU A O 1
ATOM 3159 N N . GLU A 1 389 ? -14.936 8.003 2.152 1.00 90.69 389 GLU A N 1
ATOM 3160 C CA . GLU A 1 389 ? -16.321 8.463 2.328 1.00 90.69 389 GLU A CA 1
ATOM 3161 C C . GLU A 1 389 ? -17.349 7.362 2.035 1.00 90.69 389 GLU A C 1
ATOM 3163 O O . GLU A 1 389 ? -18.485 7.411 2.520 1.00 90.69 389 GLU A O 1
ATOM 3168 N N . LYS A 1 390 ? -16.959 6.372 1.225 1.00 89.75 390 LYS A N 1
ATOM 3169 C CA . LYS A 1 390 ? -17.810 5.244 0.830 1.00 89.75 390 LYS A CA 1
ATOM 3170 C C . LYS A 1 390 ? -17.691 4.046 1.772 1.00 89.75 390 LYS A C 1
ATOM 3172 O O . LYS A 1 390 ? -18.541 3.160 1.711 1.00 89.75 390 LYS A O 1
ATOM 3177 N N . LEU A 1 391 ? -16.687 4.030 2.651 1.00 92.81 391 LEU A N 1
ATOM 3178 C CA . LEU A 1 391 ? -16.503 2.982 3.653 1.00 92.81 391 LEU A CA 1
ATOM 3179 C C . LEU A 1 391 ? -17.563 3.104 4.747 1.00 92.81 391 LEU A C 1
ATOM 3181 O O . LEU A 1 391 ? -17.483 3.962 5.626 1.00 92.81 391 LEU A O 1
ATOM 3185 N N . LYS A 1 392 ? -18.580 2.248 4.662 1.00 93.62 392 LYS A N 1
ATOM 3186 C CA . LYS A 1 392 ? -19.724 2.203 5.579 1.00 93.62 392 LYS A CA 1
ATOM 3187 C C . LYS A 1 392 ? -20.016 0.759 5.976 1.00 93.62 392 LYS A C 1
ATOM 3189 O O . LYS A 1 392 ? -19.584 -0.172 5.298 1.00 93.62 392 LYS A O 1
ATOM 3194 N N . SER A 1 393 ? -20.763 0.565 7.058 1.00 94.56 393 SER A N 1
ATOM 3195 C CA . SER A 1 393 ? -21.278 -0.761 7.417 1.00 94.56 393 SER A CA 1
ATOM 3196 C C . SER A 1 393 ? -22.086 -1.355 6.262 1.00 94.56 393 SER A C 1
ATOM 3198 O O . SER A 1 393 ? -22.827 -0.629 5.598 1.00 94.56 393 SER A O 1
ATOM 3200 N N . PHE A 1 394 ? -21.960 -2.663 6.058 1.00 93.62 394 PHE A N 1
ATOM 3201 C CA . PHE A 1 394 ? -22.611 -3.415 4.984 1.00 93.62 394 PHE A CA 1
ATOM 3202 C C . PHE A 1 394 ? -22.227 -2.937 3.574 1.00 93.62 394 PHE A C 1
ATOM 3204 O O . PHE A 1 394 ? -23.049 -2.910 2.659 1.00 93.62 394 PHE A O 1
ATOM 3211 N N . SER A 1 395 ? -20.958 -2.570 3.388 1.00 94.31 395 SER A N 1
ATOM 3212 C CA . SER A 1 395 ? -20.393 -2.264 2.068 1.00 94.31 395 SER A CA 1
ATOM 3213 C C . SER A 1 395 ? -19.177 -3.129 1.762 1.00 94.31 395 SER A C 1
ATOM 3215 O O . SER A 1 395 ? -18.569 -3.703 2.669 1.00 94.31 395 SER A O 1
ATOM 3217 N N . ALA A 1 396 ? -18.822 -3.229 0.484 1.00 95.00 396 ALA A N 1
ATOM 3218 C CA . ALA A 1 396 ? -17.634 -3.934 0.045 1.00 95.00 396 ALA A CA 1
ATOM 3219 C C . ALA A 1 396 ? -16.972 -3.268 -1.163 1.00 95.00 396 ALA A C 1
ATOM 3221 O O . ALA A 1 396 ? -17.604 -2.560 -1.951 1.00 95.00 396 ALA A O 1
ATOM 3222 N N . TYR A 1 397 ? -15.677 -3.538 -1.297 1.00 95.50 397 TYR A N 1
ATOM 3223 C CA . TYR A 1 397 ? -14.897 -3.269 -2.494 1.00 95.50 397 TYR A CA 1
ATOM 3224 C C . TYR A 1 397 ? -14.296 -4.567 -3.006 1.00 95.50 397 TYR A C 1
ATOM 3226 O O . TYR A 1 397 ? -13.625 -5.283 -2.261 1.00 95.50 397 TYR A O 1
ATOM 3234 N N . ARG A 1 398 ? -14.479 -4.842 -4.293 1.00 94.69 398 ARG A N 1
ATOM 3235 C CA . ARG A 1 398 ? -13.775 -5.912 -4.991 1.00 94.69 398 ARG A CA 1
ATOM 3236 C C . ARG A 1 398 ? -12.731 -5.312 -5.920 1.00 94.69 398 ARG A C 1
ATOM 3238 O O . ARG A 1 398 ? -13.026 -4.373 -6.649 1.00 94.69 398 ARG A O 1
ATOM 3245 N N . LEU A 1 399 ? -11.511 -5.830 -5.860 1.00 95.00 399 LEU A N 1
ATOM 3246 C CA . LEU A 1 399 ? -10.418 -5.465 -6.747 1.00 95.00 399 LEU A CA 1
ATOM 3247 C C . LEU A 1 399 ? -10.058 -6.674 -7.603 1.00 95.00 399 LEU A C 1
ATOM 3249 O O . LEU A 1 399 ? -9.613 -7.685 -7.064 1.00 95.00 399 LEU A O 1
ATOM 3253 N N . ASP A 1 400 ? -10.222 -6.561 -8.916 1.00 92.25 400 ASP A N 1
ATOM 3254 C CA . ASP A 1 400 ? -9.864 -7.609 -9.871 1.00 92.25 400 ASP A CA 1
ATOM 3255 C C . ASP A 1 400 ? -8.568 -7.218 -10.609 1.00 92.25 400 ASP A C 1
ATOM 3257 O O . ASP A 1 400 ? -8.460 -6.081 -11.089 1.00 92.25 400 ASP A O 1
ATOM 3261 N N . PRO A 1 401 ? -7.559 -8.108 -10.685 1.00 92.06 401 PRO A N 1
ATOM 3262 C CA . PRO A 1 401 ? -6.273 -7.799 -11.301 1.00 92.06 401 PRO A CA 1
ATOM 3263 C C . PRO A 1 401 ? -6.391 -7.653 -12.821 1.00 92.06 401 PRO A C 1
ATOM 3265 O O . PRO A 1 401 ? -7.084 -8.417 -13.494 1.00 92.06 401 PRO A O 1
ATOM 3268 N N . VAL A 1 402 ? -5.655 -6.691 -13.373 1.00 89.56 402 VAL A N 1
ATOM 3269 C CA . VAL A 1 402 ? -5.453 -6.535 -14.818 1.00 89.56 402 VAL A CA 1
ATOM 3270 C C . VAL A 1 402 ? -4.226 -7.343 -15.230 1.00 89.56 402 VAL A C 1
ATOM 3272 O O . VAL A 1 402 ? -3.229 -7.369 -14.509 1.00 89.56 402 VAL A O 1
ATOM 3275 N N . LYS A 1 403 ? -4.279 -7.974 -16.408 1.00 87.31 403 LYS A N 1
ATOM 3276 C CA . LYS A 1 403 ? -3.153 -8.753 -16.940 1.00 87.31 403 LYS A CA 1
ATOM 3277 C C . LYS A 1 403 ? -1.889 -7.902 -17.050 1.00 87.31 403 LYS A C 1
ATOM 3279 O O . LYS A 1 403 ? -1.906 -6.836 -17.668 1.00 87.31 403 LYS A O 1
ATOM 3284 N N . THR A 1 404 ? -0.786 -8.402 -16.500 1.00 89.38 404 THR A N 1
ATOM 3285 C CA . THR A 1 404 ? 0.529 -7.730 -16.513 1.00 89.38 404 THR A CA 1
ATOM 3286 C C . THR A 1 404 ? 1.566 -8.498 -17.332 1.00 89.38 404 THR A C 1
ATOM 3288 O O . THR A 1 404 ? 1.396 -9.676 -17.635 1.00 89.38 404 THR A O 1
ATOM 3291 N N . CYS A 1 405 ? 2.695 -7.855 -17.657 1.00 89.06 405 CYS A N 1
ATOM 3292 C CA . CYS A 1 405 ? 3.772 -8.499 -18.418 1.00 89.06 405 CYS A CA 1
ATOM 3293 C C . CYS A 1 405 ? 4.327 -9.765 -17.747 1.00 89.06 405 CYS A C 1
ATOM 3295 O O . CYS A 1 405 ? 4.721 -10.698 -18.437 1.00 89.06 405 CYS A O 1
ATOM 3297 N N . LEU A 1 406 ? 4.345 -9.805 -16.411 1.00 88.75 406 LEU A N 1
ATOM 3298 C CA . LEU A 1 406 ? 4.911 -10.912 -15.633 1.00 88.75 406 LEU A CA 1
ATOM 3299 C C . LEU A 1 406 ? 4.125 -12.227 -15.773 1.00 88.75 406 LEU A C 1
ATOM 3301 O O . LEU A 1 406 ? 4.629 -13.278 -15.386 1.00 88.75 406 LEU A O 1
ATOM 3305 N N . GLU A 1 407 ? 2.919 -12.187 -16.342 1.00 87.81 407 GLU A N 1
ATOM 3306 C CA . GLU A 1 407 ? 2.117 -13.381 -16.631 1.00 87.81 407 GLU A CA 1
ATOM 3307 C C . GLU A 1 407 ? 2.592 -14.130 -17.885 1.00 87.81 407 GLU A C 1
ATOM 3309 O O . GLU A 1 407 ? 2.296 -15.315 -18.042 1.00 87.81 407 GLU A O 1
ATOM 3314 N N . PHE A 1 408 ? 3.345 -13.472 -18.773 1.00 90.69 408 PHE A N 1
ATOM 3315 C CA . PHE A 1 408 ? 3.866 -14.100 -19.984 1.00 90.69 408 PHE A CA 1
ATOM 3316 C C . PHE A 1 408 ? 5.165 -14.856 -19.701 1.00 90.69 408 PHE A C 1
ATOM 3318 O O . PHE A 1 408 ? 6.182 -14.278 -19.316 1.00 90.69 408 PHE A O 1
ATOM 3325 N N . THR A 1 409 ? 5.147 -16.163 -19.955 1.00 89.75 409 THR A N 1
ATOM 3326 C CA . THR A 1 409 ? 6.267 -17.075 -19.672 1.00 89.75 409 THR A CA 1
ATOM 3327 C C . THR A 1 409 ? 7.162 -17.359 -20.877 1.00 89.75 409 THR A C 1
ATOM 3329 O O . THR A 1 409 ? 8.143 -18.086 -20.741 1.00 89.75 409 THR A O 1
ATOM 3332 N N . SER A 1 410 ? 6.851 -16.810 -22.056 1.00 90.94 410 SER A N 1
ATOM 3333 C CA . SER A 1 410 ? 7.656 -16.991 -23.271 1.00 90.94 410 SER A CA 1
ATOM 3334 C C . SER A 1 410 ? 7.905 -15.672 -23.998 1.00 90.94 410 SER A C 1
ATOM 3336 O O . SER A 1 410 ? 7.064 -14.769 -23.973 1.00 90.94 410 SER A O 1
ATOM 3338 N N . CYS A 1 411 ? 9.040 -15.585 -24.697 1.00 90.81 411 CYS A N 1
ATOM 3339 C CA . CYS A 1 411 ? 9.430 -14.405 -25.472 1.00 90.81 411 CYS A CA 1
ATOM 3340 C C . CYS A 1 411 ? 8.384 -14.022 -26.527 1.00 90.81 411 CYS A C 1
ATOM 3342 O O . CYS A 1 411 ? 8.049 -12.845 -26.669 1.00 90.81 411 CYS A O 1
ATOM 3344 N N . GLU A 1 412 ? 7.828 -15.013 -27.225 1.00 91.00 412 GLU A N 1
ATOM 3345 C CA . GLU A 1 412 ? 6.794 -14.803 -28.240 1.00 91.00 412 GLU A CA 1
ATOM 3346 C C . GLU A 1 412 ? 5.540 -14.204 -27.605 1.00 91.00 412 GLU A C 1
ATOM 3348 O O . GLU A 1 412 ? 5.173 -13.086 -27.951 1.00 91.00 412 GLU A O 1
ATOM 3353 N N . SER A 1 413 ? 4.976 -14.864 -26.583 1.00 91.88 413 SER A N 1
ATOM 3354 C CA . SER A 1 413 ? 3.785 -14.361 -25.880 1.00 91.88 413 SER A CA 1
ATOM 3355 C C . SER A 1 413 ? 3.986 -12.971 -25.262 1.00 91.88 413 SER A C 1
ATOM 3357 O O . SER A 1 413 ? 3.072 -12.154 -25.274 1.00 91.88 413 SER A O 1
ATOM 3359 N N . CYS A 1 414 ? 5.193 -12.683 -24.764 1.00 91.94 414 CYS A N 1
ATOM 3360 C CA . CYS A 1 414 ? 5.552 -11.400 -24.172 1.00 91.94 414 CYS A CA 1
ATOM 3361 C C . CYS A 1 414 ? 5.577 -10.277 -25.217 1.00 91.94 414 CYS A C 1
ATOM 3363 O O . CYS A 1 414 ? 5.006 -9.209 -24.998 1.00 91.94 414 CYS A O 1
ATOM 3365 N N . THR A 1 415 ? 6.233 -10.513 -26.357 1.00 89.56 415 THR A N 1
ATOM 3366 C CA . THR A 1 415 ? 6.457 -9.493 -27.397 1.00 89.56 415 THR A CA 1
ATOM 3367 C C . THR A 1 415 ? 5.274 -9.313 -28.342 1.00 89.56 415 THR A C 1
ATOM 3369 O O . THR A 1 415 ? 5.135 -8.241 -28.926 1.00 89.56 415 THR A O 1
ATOM 3372 N N . SER A 1 416 ? 4.407 -10.320 -28.473 1.00 88.81 416 SER A N 1
ATOM 3373 C CA . SER A 1 416 ? 3.140 -10.222 -29.204 1.00 88.81 416 SER A CA 1
ATOM 3374 C C . SER A 1 416 ? 1.964 -9.800 -28.319 1.00 88.81 416 SER A C 1
ATOM 3376 O O . SER A 1 416 ? 0.818 -9.831 -28.768 1.00 88.81 416 SER A O 1
ATOM 3378 N N . SER A 1 417 ? 2.204 -9.476 -27.044 1.00 84.88 417 SER A N 1
ATOM 3379 C CA . SER A 1 417 ? 1.130 -9.083 -26.135 1.00 84.88 417 SER A CA 1
ATOM 3380 C C . SER A 1 417 ? 0.567 -7.707 -26.503 1.00 84.88 417 SER A C 1
ATOM 3382 O O . SER A 1 417 ? 1.294 -6.730 -26.672 1.00 84.88 417 SER A O 1
ATOM 3384 N N . HIS A 1 418 ? -0.759 -7.625 -26.605 1.00 80.00 418 HIS A N 1
ATOM 3385 C CA . HIS A 1 418 ? -1.496 -6.378 -26.820 1.00 80.00 418 HIS A CA 1
ATOM 3386 C C . HIS A 1 418 ? -2.218 -5.967 -25.534 1.00 80.00 418 HIS A C 1
ATOM 3388 O O . HIS A 1 418 ? -3.441 -5.861 -25.495 1.00 80.00 418 HIS A O 1
ATOM 3394 N N . ILE A 1 419 ? -1.453 -5.801 -24.453 1.00 84.88 419 ILE A N 1
ATOM 3395 C CA . ILE A 1 419 ? -1.960 -5.293 -23.172 1.00 84.88 419 ILE A CA 1
ATOM 3396 C C . ILE A 1 419 ? -1.520 -3.840 -22.957 1.00 84.88 419 ILE A C 1
ATOM 3398 O O . ILE A 1 419 ? -0.645 -3.337 -23.658 1.00 84.88 419 ILE A O 1
ATOM 3402 N N . SER A 1 420 ? -2.090 -3.161 -21.960 1.00 79.44 420 SER A N 1
ATOM 3403 C CA . SER A 1 420 ? -1.806 -1.747 -21.646 1.00 79.44 420 SER A CA 1
ATOM 3404 C C . SER A 1 420 ? -0.369 -1.463 -21.165 1.00 79.44 420 SER A C 1
ATOM 3406 O O . SER A 1 420 ? -0.027 -0.314 -20.888 1.00 79.44 420 SER A O 1
ATOM 3408 N N . PHE A 1 421 ? 0.478 -2.490 -21.055 1.00 83.06 421 PHE A N 1
ATOM 3409 C CA . PHE A 1 421 ? 1.855 -2.406 -20.573 1.00 83.06 421 PHE A CA 1
ATOM 3410 C C . PHE A 1 421 ? 2.868 -2.603 -21.706 1.00 83.06 421 PHE A C 1
ATOM 3412 O O . PHE A 1 421 ? 2.698 -3.449 -22.579 1.00 83.06 421 PHE A O 1
ATOM 3419 N N . GLN A 1 422 ? 3.971 -1.849 -21.663 1.00 86.31 422 GLN A N 1
ATOM 3420 C CA . GLN A 1 422 ? 5.069 -1.959 -22.632 1.00 86.31 422 GLN A CA 1
ATOM 3421 C C . GLN A 1 422 ? 5.998 -3.128 -22.285 1.00 86.31 422 GLN A C 1
ATOM 3423 O O . GLN A 1 422 ? 7.112 -2.933 -21.792 1.00 86.31 422 GLN A O 1
ATOM 3428 N N . CYS A 1 423 ? 5.528 -4.348 -22.526 1.00 89.00 423 CYS A N 1
ATOM 3429 C CA . CYS A 1 423 ? 6.254 -5.560 -22.179 1.00 89.00 423 CYS A CA 1
ATOM 3430 C C . CYS A 1 423 ? 7.525 -5.749 -23.009 1.00 89.00 423 CYS A C 1
ATOM 3432 O O . CYS A 1 423 ? 7.545 -5.561 -24.227 1.00 89.00 423 CYS A O 1
ATOM 3434 N N . LYS A 1 424 ? 8.600 -6.153 -22.331 1.00 91.00 424 LYS A N 1
ATOM 3435 C CA . LYS A 1 424 ? 9.869 -6.531 -22.944 1.00 91.00 424 LYS A CA 1
ATOM 3436 C C . LYS A 1 424 ? 10.346 -7.851 -22.365 1.00 91.00 424 LYS A C 1
ATOM 3438 O O . LYS A 1 424 ? 10.224 -8.100 -21.167 1.00 91.00 424 LYS A O 1
ATOM 3443 N N . TRP A 1 425 ? 10.938 -8.683 -23.207 1.00 91.69 425 TRP A N 1
ATOM 3444 C CA . TRP A 1 425 ? 11.530 -9.942 -22.780 1.00 91.69 425 TRP A CA 1
ATOM 3445 C C . TRP A 1 425 ? 13.005 -9.750 -22.442 1.00 91.69 425 TRP A C 1
ATOM 3447 O O . TRP A 1 425 ? 13.761 -9.278 -23.290 1.00 91.69 425 TRP A O 1
ATOM 3457 N N . CYS A 1 426 ? 13.437 -10.119 -21.234 1.00 90.94 426 CYS A N 1
ATOM 3458 C CA . CYS A 1 426 ? 14.862 -10.209 -20.932 1.00 90.94 426 CYS A CA 1
ATOM 3459 C C . CYS A 1 426 ? 15.357 -11.657 -21.069 1.00 90.94 426 CYS A C 1
ATOM 3461 O O . CYS A 1 426 ? 14.968 -12.492 -20.249 1.00 90.94 426 CYS A O 1
ATOM 3463 N N . PRO A 1 427 ? 16.244 -11.961 -22.039 1.00 87.75 427 PRO A N 1
ATOM 3464 C CA . PRO A 1 427 ? 16.774 -13.312 -22.223 1.00 87.75 427 PRO A CA 1
ATOM 3465 C C . PRO A 1 427 ? 17.654 -13.762 -21.048 1.00 87.75 427 PRO A C 1
ATOM 3467 O O . PRO A 1 427 ? 17.539 -14.900 -20.616 1.00 87.75 427 PRO A O 1
ATOM 3470 N N . GLU A 1 428 ? 18.448 -12.854 -20.467 1.00 86.69 428 GLU A N 1
ATOM 3471 C CA . GLU A 1 428 ? 19.337 -13.141 -19.323 1.00 86.69 428 GLU A CA 1
ATOM 3472 C C . GLU A 1 428 ? 18.583 -13.616 -18.074 1.00 86.69 428 GLU A C 1
ATOM 3474 O O . GLU A 1 428 ? 19.109 -14.379 -17.269 1.00 86.69 428 GLU A O 1
ATOM 3479 N N . LEU A 1 429 ? 17.349 -13.140 -17.891 1.00 86.69 429 LEU A N 1
ATOM 3480 C CA . LEU A 1 429 ? 16.505 -13.480 -16.743 1.00 86.69 429 LEU A CA 1
ATOM 3481 C C . LEU A 1 429 ? 15.385 -14.458 -17.096 1.00 86.69 429 LEU A C 1
ATOM 3483 O O . LEU A 1 429 ? 14.657 -14.876 -16.200 1.00 86.69 429 LEU A O 1
ATOM 3487 N N . ASN A 1 430 ? 15.229 -14.791 -18.381 1.00 89.12 430 ASN A N 1
ATOM 3488 C CA . ASN A 1 430 ? 14.099 -15.555 -18.902 1.00 89.12 430 ASN A CA 1
ATOM 3489 C C . ASN A 1 430 ? 12.742 -14.999 -18.408 1.00 89.12 430 ASN A C 1
ATOM 3491 O O . ASN A 1 430 ? 11.885 -15.747 -17.938 1.00 89.12 430 ASN A O 1
ATOM 3495 N N . LEU A 1 431 ? 12.588 -13.666 -18.435 1.00 90.12 431 LEU A N 1
ATOM 3496 C CA . LEU A 1 431 ? 11.488 -12.950 -17.775 1.00 90.12 431 LEU A CA 1
ATOM 3497 C C . LEU A 1 431 ? 10.885 -11.864 -18.674 1.00 90.12 431 LEU A C 1
ATOM 3499 O O . LEU A 1 431 ? 11.609 -11.018 -19.209 1.00 90.12 431 LEU A O 1
ATOM 3503 N N . CYS A 1 432 ? 9.553 -11.832 -18.761 1.00 90.38 432 CYS A N 1
ATOM 3504 C CA . CYS A 1 432 ? 8.801 -10.741 -19.376 1.00 90.38 432 CYS A CA 1
ATOM 3505 C C . CYS A 1 432 ? 8.496 -9.638 -18.355 1.00 90.38 432 CYS A C 1
ATOM 3507 O O . CYS A 1 432 ? 7.946 -9.906 -17.291 1.00 90.38 432 CYS A O 1
ATOM 3509 N N . SER A 1 433 ? 8.836 -8.384 -18.652 1.00 89.69 433 SER A N 1
ATOM 3510 C CA . SER A 1 433 ? 8.556 -7.253 -17.761 1.00 89.69 433 SER A CA 1
ATOM 3511 C C . SER A 1 433 ? 8.546 -5.918 -18.510 1.00 89.69 433 SER A C 1
ATOM 3513 O O . SER A 1 433 ? 9.191 -5.752 -19.540 1.00 89.69 433 SER A O 1
ATOM 3515 N N . ASP A 1 434 ? 7.839 -4.939 -17.958 1.00 84.75 434 ASP A N 1
ATOM 3516 C CA . ASP A 1 434 ? 7.883 -3.513 -18.308 1.00 84.75 434 ASP A CA 1
ATOM 3517 C C . ASP A 1 434 ? 9.023 -2.743 -17.593 1.00 84.75 434 ASP A C 1
ATOM 3519 O O . ASP A 1 434 ? 9.128 -1.519 -17.688 1.00 84.75 434 ASP A O 1
ATOM 3523 N N . ALA A 1 435 ? 9.897 -3.466 -16.885 1.00 78.50 435 ALA A N 1
ATOM 3524 C CA . ALA A 1 435 ? 10.991 -2.992 -16.041 1.00 78.50 435 ALA A CA 1
ATOM 3525 C C . ALA A 1 435 ? 10.586 -2.293 -14.724 1.00 78.50 435 ALA A C 1
ATOM 3527 O O . ALA A 1 435 ? 11.477 -1.799 -14.020 1.00 78.50 435 ALA A O 1
ATOM 3528 N N . ILE A 1 436 ? 9.304 -2.252 -14.347 1.00 74.38 436 ILE A N 1
ATOM 3529 C CA . ILE A 1 436 ? 8.830 -1.614 -13.107 1.00 74.38 436 ILE A CA 1
ATOM 3530 C C . ILE A 1 436 ? 8.191 -2.676 -12.201 1.00 74.38 436 ILE A C 1
ATOM 3532 O O . ILE A 1 436 ? 6.986 -2.870 -12.189 1.00 74.38 436 ILE A O 1
ATOM 3536 N N . ASN A 1 437 ? 9.018 -3.388 -11.430 1.00 77.88 437 ASN A N 1
ATOM 3537 C CA . ASN A 1 437 ? 8.575 -4.424 -10.488 1.00 77.88 437 ASN A CA 1
ATOM 3538 C C . ASN A 1 437 ? 9.590 -4.633 -9.346 1.00 77.88 437 ASN A C 1
ATOM 3540 O O . ASN A 1 437 ? 10.608 -3.936 -9.268 1.00 77.88 437 ASN A O 1
ATOM 3544 N N . TRP A 1 438 ? 9.345 -5.622 -8.476 1.00 77.19 438 TRP A N 1
ATOM 3545 C CA . TRP A 1 438 ? 10.243 -5.983 -7.366 1.00 77.19 438 TRP A CA 1
ATOM 3546 C C . TRP A 1 438 ? 11.653 -6.359 -7.839 1.00 77.19 438 TRP A C 1
ATOM 3548 O O . TRP A 1 438 ? 12.644 -6.035 -7.186 1.00 77.19 438 TRP A O 1
ATOM 3558 N N . ASN A 1 439 ? 11.759 -6.957 -9.027 1.00 73.38 439 ASN A N 1
ATOM 3559 C CA . ASN A 1 439 ? 13.011 -7.417 -9.626 1.00 73.38 439 ASN A CA 1
ATOM 3560 C C . ASN A 1 439 ? 13.766 -6.317 -10.388 1.00 73.38 439 ASN A C 1
ATOM 3562 O O . ASN A 1 439 ? 14.731 -6.609 -11.097 1.00 73.38 439 ASN A O 1
ATOM 3566 N N . ARG A 1 440 ? 13.385 -5.042 -10.243 1.00 79.94 440 ARG A N 1
ATOM 3567 C CA . ARG A 1 440 ? 13.988 -3.932 -10.993 1.00 79.94 440 ARG A CA 1
ATOM 3568 C C . ARG A 1 440 ? 15.501 -3.810 -10.811 1.00 79.94 440 ARG A C 1
ATOM 3570 O O . ARG A 1 440 ? 16.201 -3.491 -11.768 1.00 79.94 440 ARG A O 1
ATOM 3577 N N . GLN A 1 441 ? 16.025 -4.063 -9.613 1.00 73.44 441 GLN A N 1
ATOM 3578 C CA . GLN A 1 441 ? 17.476 -4.034 -9.403 1.00 73.44 441 GLN A CA 1
ATOM 3579 C C . GLN A 1 441 ? 18.181 -5.122 -10.217 1.00 73.44 441 GLN A C 1
ATOM 3581 O O . GLN A 1 441 ? 19.162 -4.827 -10.895 1.00 73.44 441 GLN A O 1
ATOM 3586 N N . ILE A 1 442 ? 17.633 -6.341 -10.200 1.00 77.12 442 ILE A N 1
ATOM 3587 C CA . ILE A 1 442 ? 18.149 -7.488 -10.954 1.00 77.12 442 ILE A CA 1
ATOM 3588 C C . ILE A 1 442 ? 18.061 -7.203 -12.460 1.00 77.12 442 ILE A C 1
ATOM 3590 O O . ILE A 1 442 ? 19.021 -7.416 -13.195 1.00 77.12 442 ILE A O 1
ATOM 3594 N N . TRP A 1 443 ? 16.950 -6.618 -12.914 1.00 80.44 443 TRP A N 1
ATOM 3595 C CA . TRP A 1 443 ? 16.765 -6.176 -14.297 1.00 80.44 443 TRP A CA 1
ATOM 3596 C C . TRP A 1 443 ? 17.859 -5.198 -14.753 1.00 80.44 443 TRP A C 1
ATOM 3598 O O . TRP A 1 443 ? 18.420 -5.340 -15.842 1.00 80.44 443 TRP A O 1
ATOM 3608 N N . LEU A 1 444 ? 18.186 -4.205 -13.919 1.00 79.00 444 LEU A N 1
ATOM 3609 C CA . LEU A 1 444 ? 19.237 -3.231 -14.212 1.00 79.00 444 LEU A CA 1
ATOM 3610 C C . LEU A 1 444 ? 20.635 -3.862 -14.164 1.00 79.00 444 LEU A C 1
ATOM 3612 O O . LEU A 1 444 ? 21.435 -3.609 -15.066 1.00 79.00 444 LEU A O 1
ATOM 3616 N N . SER A 1 445 ? 20.929 -4.701 -13.164 1.00 79.00 445 SER A N 1
ATOM 3617 C CA . SER A 1 445 ? 22.236 -5.359 -13.035 1.00 79.00 445 SER A CA 1
ATOM 3618 C C . SER A 1 445 ? 22.511 -6.349 -14.166 1.00 79.00 445 SER A C 1
ATOM 3620 O O . SER A 1 445 ? 23.646 -6.442 -14.625 1.00 79.00 445 SER A O 1
ATOM 3622 N N . SER A 1 446 ? 21.473 -7.023 -14.669 1.00 82.62 446 SER A N 1
ATOM 3623 C CA . SER A 1 446 ? 21.554 -7.929 -15.822 1.00 82.62 446 SER A CA 1
ATOM 3624 C C . SER A 1 446 ? 21.511 -7.197 -17.170 1.00 82.62 446 SER A C 1
ATOM 3626 O O . SER A 1 446 ? 21.403 -7.829 -18.215 1.00 82.62 446 SER A O 1
ATOM 3628 N N . LYS A 1 447 ? 21.588 -5.855 -17.173 1.00 82.44 447 LYS A N 1
ATOM 3629 C CA . LYS A 1 447 ? 21.604 -4.994 -18.373 1.00 82.44 447 LYS A CA 1
ATOM 3630 C C . LYS A 1 447 ? 20.389 -5.167 -19.302 1.00 82.44 447 LYS A C 1
ATOM 3632 O O . LYS A 1 447 ? 20.420 -4.710 -2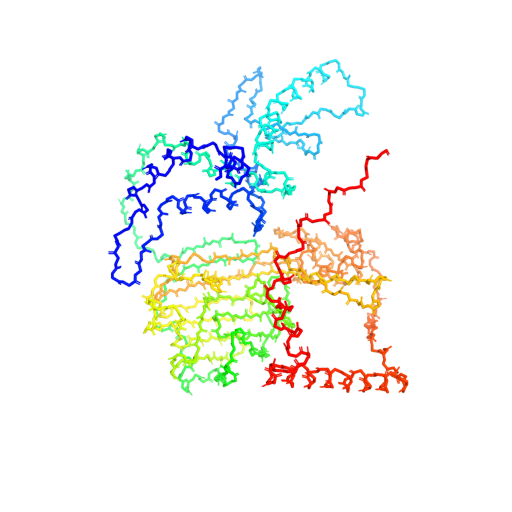0.448 1.00 82.44 447 LYS A O 1
ATOM 3637 N N . CYS A 1 448 ? 19.280 -5.701 -18.783 1.00 82.56 448 CYS A N 1
ATOM 3638 C CA . CYS A 1 448 ? 18.044 -5.948 -19.532 1.00 82.56 448 CYS A CA 1
ATOM 3639 C C . CYS A 1 448 ? 17.426 -4.662 -20.111 1.00 82.56 448 CYS A C 1
ATOM 3641 O O . CYS A 1 448 ? 16.695 -4.709 -21.096 1.00 82.56 448 CYS A O 1
ATOM 3643 N N . SER A 1 449 ? 17.734 -3.482 -19.562 1.00 81.38 449 SER A N 1
ATOM 3644 C CA . SER A 1 449 ? 17.296 -2.201 -20.142 1.00 81.38 449 SER A CA 1
ATOM 3645 C C . SER A 1 449 ? 17.791 -1.972 -21.575 1.00 81.38 449 SER A C 1
ATOM 3647 O O . SER A 1 449 ? 17.155 -1.221 -22.309 1.00 81.38 449 SER A O 1
ATOM 3649 N N . ILE A 1 450 ? 18.904 -2.606 -21.959 1.00 79.25 450 ILE A N 1
ATOM 3650 C CA . ILE A 1 450 ? 19.528 -2.477 -23.283 1.00 79.25 450 ILE A CA 1
ATOM 3651 C C . ILE A 1 450 ? 19.351 -3.771 -24.089 1.00 79.25 450 ILE A C 1
ATOM 3653 O O . ILE A 1 450 ? 19.067 -3.710 -25.281 1.00 79.25 450 ILE A O 1
ATOM 3657 N N . SER A 1 451 ? 19.498 -4.935 -23.446 1.00 80.25 451 SER A N 1
ATOM 3658 C CA . SER A 1 451 ? 19.466 -6.248 -24.108 1.00 80.25 451 SER A CA 1
ATOM 3659 C C . SER A 1 451 ? 18.068 -6.859 -24.270 1.00 80.25 451 SER A C 1
ATOM 3661 O O . SER A 1 451 ? 17.948 -7.925 -24.867 1.00 80.25 451 SER A O 1
ATOM 3663 N N . SER A 1 452 ? 17.008 -6.221 -23.760 1.00 82.94 452 SER A N 1
ATOM 3664 C CA . SER A 1 452 ? 15.648 -6.767 -23.850 1.00 82.94 452 SER A CA 1
ATOM 3665 C C . SER A 1 452 ? 15.033 -6.674 -25.247 1.00 82.94 452 SER A C 1
ATOM 3667 O O . SER A 1 452 ? 15.333 -5.785 -26.051 1.00 82.94 452 SER A O 1
ATOM 3669 N N . PHE A 1 453 ? 14.141 -7.617 -25.538 1.00 86.50 453 PHE A N 1
ATOM 3670 C CA . PHE A 1 453 ? 13.465 -7.734 -26.821 1.00 86.50 453 PHE A CA 1
ATOM 3671 C C . PHE A 1 453 ? 12.057 -7.160 -26.736 1.00 86.50 453 PHE A C 1
ATOM 3673 O O . PHE A 1 453 ? 11.296 -7.473 -25.824 1.00 86.50 453 PHE A O 1
ATOM 3680 N N . SER A 1 454 ? 11.717 -6.328 -27.715 1.00 80.31 454 SER A N 1
ATOM 3681 C CA . SER A 1 454 ? 10.379 -5.762 -27.908 1.00 80.31 454 SER A CA 1
ATOM 3682 C C . SER A 1 454 ? 9.723 -6.250 -29.202 1.00 80.31 454 SER A C 1
ATOM 3684 O O . SER A 1 454 ? 8.634 -5.805 -29.536 1.00 80.31 454 SER A O 1
ATOM 3686 N N . SER A 1 455 ? 10.403 -7.110 -29.966 1.00 79.62 455 SER A N 1
ATOM 3687 C CA . SER A 1 455 ? 9.940 -7.621 -31.253 1.00 79.62 455 SER A CA 1
ATOM 3688 C C . SER A 1 455 ? 10.134 -9.130 -31.329 1.00 79.62 455 SER A C 1
ATOM 3690 O O . SER A 1 455 ? 11.194 -9.645 -30.960 1.00 79.62 455 SER A O 1
ATOM 3692 N N . ILE A 1 456 ? 9.133 -9.819 -31.876 1.00 82.31 456 ILE A N 1
ATOM 3693 C CA . ILE A 1 456 ? 9.110 -11.283 -31.978 1.00 82.31 456 ILE A CA 1
ATOM 3694 C C . ILE A 1 456 ? 10.288 -11.848 -32.788 1.00 82.31 456 ILE A C 1
ATOM 3696 O O . ILE A 1 456 ? 10.830 -12.895 -32.456 1.00 82.31 456 ILE A O 1
ATOM 3700 N N . SER A 1 457 ? 10.782 -11.093 -33.776 1.00 79.38 457 SER A N 1
ATOM 3701 C CA . SER A 1 457 ? 11.935 -11.452 -34.618 1.00 79.38 457 SER A CA 1
ATOM 3702 C C . SER A 1 457 ? 13.238 -11.702 -33.852 1.00 79.38 457 SER A C 1
ATOM 3704 O O . SER A 1 457 ? 14.115 -12.403 -34.347 1.00 79.38 457 SER A O 1
ATOM 3706 N N . LYS A 1 458 ? 13.387 -11.141 -32.645 1.00 81.31 458 LYS A N 1
ATOM 3707 C CA . LYS A 1 458 ? 14.573 -11.355 -31.802 1.00 81.31 458 LYS A CA 1
ATOM 3708 C C . LYS A 1 458 ? 14.457 -12.606 -30.930 1.00 81.31 458 LYS A C 1
ATOM 3710 O O . LYS A 1 458 ? 15.476 -13.107 -30.466 1.00 81.31 458 LYS A O 1
ATOM 3715 N N . CYS A 1 459 ? 13.246 -13.128 -30.729 1.00 81.25 459 CYS A N 1
ATOM 3716 C CA . CYS A 1 459 ? 13.011 -14.340 -29.946 1.00 81.25 459 CYS A CA 1
ATOM 3717 C C . CYS A 1 459 ? 13.587 -15.586 -30.631 1.00 81.25 459 CYS A C 1
ATOM 3719 O O . CYS A 1 459 ? 14.125 -16.459 -29.958 1.00 81.25 459 CYS A O 1
ATOM 3721 N N . SER A 1 460 ? 13.564 -15.632 -31.966 1.00 74.38 460 SER A N 1
ATOM 3722 C CA . SER A 1 460 ? 14.105 -16.739 -32.770 1.00 74.38 460 SER A CA 1
ATOM 3723 C C . SER A 1 460 ? 15.635 -16.869 -32.706 1.00 74.38 460 SER A C 1
ATOM 3725 O O . SER A 1 460 ? 16.185 -17.859 -33.173 1.00 74.38 460 SER A O 1
ATOM 3727 N N . LEU A 1 461 ? 16.327 -15.871 -32.142 1.00 68.88 461 LEU A N 1
ATOM 3728 C CA . LEU A 1 461 ? 17.783 -15.861 -31.966 1.00 68.88 461 LEU A CA 1
ATOM 3729 C C . LEU A 1 461 ? 18.221 -16.414 -30.600 1.00 68.88 461 LEU A C 1
ATOM 3731 O O . LEU A 1 461 ? 19.419 -16.468 -30.329 1.00 68.88 461 LEU A O 1
ATOM 3735 N N . ILE A 1 462 ? 17.279 -16.792 -29.727 1.00 67.50 462 ILE A N 1
ATOM 3736 C CA . ILE A 1 462 ? 17.590 -17.369 -28.416 1.00 67.50 462 ILE A CA 1
ATOM 3737 C C . ILE A 1 462 ? 18.068 -18.814 -28.634 1.00 67.50 462 ILE A C 1
ATOM 3739 O O . ILE A 1 462 ? 17.287 -19.635 -29.118 1.00 67.50 462 ILE A O 1
ATOM 3743 N N . PRO A 1 463 ? 19.320 -19.165 -28.282 1.00 55.12 463 PRO A N 1
ATOM 3744 C CA . PRO A 1 463 ? 19.800 -20.532 -28.418 1.00 55.12 463 PRO A CA 1
ATOM 3745 C C . PRO A 1 463 ? 18.987 -21.451 -27.505 1.00 55.12 463 PRO A C 1
ATOM 3747 O O . PRO A 1 463 ? 18.941 -21.262 -26.287 1.00 55.12 463 PRO A O 1
ATOM 3750 N N . SER A 1 464 ? 18.349 -22.463 -28.085 1.00 44.62 464 SER A N 1
ATOM 3751 C CA . SER A 1 464 ? 17.585 -23.479 -27.368 1.00 44.62 464 SER A CA 1
ATOM 3752 C C . SER A 1 464 ? 18.518 -24.451 -26.639 1.00 44.62 464 SER A C 1
ATOM 3754 O O . SER A 1 464 ? 18.718 -25.562 -27.107 1.00 44.62 464 SER A O 1
ATOM 3756 N N . SER A 1 465 ? 19.121 -24.007 -25.530 1.00 45.59 465 SER A N 1
ATOM 3757 C CA . SER A 1 465 ? 19.509 -24.792 -24.344 1.00 45.59 465 SER A CA 1
ATOM 3758 C C . SER A 1 465 ? 20.649 -24.103 -23.589 1.00 45.59 465 SER A C 1
ATOM 3760 O O . SER A 1 465 ? 21.805 -24.155 -24.006 1.00 45.59 465 SER A O 1
ATOM 3762 N N . SER A 1 466 ? 20.368 -23.563 -22.407 1.00 35.97 466 SER A N 1
ATOM 3763 C CA . SER A 1 466 ? 21.306 -23.682 -21.290 1.00 35.97 466 SER A CA 1
ATOM 3764 C C . SER A 1 466 ? 20.551 -23.569 -19.969 1.00 35.97 466 SER A C 1
ATOM 3766 O O . SER A 1 466 ? 19.965 -22.548 -19.623 1.00 35.97 466 SER A O 1
ATOM 3768 N N . ASN A 1 467 ? 20.564 -24.669 -19.217 1.00 35.59 467 ASN A N 1
ATOM 3769 C CA . ASN A 1 467 ? 20.309 -24.669 -17.785 1.00 35.59 467 ASN A CA 1
ATOM 3770 C C . ASN A 1 467 ? 21.397 -23.820 -17.110 1.00 35.59 467 ASN A C 1
ATOM 3772 O O . ASN A 1 467 ? 22.398 -24.354 -16.634 1.00 35.59 467 ASN A O 1
ATOM 3776 N N . ILE A 1 468 ? 21.234 -22.498 -17.082 1.00 36.31 468 ILE A N 1
ATOM 3777 C CA . ILE A 1 468 ? 22.082 -21.634 -16.263 1.00 36.31 468 ILE A CA 1
ATOM 3778 C C . ILE A 1 468 ? 21.557 -21.748 -14.831 1.00 36.31 468 ILE A C 1
ATOM 3780 O O . ILE A 1 468 ? 20.630 -21.053 -14.419 1.00 36.31 468 ILE A O 1
ATOM 3784 N N . LYS A 1 469 ? 22.148 -22.666 -14.056 1.00 27.45 469 LYS A N 1
ATOM 3785 C CA . LYS A 1 469 ? 22.085 -22.602 -12.593 1.00 27.45 469 LYS A CA 1
ATOM 3786 C C . LYS A 1 469 ? 22.736 -21.286 -12.177 1.00 27.45 469 LYS A C 1
ATOM 3788 O O . LYS A 1 469 ? 23.958 -21.170 -12.190 1.00 27.45 469 LYS A O 1
ATOM 3793 N N . ILE A 1 470 ? 21.924 -20.297 -11.813 1.00 32.66 470 ILE A N 1
ATOM 3794 C CA . ILE A 1 470 ? 22.407 -19.102 -11.125 1.00 32.66 470 ILE A CA 1
ATOM 3795 C C . ILE A 1 470 ? 22.860 -19.557 -9.738 1.00 32.66 470 ILE A C 1
ATOM 3797 O O . ILE A 1 470 ? 22.060 -19.751 -8.823 1.00 32.66 470 ILE A O 1
ATOM 3801 N N . GLU A 1 471 ? 24.163 -19.767 -9.595 1.00 24.52 471 GLU A N 1
ATOM 3802 C CA . GLU A 1 471 ? 24.805 -19.893 -8.300 1.00 24.52 471 GLU A CA 1
ATOM 3803 C C . GLU A 1 471 ? 24.739 -18.514 -7.631 1.00 24.52 471 GLU A C 1
ATOM 3805 O O . GLU A 1 471 ? 25.527 -17.608 -7.909 1.00 24.52 471 GLU A O 1
ATOM 3810 N N . VAL A 1 472 ? 23.734 -18.323 -6.772 1.00 31.38 472 VAL A N 1
ATOM 3811 C CA . VAL A 1 472 ? 23.701 -17.196 -5.841 1.00 31.38 472 VAL A CA 1
ATOM 3812 C C . VAL A 1 472 ? 24.938 -17.341 -4.967 1.00 31.38 472 VAL A C 1
ATOM 3814 O O . VAL A 1 472 ? 24.972 -18.156 -4.044 1.00 31.38 472 VAL A O 1
ATOM 3817 N N . LYS A 1 473 ? 25.980 -16.565 -5.279 1.00 27.41 473 LYS A N 1
ATOM 3818 C CA . LYS A 1 473 ? 27.201 -16.492 -4.482 1.00 27.41 473 LYS A CA 1
ATOM 3819 C C . LYS A 1 473 ? 26.845 -15.861 -3.143 1.00 27.41 473 LYS A C 1
ATOM 3821 O O . LYS A 1 473 ? 26.903 -14.648 -2.954 1.00 27.41 473 LYS A O 1
ATOM 3826 N N . ASN A 1 474 ? 26.423 -16.716 -2.221 1.00 27.86 474 ASN A N 1
ATOM 3827 C CA . ASN A 1 474 ? 26.169 -16.387 -0.838 1.00 27.86 474 ASN A CA 1
ATOM 3828 C C . ASN A 1 474 ? 27.498 -15.880 -0.272 1.00 27.86 474 ASN A C 1
ATOM 3830 O O . ASN A 1 474 ? 28.408 -16.669 -0.019 1.00 27.86 474 ASN A O 1
ATOM 3834 N N . ARG A 1 475 ? 27.661 -14.562 -0.103 1.00 36.06 475 ARG A N 1
ATOM 3835 C CA . ARG A 1 475 ? 28.756 -14.026 0.715 1.00 36.06 475 ARG A CA 1
ATOM 3836 C C . ARG A 1 475 ? 28.444 -14.327 2.179 1.00 36.06 475 ARG A C 1
ATOM 3838 O O . ARG A 1 475 ? 28.151 -13.435 2.964 1.00 36.06 475 ARG A O 1
ATOM 3845 N N . ARG A 1 476 ? 28.538 -15.598 2.558 1.00 40.59 476 ARG A N 1
ATOM 3846 C CA . ARG A 1 476 ? 28.922 -15.968 3.914 1.00 40.59 476 ARG A CA 1
ATOM 3847 C C . ARG A 1 476 ? 30.421 -16.168 3.866 1.00 40.59 476 ARG A C 1
ATOM 3849 O O . ARG A 1 476 ? 30.879 -17.090 3.202 1.00 40.59 476 ARG A O 1
ATOM 3856 N N . ASN A 1 477 ? 31.147 -15.230 4.467 1.00 32.91 477 ASN A N 1
ATOM 3857 C CA . ASN A 1 477 ? 32.403 -15.427 5.199 1.00 32.91 477 ASN A CA 1
ATOM 3858 C C . ASN A 1 477 ? 33.237 -14.148 5.154 1.00 32.91 477 ASN A C 1
ATOM 3860 O O . ASN A 1 477 ? 34.065 -14.000 4.265 1.00 32.91 477 ASN A O 1
ATOM 3864 N N . ILE A 1 478 ? 33.069 -13.283 6.158 1.00 39.56 478 ILE A N 1
ATOM 3865 C CA . ILE A 1 478 ? 34.205 -12.730 6.910 1.00 39.56 478 ILE A CA 1
ATOM 3866 C C . ILE A 1 478 ? 33.765 -12.626 8.373 1.00 39.56 478 ILE A C 1
ATOM 3868 O O . ILE A 1 478 ? 33.141 -11.654 8.779 1.00 39.56 478 ILE A O 1
ATOM 3872 N N . ALA A 1 479 ? 34.087 -13.650 9.158 1.00 36.78 479 ALA A N 1
ATOM 3873 C CA . ALA A 1 479 ? 34.241 -13.532 10.604 1.00 36.78 479 ALA A CA 1
ATOM 3874 C C . ALA A 1 479 ? 35.218 -14.617 11.079 1.00 36.78 479 ALA A C 1
ATOM 3876 O O . ALA A 1 479 ? 34.854 -15.556 11.778 1.00 36.78 479 ALA A O 1
ATOM 3877 N N . ARG A 1 480 ? 36.487 -14.503 10.674 1.00 41.16 480 ARG A N 1
ATOM 3878 C CA . ARG A 1 480 ? 37.575 -14.966 11.541 1.00 41.16 480 ARG A CA 1
ATOM 3879 C C . ARG A 1 480 ? 37.882 -13.792 12.458 1.00 41.16 480 ARG A C 1
ATOM 3881 O O . ARG A 1 480 ? 38.570 -12.858 12.059 1.00 41.16 480 ARG A O 1
ATOM 3888 N N . ALA A 1 481 ? 37.267 -13.789 13.636 1.00 43.84 481 ALA A N 1
ATOM 3889 C CA . ALA A 1 481 ? 37.616 -12.848 14.684 1.00 43.84 481 ALA A CA 1
ATOM 3890 C C . ALA A 1 481 ? 39.047 -13.164 15.137 1.00 43.84 481 ALA A C 1
ATOM 3892 O O . ALA A 1 481 ? 39.317 -14.238 15.672 1.00 43.84 481 ALA A O 1
ATOM 3893 N N . ASN A 1 482 ? 39.971 -12.240 14.884 1.00 52.91 482 ASN A N 1
ATOM 3894 C CA . ASN A 1 482 ? 41.293 -12.276 15.490 1.00 52.91 482 ASN A CA 1
ATOM 3895 C C . ASN A 1 482 ? 41.114 -12.157 17.010 1.00 52.91 482 ASN A C 1
ATOM 3897 O O . ASN A 1 482 ? 40.485 -11.210 17.483 1.00 52.91 482 ASN A O 1
ATOM 3901 N N . VAL A 1 483 ? 41.692 -13.090 17.769 1.00 51.50 483 VAL A N 1
ATOM 3902 C CA . VAL A 1 483 ? 41.653 -13.161 19.247 1.00 51.50 483 VAL A CA 1
ATOM 3903 C C . VAL A 1 483 ? 42.096 -11.844 19.915 1.00 51.50 483 VAL A C 1
ATOM 3905 O O . VAL A 1 483 ? 41.658 -11.519 21.014 1.00 51.50 483 VAL A O 1
ATOM 3908 N N . VAL A 1 484 ? 42.863 -11.015 19.204 1.00 53.56 484 VAL A N 1
ATOM 3909 C CA . VAL A 1 484 ? 43.278 -9.672 19.634 1.00 53.56 484 VAL A CA 1
ATOM 3910 C C . VAL A 1 484 ? 42.084 -8.718 19.833 1.00 53.56 484 VAL A C 1
ATOM 3912 O O . VAL A 1 484 ? 42.084 -7.927 20.769 1.00 53.56 484 VAL A O 1
ATOM 3915 N N . GLY A 1 485 ? 41.026 -8.810 19.018 1.00 57.50 485 GLY A N 1
ATOM 3916 C CA . GLY A 1 485 ? 39.886 -7.882 19.075 1.00 57.50 485 GLY A CA 1
ATOM 3917 C C . GLY A 1 485 ? 38.967 -8.073 20.287 1.00 57.50 485 GLY A C 1
ATOM 3918 O O . GLY A 1 485 ? 38.378 -7.108 20.769 1.00 57.50 485 GLY A O 1
ATOM 3919 N N . ILE A 1 486 ? 38.880 -9.296 20.819 1.00 59.97 486 ILE A N 1
ATOM 3920 C CA . ILE A 1 486 ? 38.046 -9.605 21.992 1.00 59.97 486 ILE A CA 1
ATOM 3921 C C . ILE A 1 486 ? 38.660 -8.989 23.254 1.00 59.97 486 ILE A C 1
ATOM 3923 O O . ILE A 1 486 ? 37.942 -8.412 24.065 1.00 59.97 486 ILE A O 1
ATOM 3927 N N . VAL A 1 487 ? 39.990 -9.025 23.383 1.00 65.62 487 VAL A N 1
ATOM 3928 C CA . VAL A 1 487 ? 40.699 -8.435 24.529 1.00 65.62 487 VAL A CA 1
ATOM 3929 C C . VAL A 1 487 ? 40.524 -6.914 24.555 1.00 65.62 487 VAL A C 1
ATOM 3931 O O . VAL A 1 487 ? 40.170 -6.359 25.593 1.00 65.62 487 VAL A O 1
ATOM 3934 N N . PHE A 1 488 ? 40.663 -6.239 23.409 1.00 68.62 488 PHE A N 1
ATOM 3935 C CA . PHE A 1 488 ? 40.418 -4.794 23.325 1.00 68.62 488 PHE A CA 1
ATOM 3936 C C . PHE A 1 488 ? 38.949 -4.424 23.567 1.00 68.62 488 PHE A C 1
ATOM 3938 O O . PHE A 1 488 ? 38.680 -3.425 24.231 1.00 68.62 488 PHE A O 1
ATOM 3945 N N . GLY A 1 489 ? 38.001 -5.238 23.090 1.00 74.44 489 GLY A N 1
ATOM 3946 C CA . GLY A 1 489 ? 36.572 -5.029 23.338 1.00 74.44 489 GLY A CA 1
ATOM 3947 C C . GLY A 1 489 ? 36.205 -5.137 24.820 1.00 74.44 489 GLY A C 1
ATOM 3948 O O . GLY A 1 489 ? 35.497 -4.279 25.341 1.00 74.44 489 GLY A O 1
ATOM 3949 N N . VAL A 1 490 ? 36.742 -6.137 25.524 1.00 79.56 490 VAL A N 1
ATOM 3950 C CA . VAL A 1 490 ? 36.503 -6.315 26.966 1.00 79.56 490 VAL A CA 1
ATOM 3951 C C . VAL A 1 490 ? 37.136 -5.180 27.772 1.00 79.56 490 VAL A C 1
ATOM 3953 O O . VAL A 1 490 ? 36.473 -4.619 28.641 1.00 79.56 490 VAL A O 1
ATOM 3956 N N . ILE A 1 491 ? 38.369 -4.771 27.448 1.00 82.81 491 ILE A N 1
ATOM 3957 C CA . ILE A 1 491 ? 39.028 -3.631 28.110 1.00 82.81 491 ILE A CA 1
ATOM 3958 C C . ILE A 1 491 ? 38.219 -2.342 27.903 1.00 82.81 491 ILE A C 1
ATOM 3960 O O . ILE A 1 491 ? 38.014 -1.583 28.850 1.00 82.81 491 ILE A O 1
ATOM 3964 N N . PHE A 1 492 ? 37.697 -2.113 26.697 1.00 83.25 492 PHE A N 1
ATOM 3965 C CA . PHE A 1 492 ? 36.872 -0.944 26.400 1.00 83.25 492 PHE A CA 1
ATOM 3966 C C . PHE A 1 492 ? 35.536 -0.958 27.160 1.00 83.25 492 PHE A C 1
ATOM 3968 O O . PHE A 1 492 ? 35.137 0.060 27.724 1.00 83.25 492 PHE A O 1
ATOM 3975 N N . CYS A 1 493 ? 34.870 -2.113 27.257 1.00 83.62 493 CYS A N 1
ATOM 3976 C CA . CYS A 1 493 ? 33.648 -2.258 28.051 1.00 83.62 493 CYS A CA 1
ATOM 3977 C C . CYS A 1 493 ? 33.893 -2.020 29.548 1.00 83.62 493 CYS A C 1
ATOM 3979 O O . CYS A 1 493 ? 33.094 -1.342 30.193 1.00 83.62 493 CYS A O 1
ATOM 3981 N N . VAL A 1 494 ? 35.004 -2.518 30.097 1.00 88.69 494 VAL A N 1
ATOM 3982 C CA . VAL A 1 494 ? 35.372 -2.280 31.502 1.00 88.69 494 VAL A CA 1
ATOM 3983 C C . VAL A 1 494 ? 35.666 -0.798 31.746 1.00 88.69 494 VAL A C 1
ATOM 3985 O O . VAL A 1 494 ? 35.175 -0.239 32.724 1.00 88.69 494 VAL A O 1
ATOM 3988 N N . LEU A 1 495 ? 36.376 -0.125 30.834 1.00 89.44 495 LEU A N 1
ATOM 3989 C CA . LEU A 1 495 ? 36.626 1.319 30.929 1.00 89.44 495 LEU A CA 1
ATOM 3990 C C . LEU A 1 495 ? 35.328 2.139 30.900 1.00 89.44 495 LEU A C 1
ATOM 3992 O O . LEU A 1 495 ? 35.190 3.085 31.674 1.00 89.44 495 LEU A O 1
ATOM 3996 N N . ILE A 1 496 ? 34.355 1.759 30.066 1.00 89.00 496 ILE A N 1
ATOM 3997 C CA . ILE A 1 496 ? 33.037 2.408 30.038 1.00 89.00 496 ILE A CA 1
ATOM 3998 C C . ILE A 1 496 ? 32.294 2.208 31.362 1.00 89.00 496 ILE A C 1
ATOM 4000 O O . ILE A 1 496 ? 31.738 3.166 31.893 1.00 89.00 496 ILE A O 1
ATOM 4004 N N . LEU A 1 497 ? 32.304 0.998 31.927 1.00 89.25 497 LEU A N 1
ATOM 4005 C CA . LEU A 1 497 ? 31.639 0.727 33.205 1.00 89.25 497 LEU A CA 1
ATOM 4006 C C . LEU A 1 497 ? 32.281 1.501 34.365 1.00 89.25 497 LEU A C 1
ATOM 4008 O O . LEU A 1 497 ? 31.564 2.037 35.209 1.00 89.25 497 LEU A O 1
ATOM 4012 N N . VAL A 1 498 ? 33.610 1.632 34.371 1.00 91.00 498 VAL A N 1
ATOM 4013 C CA . VAL A 1 498 ? 34.337 2.454 35.352 1.00 91.00 498 VAL A CA 1
ATOM 4014 C C . VAL A 1 498 ? 33.988 3.934 35.192 1.00 91.00 498 VAL A C 1
ATOM 4016 O O . VAL A 1 498 ? 33.716 4.604 36.185 1.00 91.00 498 VAL A O 1
ATOM 4019 N N . LEU A 1 499 ? 33.914 4.447 33.959 1.00 87.06 499 LEU A N 1
ATOM 4020 C CA . LEU A 1 499 ? 33.488 5.825 33.703 1.00 87.06 499 LEU A CA 1
ATOM 4021 C C . LEU A 1 499 ? 32.055 6.075 34.188 1.00 87.06 499 LEU A C 1
ATOM 4023 O O . LEU A 1 499 ? 31.809 7.072 34.864 1.00 87.06 499 LEU A O 1
ATOM 4027 N N . ILE A 1 500 ? 31.123 5.160 33.912 1.00 85.38 500 ILE A N 1
ATOM 4028 C CA . ILE A 1 500 ? 29.736 5.259 34.389 1.00 85.38 500 ILE A CA 1
ATOM 4029 C C . ILE A 1 500 ? 29.689 5.258 35.921 1.00 85.38 500 ILE A C 1
ATOM 4031 O O . ILE A 1 500 ? 28.974 6.071 36.502 1.00 85.38 500 ILE A O 1
ATOM 4035 N N . ALA A 1 501 ? 30.477 4.407 36.583 1.00 84.56 501 ALA A N 1
ATOM 4036 C CA . ALA A 1 501 ? 30.552 4.367 38.040 1.00 84.56 501 ALA A CA 1
ATOM 4037 C C . ALA A 1 501 ? 31.124 5.668 38.632 1.00 84.56 501 ALA A C 1
ATOM 4039 O O . ALA A 1 501 ? 30.591 6.171 39.619 1.00 84.56 501 ALA A O 1
ATOM 4040 N N . ILE A 1 502 ? 32.150 6.258 38.005 1.00 83.00 502 ILE A N 1
ATOM 4041 C CA . ILE A 1 502 ? 32.721 7.554 38.410 1.00 83.00 502 ILE A CA 1
ATOM 4042 C C . ILE A 1 502 ? 31.683 8.672 38.257 1.00 83.00 502 ILE A C 1
ATOM 4044 O O . ILE A 1 502 ? 31.513 9.476 39.173 1.00 83.00 502 ILE A O 1
ATOM 4048 N N . PHE A 1 503 ? 30.953 8.710 37.139 1.00 76.62 503 PHE A N 1
ATOM 4049 C CA . PHE A 1 503 ? 29.898 9.702 36.916 1.00 76.62 503 PHE A CA 1
ATOM 4050 C C . PHE A 1 503 ? 28.716 9.522 37.875 1.00 76.62 503 PHE A C 1
ATOM 4052 O O . PHE A 1 503 ? 28.213 10.509 38.409 1.00 76.62 503 PHE A O 1
ATOM 4059 N N . ALA A 1 504 ? 28.302 8.284 38.149 1.00 78.50 504 ALA A N 1
ATOM 4060 C CA . ALA A 1 504 ? 27.256 7.989 39.124 1.00 78.50 504 ALA A CA 1
ATOM 4061 C C . ALA A 1 504 ? 27.680 8.399 40.544 1.00 78.50 504 ALA A C 1
ATOM 4063 O O . ALA A 1 504 ? 26.906 9.031 41.262 1.00 78.50 504 ALA A O 1
ATOM 4064 N N . HIS A 1 505 ? 28.926 8.115 40.932 1.00 77.56 505 HIS A N 1
ATOM 4065 C CA . HIS A 1 505 ? 29.477 8.521 42.223 1.00 77.56 505 HIS A CA 1
ATOM 4066 C C . HIS A 1 505 ? 29.573 10.049 42.354 1.00 77.56 505 HIS A C 1
ATOM 4068 O O . HIS A 1 505 ? 29.185 10.607 43.379 1.00 77.56 505 HIS A O 1
ATOM 4074 N N . ALA A 1 506 ? 30.011 10.742 41.298 1.00 74.44 506 ALA A N 1
ATOM 4075 C CA . ALA A 1 506 ? 30.060 12.202 41.262 1.00 74.44 506 ALA A CA 1
ATOM 4076 C C . ALA A 1 506 ? 28.663 12.849 41.314 1.00 74.44 506 ALA A C 1
ATOM 4078 O O . ALA A 1 506 ? 28.508 13.916 41.904 1.00 74.44 506 ALA A O 1
ATOM 4079 N N . TYR A 1 507 ? 27.645 12.199 40.740 1.00 68.81 507 TYR A N 1
ATOM 4080 C CA . TYR A 1 507 ? 26.254 12.657 40.791 1.00 68.81 507 TYR A CA 1
ATOM 4081 C C . TYR A 1 507 ? 25.620 12.468 42.179 1.00 68.81 507 TYR A C 1
ATOM 4083 O O . TYR A 1 507 ? 24.891 13.338 42.649 1.00 68.81 507 TYR A O 1
ATOM 4091 N N . LEU A 1 508 ? 25.916 11.353 42.856 1.00 73.62 508 LEU A N 1
ATOM 4092 C CA . LEU A 1 508 ? 25.387 11.042 44.190 1.00 73.62 508 LEU A CA 1
ATOM 4093 C C . LEU A 1 508 ? 26.096 11.814 45.317 1.00 73.62 508 LEU A C 1
ATOM 4095 O O . LEU A 1 508 ? 25.495 12.050 46.364 1.00 73.62 508 LEU A O 1
ATOM 4099 N N . HIS A 1 509 ? 27.346 12.247 45.106 1.00 75.69 509 HIS A N 1
ATOM 4100 C CA . HIS A 1 509 ? 28.138 12.994 46.090 1.00 75.69 509 HIS A CA 1
ATOM 4101 C C . HIS A 1 509 ? 28.581 14.373 45.556 1.00 75.69 509 HIS A C 1
ATOM 4103 O O . HIS A 1 509 ? 29.748 14.564 45.189 1.00 75.69 509 HIS A O 1
ATOM 4109 N N . PRO A 1 510 ? 27.677 15.375 45.569 1.00 65.00 510 PRO A N 1
ATOM 4110 C CA . PRO A 1 510 ? 27.905 16.693 44.968 1.00 65.00 510 PRO A CA 1
ATOM 4111 C C . PRO A 1 510 ? 28.963 17.554 45.678 1.00 65.00 510 PRO A C 1
ATOM 4113 O O . PRO A 1 510 ? 29.394 18.556 45.121 1.00 65.00 510 PRO A O 1
ATOM 4116 N N . GLN A 1 511 ? 29.416 17.175 46.879 1.00 62.34 511 GLN A N 1
ATOM 4117 C CA . GLN A 1 511 ? 30.472 17.897 47.609 1.00 62.34 511 GLN A CA 1
ATOM 4118 C C . GLN A 1 511 ? 31.902 17.508 47.193 1.00 62.34 511 GLN A C 1
ATOM 4120 O O . GLN A 1 511 ? 32.873 18.106 47.652 1.00 62.34 511 GLN A O 1
ATOM 4125 N N . THR A 1 512 ? 32.062 16.509 46.322 1.00 76.62 512 THR A N 1
ATOM 4126 C CA . THR A 1 512 ? 33.375 16.120 45.787 1.00 76.62 512 THR A CA 1
ATOM 4127 C C . THR A 1 512 ? 33.838 17.094 44.699 1.00 76.62 512 THR A C 1
ATOM 4129 O O . THR A 1 512 ? 33.017 17.697 44.013 1.00 76.62 512 THR A O 1
ATOM 4132 N N . ARG A 1 513 ? 35.157 17.228 44.474 1.00 71.62 513 ARG A N 1
ATOM 4133 C CA . ARG A 1 513 ? 35.704 18.096 43.404 1.00 71.62 513 ARG A CA 1
ATOM 4134 C C . ARG A 1 513 ? 35.128 17.770 42.018 1.00 71.62 513 ARG A C 1
ATOM 4136 O O . ARG A 1 513 ? 34.919 18.679 41.226 1.00 71.62 513 ARG A O 1
ATOM 4143 N N . LEU A 1 514 ? 34.840 16.493 41.746 1.00 68.62 514 LEU A N 1
ATOM 4144 C CA . LEU A 1 514 ? 34.257 16.037 40.480 1.00 68.62 514 LEU A CA 1
ATOM 4145 C C . LEU A 1 514 ? 32.750 16.344 40.394 1.00 68.62 514 LEU A C 1
ATOM 4147 O O . LEU A 1 514 ? 32.269 16.739 39.336 1.00 68.62 514 LEU A O 1
ATOM 4151 N N . GLY A 1 515 ? 32.021 16.235 41.511 1.00 69.25 515 GLY A N 1
ATOM 4152 C CA . GLY A 1 515 ? 30.621 16.661 41.613 1.00 69.25 515 GLY A CA 1
ATOM 4153 C C . GLY A 1 515 ? 30.457 18.177 41.454 1.00 69.25 515 GLY A C 1
ATOM 4154 O O . GLY A 1 515 ? 29.635 18.625 40.659 1.00 69.25 515 GLY A O 1
ATOM 4155 N N . MET A 1 516 ? 31.311 18.964 42.116 1.00 68.50 516 MET A N 1
ATOM 4156 C CA . MET A 1 516 ? 31.394 20.423 41.957 1.00 68.50 516 MET A CA 1
ATOM 4157 C C . MET A 1 516 ? 31.722 20.811 40.510 1.00 68.50 516 MET A C 1
ATOM 4159 O O . MET A 1 516 ? 31.061 21.682 39.956 1.00 68.50 516 MET A O 1
ATOM 4163 N N . TRP A 1 517 ? 32.659 20.105 39.864 1.00 72.06 517 TRP A N 1
ATOM 4164 C CA . TRP A 1 517 ? 32.996 20.314 38.454 1.00 72.06 517 TRP A CA 1
ATOM 4165 C C . TRP A 1 517 ? 31.812 20.032 37.514 1.00 72.06 517 TRP A C 1
ATOM 4167 O O . TRP A 1 517 ? 31.560 20.822 36.615 1.00 72.06 517 TRP A O 1
ATOM 4177 N N . ILE A 1 518 ? 31.020 18.974 37.740 1.00 63.94 518 ILE A N 1
ATOM 4178 C CA . ILE A 1 518 ? 29.797 18.686 36.954 1.00 63.94 518 ILE A CA 1
ATOM 4179 C C . ILE A 1 518 ? 28.699 19.740 37.188 1.00 63.94 518 ILE A C 1
ATOM 4181 O O . ILE A 1 518 ? 27.937 20.067 36.274 1.00 63.94 518 ILE A O 1
ATOM 4185 N N . ILE A 1 519 ? 28.599 20.282 38.404 1.00 61.81 519 ILE A N 1
ATOM 4186 C CA . ILE A 1 519 ? 27.637 21.341 38.747 1.00 61.81 519 ILE A CA 1
ATOM 4187 C C . ILE A 1 519 ? 28.044 22.677 38.109 1.00 61.81 519 ILE A C 1
ATOM 4189 O O . ILE A 1 519 ? 27.184 23.395 37.591 1.00 61.81 519 ILE A O 1
ATOM 4193 N N . GLU A 1 520 ? 29.343 22.982 38.099 1.00 59.59 520 GLU A N 1
ATOM 4194 C CA . GLU A 1 520 ? 29.936 24.156 37.454 1.00 59.59 520 GLU A CA 1
ATOM 4195 C C . GLU A 1 520 ? 29.854 24.054 35.917 1.00 59.59 520 GLU A C 1
ATOM 4197 O O . GLU A 1 520 ? 29.489 25.017 35.240 1.00 59.59 520 GLU A O 1
ATOM 4202 N N . TYR A 1 521 ? 30.048 22.852 35.362 1.00 58.69 521 TYR A N 1
ATOM 4203 C CA . TYR A 1 521 ? 29.899 22.514 33.943 1.00 58.69 521 TYR A CA 1
ATOM 4204 C C . TYR A 1 521 ? 28.593 21.745 33.662 1.00 58.69 521 TYR A C 1
ATOM 4206 O O . TYR A 1 521 ? 28.598 20.599 33.215 1.00 58.69 521 TYR A O 1
ATOM 4214 N N . ARG A 1 522 ? 27.431 22.385 33.876 1.00 57.03 522 ARG A N 1
ATOM 4215 C CA . ARG A 1 522 ? 26.117 21.803 33.513 1.00 57.03 522 ARG A CA 1
ATOM 4216 C C . ARG A 1 522 ? 26.083 21.318 32.044 1.00 57.03 522 ARG A C 1
ATOM 4218 O O . ARG A 1 522 ? 26.077 22.162 31.139 1.00 57.03 522 ARG A O 1
ATOM 4225 N N . PRO A 1 523 ? 25.877 20.012 31.769 1.00 46.38 523 PRO A N 1
ATOM 4226 C CA . PRO A 1 523 ? 25.757 19.482 30.402 1.00 46.38 523 PRO A CA 1
ATOM 4227 C C . PRO A 1 523 ? 24.509 19.982 29.655 1.00 46.38 523 PRO A C 1
ATOM 4229 O O . PRO A 1 523 ? 24.456 19.948 28.428 1.00 46.38 523 PRO A O 1
ATOM 4232 N N . SER A 1 524 ? 23.516 20.528 30.369 1.00 51.66 524 SER A N 1
ATOM 4233 C CA . SER A 1 524 ? 22.326 21.145 29.767 1.00 51.66 524 SER A CA 1
ATOM 4234 C C . SER A 1 524 ? 22.621 22.450 29.009 1.00 51.66 524 SER A C 1
ATOM 4236 O O . SER A 1 524 ? 21.741 22.965 28.327 1.00 51.66 524 SER A O 1
ATOM 4238 N N . ARG A 1 525 ? 23.844 23.000 29.105 1.00 49.47 525 ARG A N 1
ATOM 4239 C CA . ARG A 1 525 ? 24.303 24.139 28.287 1.00 49.47 525 ARG A CA 1
ATOM 4240 C C . ARG A 1 525 ? 25.097 23.727 27.040 1.00 49.47 525 ARG A C 1
ATOM 4242 O O . ARG A 1 525 ? 25.375 24.584 26.208 1.00 49.47 525 ARG A O 1
ATOM 4249 N N . TRP A 1 526 ? 25.441 22.448 26.866 1.00 46.81 526 TRP A N 1
ATOM 4250 C CA . TRP A 1 526 ? 26.282 22.001 25.743 1.00 46.81 526 TRP A CA 1
ATOM 4251 C C . TRP A 1 526 ? 25.502 21.741 24.448 1.00 46.81 526 TRP A C 1
ATOM 4253 O O . TRP A 1 526 ? 26.070 21.873 23.367 1.00 46.81 526 TRP A O 1
ATOM 4263 N N . PHE A 1 527 ? 24.191 21.490 24.521 1.00 44.12 527 PHE A N 1
ATOM 4264 C CA . PHE A 1 527 ? 23.343 21.374 23.325 1.00 44.12 527 PHE A CA 1
ATOM 4265 C C . PHE A 1 527 ? 22.811 22.713 22.785 1.00 44.12 527 PHE A C 1
ATOM 4267 O O . PHE A 1 527 ? 22.152 22.727 21.752 1.00 44.12 527 PHE A O 1
ATOM 4274 N N . LEU A 1 528 ? 23.125 23.844 23.430 1.00 40.47 528 LEU A N 1
ATOM 4275 C CA . LEU A 1 528 ? 22.608 25.169 23.049 1.00 40.47 528 LEU A CA 1
ATOM 4276 C C . LEU A 1 528 ? 23.690 26.228 22.768 1.00 40.47 528 LEU A C 1
ATOM 4278 O O . LEU A 1 528 ? 23.354 27.395 22.599 1.00 40.47 528 LEU A O 1
ATOM 4282 N N . LYS A 1 529 ? 24.979 25.859 22.674 1.00 36.59 529 LYS A N 1
ATOM 4283 C CA . LYS A 1 529 ? 26.065 26.840 22.460 1.00 36.59 529 LYS A CA 1
ATOM 4284 C C . LYS A 1 529 ? 27.087 26.480 21.371 1.00 36.59 529 LYS A C 1
ATOM 4286 O O . LYS A 1 529 ? 28.261 26.799 21.515 1.00 36.59 529 LYS A O 1
ATOM 4291 N N . LYS A 1 530 ? 26.670 25.839 20.269 1.00 38.06 530 LYS A N 1
ATOM 4292 C CA . LYS A 1 530 ? 27.581 25.525 19.144 1.00 38.06 530 LYS A CA 1
ATOM 4293 C C . LYS A 1 530 ? 27.115 25.995 17.760 1.00 38.06 530 LYS A C 1
ATOM 4295 O O . LYS A 1 530 ? 27.362 25.320 16.767 1.00 38.06 530 LYS A O 1
ATOM 4300 N N . THR A 1 531 ? 26.481 27.167 17.682 1.00 36.75 531 THR A N 1
ATOM 4301 C CA . THR A 1 531 ? 26.130 27.811 16.397 1.00 36.75 531 THR A CA 1
ATOM 4302 C C . THR A 1 531 ? 26.439 29.312 16.326 1.00 36.75 531 THR A C 1
ATOM 4304 O O . THR A 1 531 ? 25.813 29.996 15.527 1.00 36.75 531 THR A O 1
ATOM 4307 N N . HIS A 1 532 ? 27.388 29.849 17.108 1.00 34.62 532 HIS A N 1
ATOM 4308 C CA . HIS A 1 532 ? 27.692 31.292 17.041 1.00 34.62 532 HIS A CA 1
ATOM 4309 C C . HIS A 1 532 ? 29.169 31.733 17.036 1.00 34.62 532 HIS A C 1
ATOM 4311 O O . HIS A 1 532 ? 29.406 32.930 17.010 1.00 34.62 532 HIS A O 1
ATOM 4317 N N . GLU A 1 533 ? 30.162 30.843 16.955 1.00 33.38 533 GLU A N 1
ATOM 4318 C CA . GLU A 1 533 ? 31.587 31.254 16.973 1.00 33.38 533 GLU A CA 1
ATOM 4319 C C . GLU A 1 533 ? 32.407 30.596 15.852 1.00 33.38 533 GLU A C 1
ATOM 4321 O O . GLU A 1 533 ? 33.331 29.829 16.100 1.00 33.38 533 GLU A O 1
ATOM 4326 N N . PHE A 1 534 ? 32.052 30.855 14.590 1.00 30.50 534 PHE A N 1
ATOM 4327 C CA . PHE A 1 534 ? 32.945 30.549 13.460 1.00 30.50 534 PHE A CA 1
ATOM 4328 C C . PHE A 1 534 ? 32.765 31.534 12.296 1.00 30.50 534 PHE A C 1
ATOM 4330 O O . PHE A 1 534 ? 32.618 31.128 11.150 1.00 30.50 534 PHE A O 1
ATOM 4337 N N . ASN A 1 535 ? 32.703 32.831 12.603 1.00 34.19 535 ASN A N 1
ATOM 4338 C CA . ASN A 1 535 ? 32.767 33.919 11.624 1.00 34.19 535 ASN A CA 1
ATOM 4339 C C . ASN A 1 535 ? 33.337 35.168 12.310 1.00 34.19 535 ASN A C 1
ATOM 4341 O O . ASN A 1 535 ? 32.579 36.066 12.643 1.00 34.19 535 ASN A O 1
ATOM 4345 N N . GLU A 1 536 ? 34.644 35.182 12.563 1.00 37.38 536 GLU A N 1
ATOM 4346 C CA . GLU A 1 536 ? 35.476 36.393 12.689 1.00 37.38 536 GLU A CA 1
ATOM 4347 C C . GLU A 1 536 ? 36.916 35.948 12.970 1.00 37.38 536 GLU A C 1
ATOM 4349 O O . GLU A 1 536 ? 37.259 35.680 14.110 1.00 37.38 536 GLU A O 1
ATOM 4354 N N . GLU A 1 537 ? 37.702 35.743 11.905 1.00 35.84 537 GLU A N 1
ATOM 4355 C CA . GLU A 1 537 ? 39.176 35.871 11.842 1.00 35.84 537 GLU A CA 1
ATOM 4356 C C . GLU A 1 537 ? 39.683 35.237 10.532 1.00 35.84 537 GLU A C 1
ATOM 4358 O O . GLU A 1 537 ? 40.183 34.117 10.505 1.00 35.84 537 GLU A O 1
ATOM 4363 N N . LEU A 1 538 ? 39.493 35.942 9.409 1.00 33.44 538 LEU A N 1
ATOM 4364 C CA . LEU A 1 538 ? 40.353 35.827 8.218 1.00 33.44 538 LEU A CA 1
ATOM 4365 C C . LEU A 1 538 ? 40.077 36.991 7.249 1.00 33.44 538 LEU A C 1
ATOM 4367 O O . LEU A 1 538 ? 39.547 36.809 6.158 1.00 33.44 538 LEU A O 1
ATOM 4371 N N . LEU A 1 539 ? 40.411 38.204 7.696 1.00 31.31 539 LEU A N 1
ATOM 4372 C CA . LEU A 1 539 ? 40.712 39.361 6.848 1.00 31.31 539 LEU A CA 1
ATOM 4373 C C . LEU A 1 539 ? 41.817 40.178 7.536 1.00 31.31 539 LEU A C 1
ATOM 4375 O O . LEU A 1 539 ? 41.540 41.087 8.317 1.00 31.31 539 LEU A O 1
ATOM 4379 N N . THR A 1 540 ? 43.060 39.825 7.224 1.00 35.00 540 THR A N 1
ATOM 4380 C CA . THR A 1 540 ? 44.115 40.797 6.919 1.00 35.00 540 THR A CA 1
ATOM 4381 C C . THR A 1 540 ? 44.608 40.530 5.511 1.00 35.00 540 THR A C 1
ATOM 4383 O O . THR A 1 540 ? 44.702 39.336 5.139 1.00 35.00 540 THR A O 1
#

pLDDT: mean 70.12, std 19.98, range [24.17, 97.25]

Organism: Hydra vulgaris (NCBI:txid6087)

Foldseek 3Di:
DDQVVLCLQQVDGPVVLVVVLVVCCVVQPDDDDPPDGDDRSSVVSSVVSNPQNDDDDDDDFAPVVVVQPDCPQVVDWDDDDPDTQTAADEDEPPDDDDSRYDYQDDPVDPDDPVSVVVNVVSVVVVVVVVVVVVVVCVSRVVSVPDDHGDVVVVVVVVVVVVPPDDDDDDDDDDDDDDDDFPWDWDDDPWKIKTKGFADPVVDDDLVDPDPPFKDKDWDPPPPDDDWQWDKDFALAWEADSLDTFGIWTDTQQQKIARDPDDDPCSQPARIAHLKGAQWDQVLDVQFTWMWIHGNFKIKIKGWQIFHPQPVTSPAGWIWMWMAGRHRKIKIAGAADPDQQVPGDCDPHDTFHFHWHWEKDWDWDQDPVPRDIDIDIDTGTPDTDTDPSRSRHHRMMMMIHTDDFQQVDQAQQCQLPDPGPAQWWAQLQVSGIHSCGHHCVVVCVVSVCVPRIDNHPVVRVVRPPDDPPPPPPPPPPDDDPPDPVVVVVVVVVVVVVVVVVVVVVVLCVDCPDPSNVVCVVVPCVCVVPPPDDPDPDDDDD

Secondary structure (DSSP, 8-state):
--HHHHHHHHSS-HHHHHHHHHHHHHHH----BTTBPPPPHHHHHHHHHHHHHS---------HHHHHTSTTSTT-EEEETTEEEEP-EE--TTSPPBTTEE-PPPTTS---HHHHHHHHHHHHHHHHHHHHHHHHHHH-GGGGS--SSSHHHHHHHHHHHH--S------------------EEEE-SSEEEEEEE--GGGS--TTSS--TT-EEEE-----S-TT-EEEEEEEEEEEETTEEEEEEEEETTS-EE--SS--TTTTTSSEEEEEES-B-GGG-TT-EEEEEE-SSEEEEEEEEE-BS-GGGTT--EEEEEEEETTS-EEEEEEE--S-GGGS--SSS--EEEEEEEEEEEEEEE-TTTS-EEEEEEEEEEEEEE--TTT--TTEEEEEEEPP-GGG--SHHHHHT--SSS--EEETTTTEEE-S-STTHHHHHHTTHHHH-B-SGGGGGGS-S------------------HHHHHHHHHHHHHHHHHHHHHHHHHH-TTSHHHHHHHHT-GGGTTSSSSSSSSS----

Radius of gyration: 31.51 Å; chains: 1; bounding box: 80×74×90 Å

Sequence (540 aa):
MEECEFKEHFRVNRNPFNFLVNELHPHLGKTTTTMREPISVVKCVAVALHYLASCEEYRVNSSLKAILESNLFDKCCKELGDSLVPLCLIGDSAFPLTRHLLKPYPENLELSKIQKNFSKILCGARRVVENAFGRLKARFRVICKQDRGKNAIFVSKIVDKLSIDRRERFKRTLTDENNKTDVITDDHQYYTSTYFSVNRHDFIDLTQNKISSLSVQKINSLTSGYLIGTKVNLPFNFTFYGNRVNSIYITTGGFLSVYPDFHSFIHSVHYIAPLMADFNLKLNKNSAVYFGQGVDMFIVQWDNVLTDDPNLSNETFTFQVIIYQNGSFLMIYQKIPYPVYKIKNVDHPVTAGIADGYIISLTQNSSRFNFAVYHSFVYKYHEVKLPLEKLKSFSAYRLDPVKTCLEFTSCESCTSSHISFQCKWCPELNLCSDAINWNRQIWLSSKCSISSFSSISKCSLIPSSSNIKIEVKNRRNIARANVVGIVFGVIFCVLILVLIAIFAHAYLHPQTRLGMWIIEYRPSRWFLKKTHEFNEELLT